Protein AF-A0AAV2Z075-F1 (afdb_monomer_lite)

Organism: NCBI:txid4803

Foldseek 3Di:
DPDPPPDDDPPPDDDDDDDDDDDDDDDDDDDDPPPVVVVVVVVVVVVVVVVVVVVVVVVVVQVVPADPQEALVVVVVCVVVVNDDPDPDPVVSVVSHDDPVRVVVVVVVVVVVVVVVVVVVVVVLLVVLVVLQVVLVVLCVVLQVVLLLVLLVLLLVLLLVLVVCLVQFLQLDPDDPPVPDPDCPPPVVVPPVVPPDDDDPDDQPPVNVVSVVVSVVSPVSLVVSLVSSLVSVLVCLVVVVDPPSSVVSLVVQLDWFHAHHPLDDDDPLLVQQFDADPSGTTDQQQDCSDPPAPAGSSNLRSLCSNQVQRCLVSCLQPVVNSPRDDDDPSPSSNVSSLSSSQLSVCLSVCRPDDPPPVPDDDDDDDDDDDDDDDDDDDGRPDSVVSVVSHDPPVSDPCVDVVSVVVSVVSVVSVVVSVVVVVD

Structure (mmCIF, N/CA/C/O backbone):
data_AF-A0AAV2Z075-F1
#
_entry.id   AF-A0AAV2Z075-F1
#
loop_
_atom_site.group_PDB
_atom_site.id
_atom_site.type_symbol
_atom_site.label_atom_id
_atom_site.label_alt_id
_atom_site.label_comp_id
_atom_site.label_asym_id
_atom_site.label_entity_id
_atom_site.label_seq_id
_atom_site.pdbx_PDB_ins_code
_atom_site.Cartn_x
_atom_site.Cartn_y
_atom_site.Cartn_z
_atom_site.occupancy
_atom_site.B_iso_or_equiv
_atom_site.auth_seq_id
_atom_site.auth_comp_id
_atom_site.auth_asym_id
_atom_site.auth_atom_id
_atom_site.pdbx_PDB_model_num
ATOM 1 N N . MET A 1 1 ? 44.073 13.869 -22.199 1.00 42.09 1 MET A N 1
ATOM 2 C CA . MET A 1 1 ? 43.512 14.644 -21.063 1.00 42.09 1 MET A CA 1
ATOM 3 C C . MET A 1 1 ? 42.057 14.242 -20.774 1.00 42.09 1 MET A C 1
ATOM 5 O O . MET A 1 1 ? 41.202 15.094 -20.586 1.00 42.09 1 MET A O 1
ATOM 9 N N . LEU A 1 2 ? 41.764 12.934 -20.743 1.00 33.56 2 LEU A N 1
ATOM 10 C CA . LEU A 1 2 ? 40.456 12.385 -20.349 1.00 33.56 2 LEU A CA 1
ATOM 11 C C . LEU A 1 2 ? 40.572 10.865 -20.088 1.00 33.56 2 LEU A C 1
ATOM 13 O O . LEU A 1 2 ? 39.763 10.085 -20.571 1.00 33.56 2 LEU A O 1
ATOM 17 N N . GLU A 1 3 ? 41.612 10.440 -19.355 1.00 36.38 3 GLU A N 1
ATOM 18 C CA . GLU A 1 3 ? 41.816 9.023 -18.974 1.00 36.38 3 GLU A CA 1
ATOM 19 C C . GLU A 1 3 ? 42.188 8.782 -17.492 1.00 36.38 3 GLU A C 1
ATOM 21 O O . GLU A 1 3 ? 42.358 7.635 -17.098 1.00 36.38 3 GLU A O 1
ATOM 26 N N . ASP A 1 4 ? 42.201 9.796 -16.616 1.00 35.81 4 ASP A N 1
ATOM 27 C CA . ASP A 1 4 ? 42.756 9.648 -15.249 1.00 35.81 4 ASP A CA 1
ATOM 28 C C . ASP A 1 4 ? 41.748 9.669 -14.080 1.00 35.81 4 ASP A C 1
ATOM 30 O O . ASP A 1 4 ? 42.109 10.000 -12.954 1.00 35.81 4 ASP A O 1
ATOM 34 N N . LEU A 1 5 ? 40.483 9.276 -14.272 1.00 36.19 5 LEU A N 1
ATOM 35 C CA . LEU A 1 5 ? 39.475 9.341 -13.189 1.00 36.19 5 LEU A CA 1
ATOM 36 C C . LEU A 1 5 ? 38.813 8.016 -12.788 1.00 36.19 5 LEU A C 1
ATOM 38 O O . LEU A 1 5 ? 37.715 8.028 -12.244 1.00 36.19 5 LEU A O 1
ATOM 42 N N . ASN A 1 6 ? 39.468 6.864 -12.982 1.00 38.75 6 ASN A N 1
ATOM 43 C CA . ASN A 1 6 ? 38.872 5.584 -12.565 1.00 38.75 6 ASN A CA 1
ATOM 44 C C . ASN A 1 6 ? 39.781 4.649 -11.752 1.00 38.75 6 ASN A C 1
ATOM 46 O O . ASN A 1 6 ? 39.819 3.440 -11.982 1.00 38.75 6 ASN A O 1
ATOM 50 N N . LYS A 1 7 ? 40.492 5.204 -10.765 1.00 38.91 7 LYS A N 1
ATOM 51 C CA . LYS A 1 7 ? 41.140 4.431 -9.690 1.00 38.91 7 LYS A CA 1
ATOM 52 C C . LYS A 1 7 ? 40.844 5.054 -8.326 1.00 38.91 7 LYS A C 1
ATOM 54 O O . LYS A 1 7 ? 41.701 5.671 -7.710 1.00 38.91 7 LYS A O 1
ATOM 59 N N . GLY A 1 8 ? 39.606 4.891 -7.869 1.00 32.19 8 GLY A N 1
ATOM 60 C CA . GLY A 1 8 ? 39.217 5.115 -6.479 1.00 32.19 8 GLY A CA 1
ATOM 61 C C . GLY A 1 8 ? 38.928 3.779 -5.804 1.00 32.19 8 GLY A C 1
ATOM 62 O O . GLY A 1 8 ? 37.778 3.352 -5.761 1.00 32.19 8 GLY A O 1
ATOM 63 N N . GLU A 1 9 ? 39.971 3.103 -5.316 1.00 33.94 9 GLU A N 1
ATOM 64 C CA . GLU A 1 9 ? 39.835 1.974 -4.391 1.00 33.94 9 GLU A CA 1
ATOM 65 C C . GLU A 1 9 ? 39.134 2.449 -3.108 1.00 33.94 9 GLU A C 1
ATOM 67 O O . GLU A 1 9 ? 39.698 3.199 -2.312 1.00 33.94 9 GLU A O 1
ATOM 72 N N . TRP A 1 10 ? 37.913 1.974 -2.871 1.00 34.22 10 TRP A N 1
ATOM 73 C CA . TRP A 1 10 ? 37.280 2.050 -1.558 1.00 34.22 10 TRP A CA 1
ATOM 74 C C . TRP A 1 10 ? 37.890 0.978 -0.641 1.00 34.22 10 TRP A C 1
ATOM 76 O O . TRP A 1 10 ? 37.430 -0.160 -0.590 1.00 34.22 10 TRP A O 1
ATOM 86 N N . LYS A 1 11 ? 38.940 1.342 0.105 1.00 40.03 11 LYS A N 1
ATOM 87 C CA . LYS A 1 11 ? 39.398 0.591 1.286 1.00 40.03 11 LYS A CA 1
ATOM 88 C C . LYS A 1 11 ? 38.632 1.070 2.519 1.00 40.03 11 LYS A C 1
ATOM 90 O O . LYS A 1 11 ? 39.107 1.910 3.275 1.00 40.03 11 LYS A O 1
ATOM 95 N N . GLY A 1 12 ? 37.436 0.522 2.719 1.00 35.50 12 GLY A N 1
ATOM 96 C CA . GLY A 1 12 ? 36.684 0.651 3.967 1.00 35.50 12 GLY A CA 1
ATOM 97 C C . GLY A 1 12 ? 37.090 -0.445 4.948 1.00 35.50 12 GLY A C 1
ATOM 98 O O . GLY A 1 12 ? 36.511 -1.526 4.947 1.00 35.50 12 GLY A O 1
ATOM 99 N N . GLY A 1 13 ? 38.111 -0.183 5.766 1.00 36.09 13 GLY A N 1
ATOM 100 C CA . GLY A 1 13 ? 38.489 -1.054 6.875 1.00 36.09 13 GLY A CA 1
ATOM 101 C C . GLY A 1 13 ? 37.516 -0.902 8.044 1.00 36.09 13 GLY A C 1
ATOM 102 O O . GLY A 1 13 ? 37.536 0.120 8.723 1.00 36.09 13 GLY A O 1
ATOM 103 N N . SER A 1 14 ? 36.708 -1.929 8.310 1.00 32.84 14 SER A N 1
ATOM 104 C CA . SER A 1 14 ? 35.944 -2.044 9.555 1.00 32.84 14 SER A CA 1
ATOM 105 C C . SER A 1 14 ? 36.685 -2.978 10.510 1.00 32.84 14 SER A C 1
ATOM 107 O O . SER A 1 14 ? 36.690 -4.197 10.345 1.00 32.84 14 SER A O 1
ATOM 109 N N . LYS A 1 15 ? 37.373 -2.384 11.489 1.00 38.31 15 LYS A N 1
ATOM 110 C CA . LYS A 1 15 ? 37.919 -3.081 12.655 1.00 38.31 15 LYS A CA 1
ATOM 111 C C . LYS A 1 15 ? 36.840 -3.094 13.737 1.00 38.31 15 LYS A C 1
ATOM 113 O O . LYS A 1 15 ? 36.700 -2.111 14.455 1.00 38.31 15 LYS A O 1
ATOM 118 N N . TYR A 1 16 ? 36.142 -4.215 13.897 1.00 34.94 16 TYR A N 1
ATOM 119 C CA . TYR A 1 16 ? 35.488 -4.540 15.163 1.00 34.94 16 TYR A CA 1
ATOM 120 C C . TYR A 1 16 ? 36.226 -5.699 15.820 1.00 34.94 16 TYR A C 1
ATOM 122 O O . TYR A 1 16 ? 36.159 -6.851 15.402 1.00 34.94 16 TYR A O 1
ATOM 130 N N . SER A 1 17 ? 36.971 -5.327 16.856 1.00 35.25 17 SER A N 1
ATOM 131 C CA . SER A 1 17 ? 37.527 -6.204 17.875 1.00 35.25 17 SER A CA 1
ATOM 132 C C . SER A 1 17 ? 36.378 -6.822 18.671 1.00 35.25 17 SER A C 1
ATOM 134 O O . SER A 1 17 ? 35.696 -6.117 19.410 1.00 35.25 17 SER A O 1
ATOM 136 N N . THR A 1 18 ? 36.187 -8.132 18.552 1.00 36.81 18 THR A N 1
ATOM 137 C CA . THR A 1 18 ? 35.404 -8.933 19.499 1.00 36.81 18 THR A CA 1
ATOM 138 C C . THR A 1 18 ? 36.377 -9.832 20.255 1.00 36.81 18 THR A C 1
ATOM 140 O O . THR A 1 18 ? 36.952 -10.759 19.690 1.00 36.81 18 THR A O 1
ATOM 143 N N . GLN A 1 19 ? 36.606 -9.514 21.531 1.00 38.75 19 GLN A N 1
ATOM 144 C CA . GLN A 1 19 ? 37.273 -10.412 22.469 1.00 38.75 19 GLN A CA 1
ATOM 145 C C . GLN A 1 19 ? 36.294 -11.506 22.901 1.00 38.75 19 GLN A C 1
ATOM 147 O O . GLN A 1 19 ? 35.161 -11.236 23.295 1.00 38.75 19 GLN A O 1
ATOM 152 N N . SER A 1 20 ? 36.773 -12.742 22.800 1.00 36.78 20 SER A N 1
ATOM 153 C CA . SER A 1 20 ? 36.124 -13.979 23.216 1.00 36.78 20 SER A CA 1
ATOM 154 C C . SER A 1 20 ? 36.232 -14.218 24.723 1.00 36.78 20 SER A C 1
ATOM 156 O O . SER A 1 20 ? 37.297 -13.971 25.287 1.00 36.78 20 SER A O 1
ATOM 158 N N . ALA A 1 21 ? 35.233 -14.880 25.313 1.00 42.38 21 ALA A N 1
ATOM 159 C CA . ALA A 1 21 ? 35.456 -15.875 26.367 1.00 42.38 21 ALA A CA 1
ATOM 160 C C . ALA A 1 21 ? 34.285 -16.881 26.467 1.00 42.38 21 ALA A C 1
ATOM 162 O O . ALA A 1 21 ? 33.152 -16.472 26.693 1.00 42.38 21 ALA A O 1
ATOM 163 N N . GLY A 1 22 ? 34.610 -18.181 26.347 1.00 34.16 22 GLY A N 1
ATOM 164 C CA . GLY A 1 22 ? 33.813 -19.360 26.752 1.00 34.16 22 GLY A CA 1
ATOM 165 C C . GLY A 1 22 ? 32.648 -19.726 25.820 1.00 34.16 22 GLY A C 1
ATOM 166 O O . GLY A 1 22 ? 31.759 -18.924 25.603 1.00 34.16 22 GLY A O 1
ATOM 167 N N . GLY A 1 23 ? 32.541 -20.904 25.206 1.00 41.59 23 GLY A N 1
ATOM 168 C CA . GLY A 1 23 ? 33.012 -22.233 25.591 1.00 41.59 23 GLY A CA 1
ATOM 169 C C . GLY A 1 23 ? 31.788 -23.157 25.642 1.00 41.59 23 GLY A C 1
ATOM 170 O O . GLY A 1 23 ? 31.098 -23.200 26.651 1.00 41.59 23 GLY A O 1
ATOM 171 N N . GLY A 1 24 ? 31.490 -23.859 24.545 1.00 34.25 24 GLY A N 1
ATOM 172 C CA . GLY A 1 24 ? 30.355 -24.782 24.463 1.00 34.25 24 GLY A CA 1
ATOM 173 C C . GLY A 1 24 ? 30.301 -25.476 23.106 1.00 34.25 24 GLY A C 1
ATOM 174 O O . GLY A 1 24 ? 30.138 -24.829 22.078 1.00 34.25 24 GLY A O 1
ATOM 175 N N . ALA A 1 25 ? 30.524 -26.785 23.110 1.00 46.59 25 ALA A N 1
ATOM 176 C CA . ALA A 1 25 ? 30.727 -27.619 21.938 1.00 46.59 25 ALA A CA 1
ATOM 177 C C . ALA A 1 25 ? 29.419 -28.057 21.244 1.00 46.59 25 ALA A C 1
ATOM 179 O O . ALA A 1 25 ? 28.370 -28.142 21.874 1.00 46.59 25 ALA A O 1
ATOM 180 N N . THR A 1 26 ? 29.590 -28.493 19.987 1.00 44.22 26 THR A N 1
ATOM 181 C CA . THR A 1 26 ? 28.792 -29.458 19.189 1.00 44.22 26 THR A CA 1
ATOM 182 C C . THR A 1 26 ? 27.760 -28.943 18.165 1.00 44.22 26 THR A C 1
ATOM 184 O O . THR A 1 26 ? 26.816 -28.240 18.493 1.00 44.22 26 THR A O 1
ATOM 187 N N . GLY A 1 27 ? 27.949 -29.406 16.912 1.00 38.53 27 GLY A N 1
ATOM 188 C CA . GLY A 1 27 ? 26.967 -29.498 15.813 1.00 38.53 27 GLY A CA 1
ATOM 189 C C . GLY A 1 27 ? 26.812 -28.230 14.956 1.00 38.53 27 GLY A C 1
ATOM 190 O O . GLY A 1 27 ? 26.191 -27.279 15.387 1.00 38.53 27 GLY A O 1
ATOM 191 N N . GLY A 1 28 ? 27.310 -28.086 13.724 1.00 51.03 28 GLY A N 1
ATOM 192 C CA . GLY A 1 28 ? 27.652 -29.081 12.712 1.00 51.03 28 GLY A CA 1
ATOM 193 C C . GLY A 1 28 ? 26.623 -29.166 11.574 1.00 51.03 28 GLY A C 1
ATOM 194 O O . GLY A 1 28 ? 26.263 -30.283 11.244 1.00 51.03 28 GLY A O 1
ATOM 195 N N . HIS A 1 29 ? 26.139 -28.048 10.999 1.00 51.03 29 HIS A N 1
ATOM 196 C CA . HIS A 1 29 ? 25.559 -27.960 9.633 1.00 51.03 29 HIS A CA 1
ATOM 197 C C . HIS A 1 29 ? 25.107 -26.519 9.293 1.00 51.03 29 HIS A C 1
ATOM 199 O O . HIS A 1 29 ? 23.927 -26.200 9.367 1.00 51.03 29 HIS A O 1
ATOM 205 N N . GLN A 1 30 ? 26.024 -25.623 8.911 1.00 47.88 30 GLN A N 1
ATOM 206 C CA . GLN A 1 30 ? 25.671 -24.363 8.234 1.00 47.88 30 GLN A CA 1
ATOM 207 C C . GLN A 1 30 ? 26.800 -23.973 7.280 1.00 47.88 30 GLN A C 1
ATOM 209 O O . GLN A 1 30 ? 27.904 -23.666 7.720 1.00 47.88 30 GLN A O 1
ATOM 214 N N . GLY A 1 31 ? 26.544 -24.015 5.971 1.00 53.72 31 GLY A N 1
ATOM 215 C CA . GLY A 1 31 ? 27.556 -23.632 4.987 1.00 53.72 31 GLY A CA 1
ATOM 216 C C . GLY A 1 31 ? 27.214 -23.943 3.534 1.00 53.72 31 GLY A C 1
ATOM 217 O O . GLY A 1 31 ? 28.060 -24.480 2.833 1.00 53.72 31 GLY A O 1
ATOM 218 N N . THR A 1 32 ? 25.998 -23.650 3.063 1.00 55.50 32 THR A N 1
ATOM 219 C CA . THR A 1 32 ? 25.653 -23.828 1.632 1.00 55.50 32 THR A CA 1
ATOM 220 C C . THR A 1 32 ? 24.925 -22.643 0.989 1.00 55.50 32 THR A C 1
ATOM 222 O O . THR A 1 32 ? 24.788 -22.617 -0.227 1.00 55.50 32 THR A O 1
ATOM 225 N N . SER A 1 33 ? 24.525 -21.617 1.750 1.00 55.06 33 SER A N 1
ATOM 226 C CA . SER A 1 33 ? 23.710 -20.508 1.219 1.00 55.06 33 SER A CA 1
ATOM 227 C C . SER A 1 33 ? 24.490 -19.451 0.420 1.00 55.06 33 SER A C 1
ATOM 229 O O . SER A 1 33 ? 23.905 -18.806 -0.441 1.00 55.06 33 SER A O 1
ATOM 231 N N . ASN A 1 34 ? 25.791 -19.260 0.668 1.00 55.06 34 ASN A N 1
ATOM 232 C CA . ASN A 1 34 ? 26.552 -18.179 0.014 1.00 55.06 34 ASN A CA 1
ATOM 233 C C . ASN A 1 34 ? 27.193 -18.581 -1.324 1.00 55.06 34 ASN A C 1
ATOM 235 O O . ASN A 1 34 ? 27.616 -17.712 -2.076 1.00 55.06 34 ASN A O 1
ATOM 239 N N . GLN A 1 35 ? 27.261 -19.874 -1.663 1.00 59.66 35 GLN A N 1
ATOM 240 C CA . GLN A 1 35 ? 27.921 -20.303 -2.906 1.00 59.66 35 GLN A CA 1
ATOM 241 C C . GLN A 1 35 ? 27.071 -20.056 -4.162 1.00 59.66 35 GLN A C 1
ATOM 243 O O . GLN A 1 35 ? 27.616 -19.922 -5.257 1.00 59.66 35 GLN A O 1
ATOM 248 N N . THR A 1 36 ? 25.745 -19.970 -4.033 1.00 66.38 36 THR A N 1
ATOM 249 C CA . THR A 1 36 ? 24.847 -19.806 -5.184 1.00 66.38 36 THR A CA 1
ATOM 250 C C . THR A 1 36 ? 24.839 -18.383 -5.739 1.00 66.38 36 THR A C 1
ATOM 252 O O . THR A 1 36 ? 24.885 -18.220 -6.959 1.00 66.38 36 THR A O 1
ATOM 255 N N . GLU A 1 37 ? 24.861 -17.356 -4.884 1.00 70.81 37 GLU A N 1
ATOM 256 C CA . GLU A 1 37 ? 24.816 -15.954 -5.332 1.00 70.81 37 GLU A CA 1
ATOM 257 C C . GLU A 1 37 ? 26.110 -15.517 -6.036 1.00 70.81 37 GLU A C 1
ATOM 259 O O . GLU A 1 37 ? 26.053 -14.881 -7.095 1.00 70.81 37 GLU A O 1
ATOM 264 N N . ASP A 1 38 ? 27.270 -15.945 -5.527 1.00 75.81 38 ASP A N 1
ATOM 265 C CA . ASP A 1 38 ? 28.564 -15.679 -6.167 1.00 75.81 38 ASP A CA 1
ATOM 266 C C . ASP A 1 38 ? 28.673 -16.361 -7.541 1.00 75.81 38 ASP A C 1
ATOM 268 O O . ASP A 1 38 ? 29.226 -15.789 -8.488 1.00 75.81 38 ASP A O 1
ATOM 272 N N . SER A 1 39 ? 28.082 -17.553 -7.697 1.00 83.44 39 SER A N 1
ATOM 273 C CA . SER A 1 39 ? 28.083 -18.273 -8.977 1.00 83.44 39 SER A CA 1
ATOM 274 C C . SER A 1 39 ? 27.248 -17.563 -10.054 1.00 83.44 39 SER A C 1
ATOM 276 O O . SER A 1 39 ? 27.678 -17.452 -11.208 1.00 83.44 39 SER A O 1
ATOM 278 N N . ASP A 1 40 ? 26.098 -16.995 -9.679 1.00 81.31 40 ASP A N 1
ATOM 279 C CA . ASP A 1 40 ? 25.217 -16.269 -10.596 1.00 81.31 40 ASP A CA 1
ATOM 280 C C . ASP A 1 40 ? 25.818 -14.922 -11.015 1.00 81.31 40 ASP A C 1
ATOM 282 O O . ASP A 1 40 ? 25.714 -14.516 -12.181 1.00 81.31 40 ASP A O 1
ATOM 286 N N . ALA A 1 41 ? 26.487 -14.229 -10.090 1.00 83.56 41 ALA A N 1
ATOM 287 C CA . ALA A 1 41 ? 27.208 -12.996 -10.387 1.00 83.56 41 ALA A CA 1
ATOM 288 C C . ALA A 1 41 ? 28.383 -13.246 -11.349 1.00 83.56 41 ALA A C 1
ATOM 290 O O . ALA A 1 41 ? 28.538 -12.523 -12.343 1.00 83.56 41 ALA A O 1
ATOM 291 N N . ALA A 1 42 ? 29.168 -14.303 -11.110 1.00 90.62 42 ALA A N 1
ATOM 292 C CA . ALA A 1 42 ? 30.264 -14.708 -11.986 1.00 90.62 42 ALA A CA 1
ATOM 293 C C . ALA A 1 42 ? 29.765 -15.065 -13.396 1.00 90.62 42 ALA A C 1
ATOM 295 O O . ALA A 1 42 ? 30.337 -14.602 -14.389 1.00 90.62 42 ALA A O 1
ATOM 296 N N . ARG A 1 43 ? 28.649 -15.800 -13.502 1.00 90.81 43 ARG A N 1
ATOM 297 C CA . ARG A 1 43 ? 28.047 -16.166 -14.793 1.00 90.81 43 ARG A CA 1
ATOM 298 C C . ARG A 1 43 ? 27.583 -14.945 -15.586 1.00 90.81 43 ARG A C 1
ATOM 300 O O . ARG A 1 43 ? 27.919 -14.811 -16.761 1.00 90.81 43 ARG A O 1
ATOM 307 N N . ARG A 1 44 ? 26.890 -13.998 -14.943 1.00 88.00 44 ARG A N 1
ATOM 308 C CA . ARG A 1 44 ? 26.456 -12.743 -15.591 1.00 88.00 44 ARG A CA 1
ATOM 309 C C . ARG A 1 44 ? 27.640 -11.898 -16.063 1.00 88.00 44 ARG A C 1
ATOM 311 O O . ARG A 1 44 ? 27.565 -11.273 -17.122 1.00 88.00 44 ARG A O 1
ATOM 318 N N . ASN A 1 45 ? 28.736 -11.871 -15.305 1.00 89.38 45 ASN A N 1
ATOM 319 C CA . ASN A 1 45 ? 29.956 -11.171 -15.709 1.00 89.38 45 ASN A CA 1
ATOM 320 C C . ASN A 1 45 ? 30.652 -11.853 -16.895 1.00 89.38 45 ASN A C 1
ATOM 322 O O . ASN A 1 45 ? 31.118 -11.158 -17.801 1.00 89.38 45 ASN A O 1
ATOM 326 N N . ALA A 1 46 ? 30.672 -13.188 -16.941 1.00 92.69 46 ALA A N 1
ATOM 327 C CA . ALA A 1 46 ? 31.177 -13.937 -18.089 1.00 92.69 46 ALA A CA 1
ATOM 328 C C . ALA A 1 46 ? 30.354 -13.652 -19.362 1.00 92.69 46 ALA A C 1
ATOM 330 O O . ALA A 1 46 ? 30.931 -13.276 -20.383 1.00 92.69 46 ALA A O 1
ATOM 331 N N . GLU A 1 47 ? 29.018 -13.700 -19.280 1.00 90.69 47 GLU A N 1
ATOM 332 C CA . GLU A 1 47 ? 28.106 -13.366 -20.390 1.00 90.69 47 GLU A CA 1
ATOM 333 C C . GLU A 1 47 ? 28.284 -11.905 -20.869 1.00 90.69 47 GLU A C 1
ATOM 335 O O . GLU A 1 47 ? 28.324 -11.614 -22.072 1.00 90.69 47 GLU A O 1
ATOM 340 N N . ARG A 1 48 ? 28.475 -10.955 -19.941 1.00 86.06 48 ARG A N 1
ATOM 341 C CA . ARG A 1 48 ? 28.791 -9.552 -20.275 1.00 86.06 48 ARG A CA 1
ATOM 342 C C . ARG A 1 48 ? 30.137 -9.413 -20.984 1.00 86.06 48 ARG A C 1
ATOM 344 O O . ARG A 1 48 ? 30.237 -8.673 -21.961 1.00 86.06 48 ARG A O 1
ATOM 351 N N . ASN A 1 49 ? 31.167 -10.118 -20.532 1.00 92.50 49 ASN A N 1
ATOM 352 C CA . ASN A 1 49 ? 32.478 -10.078 -21.176 1.00 92.50 49 ASN A CA 1
ATOM 353 C C . ASN A 1 49 ? 32.448 -10.708 -22.570 1.00 92.50 49 ASN A C 1
ATOM 355 O O . ASN A 1 49 ? 33.072 -10.184 -23.494 1.00 92.50 49 ASN A O 1
ATOM 359 N N . GLU A 1 50 ? 31.694 -11.788 -22.752 1.00 91.69 50 GLU A N 1
ATOM 360 C CA . GLU A 1 50 ? 31.527 -12.416 -24.058 1.00 91.69 50 GLU A CA 1
ATOM 361 C C . GLU A 1 50 ? 30.761 -11.512 -25.034 1.00 91.69 50 GLU A C 1
ATOM 363 O O . GLU A 1 50 ? 31.202 -11.318 -26.168 1.00 91.69 50 GLU A O 1
ATOM 368 N N . SER A 1 51 ? 29.676 -10.868 -24.590 1.00 87.75 51 SER A N 1
ATOM 369 C CA . SER A 1 51 ? 28.947 -9.903 -25.429 1.00 87.75 51 SER A CA 1
ATOM 370 C C . SER A 1 51 ? 29.814 -8.699 -25.822 1.00 87.75 51 SER A C 1
ATOM 372 O O . SER A 1 51 ? 29.804 -8.301 -26.987 1.00 87.75 51 SER A O 1
ATOM 374 N N . ARG A 1 52 ? 30.654 -8.178 -24.914 1.00 83.88 52 ARG A N 1
ATOM 375 C CA . ARG A 1 52 ? 31.650 -7.134 -25.230 1.00 83.88 52 ARG A CA 1
ATOM 376 C C . ARG A 1 52 ? 32.666 -7.590 -26.274 1.00 83.88 52 ARG A C 1
ATOM 378 O O . ARG A 1 52 ? 32.946 -6.843 -27.209 1.00 83.88 52 ARG A O 1
ATOM 385 N N . LYS A 1 53 ? 33.194 -8.813 -26.152 1.00 91.56 53 LYS A N 1
ATOM 386 C CA . LYS A 1 53 ? 34.114 -9.390 -27.147 1.00 91.56 53 LYS A CA 1
ATOM 387 C C . LYS A 1 53 ? 33.445 -9.523 -28.515 1.00 91.56 53 LYS A C 1
ATOM 389 O O . LYS A 1 53 ? 34.061 -9.162 -29.513 1.00 91.56 53 LYS A O 1
ATOM 394 N N . ARG A 1 54 ? 32.183 -9.967 -28.567 1.00 88.62 54 ARG A N 1
ATOM 395 C CA . ARG A 1 54 ? 31.409 -10.050 -29.818 1.00 88.62 54 ARG A CA 1
ATOM 396 C C . ARG A 1 54 ? 31.201 -8.675 -30.451 1.00 88.62 54 ARG A C 1
ATOM 398 O O . ARG A 1 54 ? 31.454 -8.526 -31.638 1.00 88.62 54 ARG A O 1
ATOM 405 N N . ILE A 1 55 ? 30.821 -7.660 -29.671 1.00 81.88 55 ILE A N 1
ATOM 406 C CA . ILE A 1 55 ? 30.662 -6.283 -30.172 1.00 81.88 55 ILE A CA 1
ATOM 407 C C . ILE A 1 55 ? 31.995 -5.734 -30.694 1.00 81.88 55 ILE A C 1
ATOM 409 O O . ILE A 1 55 ? 32.040 -5.183 -31.788 1.00 81.88 55 ILE A O 1
ATOM 413 N N . SER A 1 56 ? 33.093 -5.932 -29.957 1.00 84.50 56 SER A N 1
ATOM 414 C CA . SER A 1 56 ? 34.427 -5.511 -30.400 1.00 84.50 56 SER A CA 1
ATOM 415 C C . SER A 1 56 ? 34.855 -6.216 -31.689 1.00 84.50 56 SER A C 1
ATOM 417 O O . SER A 1 56 ? 35.419 -5.582 -32.575 1.00 84.50 56 SER A O 1
ATOM 419 N N . MET A 1 57 ? 34.552 -7.508 -31.831 1.00 83.38 57 MET A N 1
ATOM 420 C CA . MET A 1 57 ? 34.832 -8.255 -33.056 1.00 83.38 57 MET A CA 1
ATOM 421 C C . MET A 1 57 ? 33.990 -7.752 -34.234 1.00 83.38 57 MET A C 1
ATOM 423 O O . MET A 1 57 ? 34.533 -7.595 -35.321 1.00 83.38 57 MET A O 1
ATOM 427 N N . LEU A 1 58 ? 32.704 -7.451 -34.023 1.00 77.94 58 LEU A N 1
ATOM 428 C CA . LEU A 1 58 ? 31.834 -6.869 -35.051 1.00 77.94 58 LEU A CA 1
ATOM 429 C C . LEU A 1 58 ? 32.311 -5.475 -35.479 1.00 77.94 58 LEU A C 1
ATOM 431 O O . LEU A 1 58 ? 32.321 -5.183 -36.671 1.00 77.94 58 LEU A O 1
ATOM 435 N N . LEU A 1 59 ? 32.775 -4.651 -34.534 1.00 76.00 59 LEU A N 1
ATOM 436 C CA . LEU A 1 59 ? 33.380 -3.347 -34.824 1.00 76.00 59 LEU A CA 1
ATOM 437 C C . LEU A 1 59 ? 34.664 -3.501 -35.652 1.00 76.00 59 LEU A C 1
ATOM 439 O O . LEU A 1 59 ? 34.773 -2.901 -36.716 1.00 76.00 59 LEU A O 1
ATOM 443 N N . LYS A 1 60 ? 35.580 -4.394 -35.261 1.00 79.81 60 LYS A N 1
ATOM 444 C CA . LYS A 1 60 ? 36.810 -4.677 -36.029 1.00 79.81 60 LYS A CA 1
ATOM 445 C C . LYS A 1 60 ? 36.533 -5.285 -37.410 1.00 79.81 60 LYS A C 1
ATOM 447 O O . LYS A 1 60 ? 37.229 -5.008 -38.385 1.00 79.81 60 LYS A O 1
ATOM 452 N N . GLN A 1 61 ? 35.500 -6.119 -37.525 1.00 76.88 61 GLN A N 1
ATOM 453 C CA . GLN A 1 61 ? 35.048 -6.632 -38.820 1.00 76.88 61 GLN A CA 1
ATOM 454 C C . GLN A 1 61 ? 34.433 -5.527 -39.686 1.00 76.88 61 GLN A C 1
ATOM 456 O O . GLN A 1 61 ? 34.606 -5.558 -40.901 1.00 76.88 61 GLN A O 1
ATOM 461 N N . SER A 1 62 ? 33.768 -4.537 -39.082 1.00 66.94 62 SER A N 1
ATOM 462 C CA . SER A 1 62 ? 33.269 -3.363 -39.805 1.00 66.94 62 SER A CA 1
ATOM 463 C C . SER A 1 62 ? 34.387 -2.408 -40.237 1.00 66.94 62 SER A C 1
ATOM 465 O O . SER A 1 62 ? 34.294 -1.829 -41.310 1.00 66.94 62 SER A O 1
ATOM 467 N N . GLU A 1 63 ? 35.484 -2.316 -39.480 1.00 64.50 63 GLU A N 1
ATOM 468 C CA . GLU A 1 63 ? 36.668 -1.524 -39.852 1.00 64.50 63 GLU A CA 1
ATOM 469 C C . GLU A 1 63 ? 37.423 -2.111 -41.058 1.00 64.50 63 GLU A C 1
ATOM 471 O O . GLU A 1 63 ? 38.038 -1.374 -41.823 1.00 64.50 63 GLU A O 1
ATOM 476 N N . SER A 1 64 ? 37.364 -3.432 -41.260 1.00 61.69 64 SER A N 1
ATOM 477 C CA . SER A 1 64 ? 38.093 -4.127 -42.338 1.00 61.69 64 SER A CA 1
ATOM 478 C C . SER A 1 64 ? 37.297 -4.305 -43.635 1.00 61.69 64 SER A C 1
ATOM 480 O O . SER A 1 64 ? 37.877 -4.640 -44.669 1.00 61.69 64 SER A O 1
ATOM 482 N N . ARG A 1 65 ? 35.977 -4.078 -43.625 1.00 53.56 65 ARG A N 1
ATOM 483 C CA . ARG A 1 65 ? 35.103 -4.265 -44.793 1.00 53.56 65 ARG A CA 1
ATOM 484 C C . ARG A 1 65 ? 34.448 -2.949 -45.197 1.00 53.56 65 ARG A C 1
ATOM 486 O O . ARG A 1 65 ? 33.289 -2.720 -44.889 1.00 53.56 65 ARG A O 1
ATOM 493 N N . HIS A 1 66 ? 35.209 -2.155 -45.952 1.00 56.44 66 HIS A N 1
ATOM 494 C CA . HIS A 1 66 ? 34.830 -0.862 -46.534 1.00 56.44 66 HIS A CA 1
ATOM 495 C C . HIS A 1 66 ? 34.581 0.220 -45.476 1.00 56.44 66 HIS A C 1
ATOM 497 O O . HIS A 1 66 ? 33.726 0.073 -44.609 1.00 56.44 66 HIS A O 1
ATOM 503 N N . GLY A 1 67 ? 35.332 1.326 -45.559 1.00 66.19 67 GLY A N 1
ATOM 504 C CA . GLY A 1 67 ? 35.126 2.485 -44.692 1.00 66.19 67 GLY A CA 1
ATOM 505 C C . GLY A 1 67 ? 33.644 2.851 -44.634 1.00 66.19 67 GLY A C 1
ATOM 506 O O . GLY A 1 67 ? 32.938 2.744 -45.640 1.00 66.19 67 GLY A O 1
ATOM 507 N N . LEU A 1 68 ? 33.157 3.208 -43.442 1.00 71.81 68 LEU A N 1
ATOM 508 C CA . LEU A 1 68 ? 31.783 3.656 -43.225 1.00 71.81 68 LEU A CA 1
ATOM 509 C C . LEU A 1 68 ? 31.496 4.829 -44.170 1.00 71.81 68 LEU A C 1
ATOM 511 O O . LEU A 1 68 ? 31.802 5.976 -43.841 1.00 71.81 68 LEU A O 1
ATOM 515 N N . ARG A 1 69 ? 30.928 4.530 -45.346 1.00 82.69 69 ARG A N 1
ATOM 516 C CA . ARG A 1 69 ? 30.539 5.540 -46.332 1.00 82.69 69 ARG A CA 1
ATOM 517 C C . ARG A 1 69 ? 29.649 6.553 -45.642 1.00 82.69 69 ARG A C 1
ATOM 519 O O . ARG A 1 69 ? 28.827 6.180 -44.807 1.00 82.69 69 ARG A O 1
ATOM 526 N N . ARG A 1 70 ? 29.804 7.830 -45.966 1.00 86.19 70 ARG A N 1
ATOM 527 C CA . ARG A 1 70 ? 29.012 8.903 -45.355 1.00 86.19 70 ARG A CA 1
ATOM 528 C C . ARG A 1 70 ? 28.093 9.519 -46.406 1.00 86.19 70 ARG A C 1
ATOM 530 O O . ARG A 1 70 ? 28.437 9.540 -47.589 1.00 86.19 70 ARG A O 1
ATOM 537 N N . PRO A 1 71 ? 26.906 10.016 -46.022 1.00 90.81 71 PRO A N 1
ATOM 538 C CA . PRO A 1 71 ? 26.103 10.827 -46.924 1.00 90.81 71 PRO A CA 1
ATOM 539 C C . PRO A 1 71 ? 26.911 12.030 -47.421 1.00 90.81 71 PRO A C 1
ATOM 541 O O . PRO A 1 71 ? 27.619 12.659 -46.635 1.00 90.81 71 PRO A O 1
ATOM 544 N N . ARG A 1 72 ? 26.771 12.376 -48.705 1.00 90.56 72 ARG A N 1
ATOM 545 C CA . ARG A 1 72 ? 27.531 13.460 -49.350 1.00 90.56 72 ARG A CA 1
ATOM 546 C C . ARG A 1 72 ? 27.476 14.786 -48.577 1.00 90.56 72 ARG A C 1
ATOM 548 O O . ARG A 1 72 ? 28.513 15.380 -48.318 1.00 90.56 72 ARG A O 1
ATOM 555 N N . TRP A 1 73 ? 26.295 15.182 -48.101 1.00 90.38 73 TRP A N 1
ATOM 556 C CA . TRP A 1 73 ? 26.117 16.407 -47.308 1.00 90.38 73 TRP A CA 1
ATOM 557 C C . TRP A 1 73 ? 26.939 16.421 -46.009 1.00 90.38 73 TRP A C 1
ATOM 559 O O . TRP A 1 73 ? 27.349 17.479 -45.544 1.00 90.38 73 TRP A O 1
ATOM 569 N N . ARG A 1 74 ? 27.199 15.252 -45.404 1.00 88.94 74 ARG A N 1
ATOM 570 C CA . ARG A 1 74 ? 28.001 15.155 -44.177 1.00 88.94 74 ARG A CA 1
ATOM 571 C C . ARG A 1 74 ? 29.482 15.371 -44.472 1.00 88.94 74 ARG A C 1
ATOM 573 O O . ARG A 1 74 ? 30.153 16.034 -43.692 1.00 88.94 74 ARG A O 1
ATOM 580 N N . ILE A 1 75 ? 29.955 14.829 -45.592 1.00 89.06 75 ILE A N 1
ATOM 581 C CA . ILE A 1 75 ? 31.320 15.012 -46.096 1.00 89.06 75 ILE A CA 1
ATOM 582 C C . ILE A 1 75 ? 31.559 16.495 -46.415 1.00 89.06 75 ILE A C 1
ATOM 584 O O . ILE A 1 75 ? 32.539 17.072 -45.953 1.00 89.06 75 ILE A O 1
ATOM 588 N N . GLU A 1 76 ? 30.624 17.128 -47.128 1.00 89.75 76 GLU A N 1
ATOM 589 C CA . GLU A 1 76 ? 30.671 18.559 -47.461 1.00 89.75 76 GLU A CA 1
ATOM 590 C C . GLU A 1 76 ? 30.678 19.440 -46.201 1.00 89.75 76 GLU A C 1
ATOM 592 O O . GLU A 1 76 ? 31.454 20.389 -46.115 1.00 89.75 76 GLU A O 1
ATOM 597 N N . MET A 1 77 ? 29.872 19.101 -45.190 1.00 90.25 77 MET A N 1
ATOM 598 C CA . MET A 1 77 ? 29.840 19.823 -43.915 1.00 90.25 77 MET A CA 1
ATOM 599 C C . MET A 1 77 ? 31.133 19.652 -43.102 1.00 90.25 77 MET A C 1
ATOM 601 O O . MET A 1 77 ? 31.622 20.615 -42.517 1.00 90.25 77 MET A O 1
ATOM 605 N N . ASP A 1 78 ? 31.701 18.442 -43.046 1.00 89.38 78 ASP A N 1
ATOM 606 C CA . ASP A 1 78 ? 32.982 18.202 -42.370 1.00 89.38 78 ASP A CA 1
ATOM 607 C C . ASP A 1 78 ? 34.106 19.020 -43.058 1.00 89.38 78 ASP A C 1
ATOM 609 O O . ASP A 1 78 ? 34.905 19.661 -42.373 1.00 89.38 78 ASP A O 1
ATOM 613 N N . LEU A 1 79 ? 34.095 19.100 -44.396 1.00 88.94 79 LEU A N 1
ATOM 614 C CA . LEU A 1 79 ? 35.027 19.916 -45.185 1.00 88.94 79 LEU A CA 1
ATOM 615 C C . LEU A 1 79 ? 34.861 21.425 -44.919 1.00 88.94 79 LEU A C 1
ATOM 617 O O . LEU A 1 79 ? 35.851 22.130 -44.731 1.00 88.94 79 LEU A O 1
ATOM 621 N N . GLN A 1 80 ? 33.619 21.920 -44.831 1.00 92.00 80 GLN A N 1
ATOM 622 C CA . GLN A 1 80 ? 33.320 23.313 -44.457 1.00 92.00 80 GLN A CA 1
ATOM 623 C C . GLN A 1 80 ? 33.799 23.663 -43.042 1.00 92.00 80 GLN A C 1
ATOM 625 O O . GLN A 1 80 ? 34.235 24.785 -42.798 1.00 92.00 80 GLN A O 1
ATOM 630 N N . ASN A 1 81 ? 33.763 22.700 -42.120 1.00 93.88 81 ASN A N 1
ATOM 631 C CA . ASN A 1 81 ? 34.251 22.864 -40.751 1.00 93.88 81 ASN A CA 1
ATOM 632 C C . ASN A 1 81 ? 35.784 22.747 -40.630 1.00 93.88 81 ASN A C 1
ATOM 634 O O . ASN A 1 81 ? 36.308 22.750 -39.516 1.00 93.88 81 ASN A O 1
ATOM 638 N N . GLY A 1 82 ? 36.510 22.623 -41.746 1.00 90.38 82 GLY A N 1
ATOM 639 C CA . GLY A 1 82 ? 37.970 22.522 -41.761 1.00 90.38 82 GLY A CA 1
ATOM 640 C C . GLY A 1 82 ? 38.514 21.170 -41.290 1.00 90.38 82 GLY A C 1
ATOM 641 O O . GLY A 1 82 ? 39.699 21.074 -40.968 1.00 90.38 82 GLY A O 1
ATOM 642 N N . LEU A 1 83 ? 37.686 20.119 -41.234 1.00 86.19 83 LEU A N 1
ATOM 643 C CA . LEU A 1 83 ? 38.172 18.769 -40.949 1.00 86.19 83 LEU A CA 1
ATOM 644 C C . LEU A 1 83 ? 38.881 18.219 -42.188 1.00 86.19 83 LEU A C 1
ATOM 646 O O . LEU A 1 83 ? 38.276 18.042 -43.245 1.00 86.19 83 LEU A O 1
ATOM 650 N N . VAL A 1 84 ? 40.174 17.927 -42.045 1.00 80.12 84 VAL A N 1
ATOM 651 C CA . VAL A 1 84 ? 40.970 17.312 -43.110 1.00 80.12 84 VAL A CA 1
ATOM 652 C C . VAL A 1 84 ? 40.541 15.856 -43.255 1.00 80.12 84 VAL A C 1
ATOM 654 O O . VAL A 1 84 ? 40.802 15.027 -42.381 1.00 80.12 84 VAL A O 1
ATOM 657 N N . LEU A 1 85 ? 39.860 15.548 -44.357 1.00 78.12 85 LEU A N 1
ATOM 658 C CA . LEU A 1 85 ? 39.549 14.174 -44.725 1.00 78.12 85 LEU A CA 1
ATOM 659 C C . LEU A 1 85 ? 40.826 13.480 -45.231 1.00 78.12 85 LEU A C 1
ATOM 661 O O . LEU A 1 85 ? 41.632 14.110 -45.919 1.00 78.12 85 LEU A O 1
ATOM 665 N N . PRO A 1 86 ? 41.028 12.192 -44.905 1.00 72.81 86 PRO A N 1
ATOM 666 C CA . PRO A 1 86 ? 42.229 11.451 -45.294 1.00 72.81 86 PRO A CA 1
ATOM 667 C C . PRO A 1 86 ? 42.358 11.229 -46.810 1.00 72.81 86 PRO A C 1
ATOM 669 O O . PRO A 1 86 ? 43.442 10.885 -47.274 1.00 72.81 86 PRO A O 1
ATOM 672 N N . PHE A 1 87 ? 41.291 11.455 -47.582 1.00 70.25 87 PHE A N 1
ATOM 673 C CA . PHE A 1 87 ? 41.268 11.329 -49.037 1.00 70.25 87 PHE A CA 1
ATOM 674 C C . PHE A 1 87 ? 40.862 12.679 -49.648 1.00 70.25 87 PHE A C 1
ATOM 676 O O . PHE A 1 87 ? 39.754 13.157 -49.409 1.00 70.25 87 PHE A O 1
ATOM 683 N N . GLN A 1 88 ? 41.777 13.320 -50.383 1.00 67.94 88 GLN A N 1
ATOM 684 C CA . GLN A 1 88 ? 41.551 14.633 -51.016 1.00 67.94 88 GLN A CA 1
ATOM 685 C C . GLN A 1 88 ? 41.166 14.529 -52.499 1.00 67.94 88 GLN A C 1
ATOM 687 O O . GLN A 1 88 ? 40.714 15.512 -53.085 1.00 67.94 88 GLN A O 1
ATOM 692 N N . ASP A 1 89 ? 41.307 13.348 -53.102 1.00 82.25 89 ASP A N 1
ATOM 693 C CA . ASP A 1 89 ? 41.000 13.143 -54.513 1.00 82.25 89 ASP A CA 1
ATOM 694 C C . ASP A 1 89 ? 39.481 13.154 -54.737 1.00 82.25 89 ASP A C 1
ATOM 696 O O . ASP A 1 89 ? 38.735 12.425 -54.079 1.00 82.25 89 ASP A O 1
ATOM 700 N N . ALA A 1 90 ? 39.007 13.961 -55.690 1.00 77.56 90 ALA A N 1
ATOM 701 C CA . ALA A 1 90 ? 37.578 14.092 -55.994 1.00 77.56 90 ALA A CA 1
ATOM 702 C C . ALA A 1 90 ? 36.927 12.747 -56.378 1.00 77.56 90 ALA A C 1
ATOM 704 O O . ALA A 1 90 ? 35.792 12.475 -55.989 1.00 77.56 90 ALA A O 1
ATOM 705 N N . GLU A 1 91 ? 37.664 11.874 -57.072 1.00 80.81 91 GLU A N 1
ATOM 706 C CA . GLU A 1 91 ? 37.211 10.521 -57.419 1.00 80.81 91 GLU A CA 1
ATOM 707 C C . GLU A 1 91 ? 37.076 9.618 -56.183 1.00 80.81 91 GLU A C 1
ATOM 709 O O . GLU A 1 91 ? 36.121 8.845 -56.074 1.00 80.81 91 GLU A O 1
ATOM 714 N N . ALA A 1 92 ? 37.989 9.749 -55.214 1.00 78.12 92 ALA A N 1
ATOM 715 C CA . ALA A 1 92 ? 37.896 9.036 -53.944 1.00 78.12 92 ALA A CA 1
ATOM 716 C C . ALA A 1 92 ? 36.703 9.541 -53.117 1.00 78.12 92 ALA A C 1
ATOM 718 O O . ALA A 1 92 ? 35.987 8.737 -52.521 1.00 78.12 92 ALA A O 1
ATOM 719 N N . LEU A 1 93 ? 36.430 10.850 -53.158 1.00 78.00 93 LEU A N 1
ATOM 720 C CA . LEU A 1 93 ? 35.291 11.469 -52.482 1.00 78.00 93 LEU A CA 1
ATOM 721 C C . LEU A 1 93 ? 33.948 10.961 -53.032 1.00 78.00 93 LEU A C 1
ATOM 723 O O . LEU A 1 93 ? 33.037 10.645 -52.263 1.00 78.00 93 LEU A O 1
ATOM 727 N N . GLU A 1 94 ? 33.817 10.842 -54.358 1.00 79.31 94 GLU A N 1
ATOM 728 C CA . GLU A 1 94 ? 32.614 10.274 -54.976 1.00 79.31 94 GLU A CA 1
ATOM 729 C C . GLU A 1 94 ? 32.461 8.782 -54.656 1.00 79.31 94 GLU A C 1
ATOM 731 O O . GLU A 1 94 ? 31.357 8.344 -54.316 1.00 79.31 94 GLU A O 1
ATOM 736 N N . ALA A 1 95 ? 33.559 8.017 -54.677 1.00 80.62 95 ALA A N 1
ATOM 737 C CA . ALA A 1 95 ? 33.571 6.596 -54.325 1.00 80.62 95 ALA A CA 1
ATOM 738 C C . ALA A 1 95 ? 33.241 6.324 -52.840 1.00 80.62 95 ALA A C 1
ATOM 740 O O . ALA A 1 95 ? 32.723 5.249 -52.504 1.00 80.62 95 ALA A O 1
ATOM 741 N N . GLU A 1 96 ? 33.528 7.284 -51.957 1.00 80.00 96 GLU A N 1
ATOM 742 C CA . GLU A 1 96 ? 33.263 7.219 -50.515 1.00 80.00 96 GLU A CA 1
ATOM 743 C C . GLU A 1 96 ? 31.871 7.762 -50.133 1.00 80.00 96 GLU A C 1
ATOM 745 O O . GLU A 1 96 ? 31.327 7.425 -49.073 1.00 80.00 96 GLU A O 1
ATOM 750 N N . SER A 1 97 ? 31.243 8.544 -51.016 1.00 87.06 97 SER A N 1
ATOM 751 C CA . SER A 1 97 ? 29.887 9.054 -50.816 1.00 87.06 97 SER A CA 1
ATOM 752 C C . SER A 1 97 ? 28.825 7.945 -50.921 1.00 87.06 97 SER A C 1
ATOM 754 O O . SER A 1 97 ? 28.860 7.079 -51.798 1.00 87.06 97 SER A O 1
ATOM 756 N N . MET A 1 98 ? 27.845 7.946 -50.009 1.00 90.94 98 MET A N 1
ATOM 757 C CA . MET A 1 98 ? 26.699 7.032 -50.110 1.00 90.94 98 MET A CA 1
ATOM 758 C C . MET A 1 98 ? 25.804 7.398 -51.301 1.00 90.94 98 MET A C 1
ATOM 760 O O . MET A 1 98 ? 25.364 8.544 -51.429 1.00 90.94 98 MET A O 1
ATOM 764 N N . ARG A 1 99 ? 25.414 6.401 -52.103 1.00 91.19 99 ARG A N 1
ATOM 765 C CA . ARG A 1 99 ? 24.399 6.581 -53.156 1.00 91.19 99 ARG A CA 1
ATOM 766 C C . ARG A 1 99 ? 23.009 6.827 -52.544 1.00 91.19 99 ARG A C 1
ATOM 768 O O . ARG A 1 99 ? 22.726 6.303 -51.465 1.00 91.19 99 ARG A O 1
ATOM 775 N N . PRO A 1 100 ? 22.071 7.501 -53.239 1.00 91.81 100 PRO A N 1
ATOM 776 C CA . PRO A 1 100 ? 20.726 7.763 -52.705 1.00 91.81 100 PRO A CA 1
ATOM 777 C C . PRO A 1 100 ? 19.979 6.512 -52.203 1.00 91.81 100 PRO A C 1
ATOM 779 O O . PRO A 1 100 ? 19.338 6.545 -51.154 1.00 91.81 100 PRO A O 1
ATOM 782 N N . ILE A 1 101 ? 20.116 5.375 -52.896 1.00 92.44 101 ILE A N 1
ATOM 783 C CA . ILE A 1 101 ? 19.511 4.100 -52.473 1.00 92.44 101 ILE A CA 1
ATOM 784 C C . ILE A 1 101 ? 20.135 3.536 -51.186 1.00 92.44 101 ILE A C 1
ATOM 786 O O . ILE A 1 101 ? 19.453 2.876 -50.404 1.00 92.44 101 ILE A O 1
ATOM 790 N N . GLU A 1 102 ? 21.421 3.796 -50.944 1.00 90.12 102 GLU A N 1
ATOM 791 C CA . GLU A 1 102 ? 22.129 3.385 -49.727 1.00 90.12 102 GLU A CA 1
ATOM 792 C C . GLU A 1 102 ? 21.678 4.240 -48.541 1.00 90.12 102 GLU A C 1
ATOM 794 O O . GLU A 1 102 ? 21.410 3.691 -47.476 1.00 90.12 102 GLU A O 1
ATOM 799 N N . ILE A 1 103 ? 21.474 5.547 -48.756 1.00 91.44 103 ILE A N 1
ATOM 800 C CA . ILE A 1 103 ? 20.891 6.456 -47.757 1.00 91.44 103 ILE A CA 1
ATOM 801 C C . ILE A 1 103 ? 19.477 5.997 -47.378 1.00 91.44 103 ILE A C 1
ATOM 803 O O . ILE A 1 103 ? 19.170 5.868 -46.193 1.00 91.44 103 ILE A O 1
ATOM 807 N N . PHE A 1 104 ? 18.628 5.683 -48.365 1.00 93.88 104 PHE A N 1
ATOM 808 C CA . PHE A 1 104 ? 17.279 5.168 -48.109 1.00 93.88 104 PHE A CA 1
ATOM 809 C C . PHE A 1 104 ? 17.304 3.854 -47.315 1.00 93.88 104 PHE A C 1
ATOM 811 O O . PHE A 1 104 ? 16.585 3.715 -46.326 1.00 93.88 104 PHE A O 1
ATOM 818 N N . ARG A 1 105 ? 18.163 2.900 -47.699 1.00 91.31 105 ARG A N 1
ATOM 819 C CA . ARG A 1 105 ? 18.329 1.632 -46.969 1.00 91.31 105 ARG A CA 1
ATOM 820 C C . ARG A 1 105 ? 18.826 1.855 -45.547 1.00 91.31 105 ARG A C 1
ATOM 822 O O . ARG A 1 105 ? 18.298 1.230 -44.637 1.00 91.31 105 ARG A O 1
ATOM 829 N N . ALA A 1 106 ? 19.797 2.743 -45.341 1.00 88.50 106 ALA A N 1
ATOM 830 C CA . ALA A 1 106 ? 20.297 3.077 -44.013 1.00 88.50 106 ALA A CA 1
ATOM 831 C C . ALA A 1 106 ? 19.187 3.676 -43.134 1.00 88.50 106 ALA A C 1
ATOM 833 O O . ALA A 1 106 ? 19.006 3.237 -41.998 1.00 88.50 106 ALA A O 1
ATOM 834 N N . ALA A 1 107 ? 18.390 4.602 -43.676 1.00 91.50 107 ALA A N 1
ATOM 835 C CA . ALA A 1 107 ? 17.238 5.173 -42.983 1.00 91.50 107 ALA A CA 1
ATOM 836 C C . ALA A 1 107 ? 16.180 4.106 -42.644 1.00 91.50 107 ALA A C 1
ATOM 838 O O . ALA A 1 107 ? 15.731 4.021 -41.501 1.00 91.50 107 ALA A O 1
ATOM 839 N N . ALA A 1 108 ? 15.831 3.237 -43.598 1.00 95.12 108 ALA A N 1
ATOM 840 C CA . ALA A 1 108 ? 14.899 2.133 -43.374 1.00 95.12 108 ALA A CA 1
ATOM 841 C C . ALA A 1 108 ? 15.420 1.150 -42.309 1.00 95.12 108 ALA A C 1
ATOM 843 O O . ALA A 1 108 ? 14.687 0.790 -41.389 1.00 95.12 108 ALA A O 1
ATOM 844 N N . CYS A 1 109 ? 16.699 0.767 -42.375 1.00 91.94 109 CYS A N 1
ATOM 845 C CA . CYS A 1 109 ? 17.353 -0.073 -41.372 1.00 91.94 109 CYS A CA 1
ATOM 846 C C . CYS A 1 109 ? 17.343 0.577 -39.985 1.00 91.94 109 CYS A C 1
ATOM 848 O O . CYS A 1 109 ? 17.085 -0.119 -39.008 1.00 91.94 109 CYS A O 1
ATOM 850 N N . ALA A 1 110 ? 17.566 1.891 -39.880 1.00 90.25 110 ALA A N 1
ATOM 851 C CA . ALA A 1 110 ? 17.492 2.607 -38.607 1.00 90.25 110 ALA A CA 1
ATOM 852 C C . ALA A 1 110 ? 16.078 2.543 -38.002 1.00 90.25 110 ALA A C 1
ATOM 854 O O . ALA A 1 110 ? 15.923 2.225 -36.822 1.00 90.25 110 ALA A O 1
ATOM 855 N N . VAL A 1 111 ? 15.033 2.754 -38.811 1.00 95.06 111 VAL A N 1
ATOM 856 C CA . VAL A 1 111 ? 13.633 2.626 -38.367 1.00 95.06 111 VAL A CA 1
ATOM 857 C C . VAL A 1 111 ? 13.309 1.185 -37.940 1.00 95.06 111 VAL A C 1
ATOM 859 O O . VAL A 1 111 ? 12.715 0.965 -36.879 1.00 95.06 111 VAL A O 1
ATOM 862 N N . LEU A 1 112 ? 13.741 0.181 -38.712 1.00 94.31 112 LEU A N 1
ATOM 863 C CA . LEU A 1 112 ? 13.583 -1.238 -38.362 1.00 94.31 112 LEU A CA 1
ATOM 864 C C . LEU A 1 112 ? 14.345 -1.606 -37.077 1.00 94.31 112 LEU A C 1
ATOM 866 O O . LEU A 1 112 ? 13.848 -2.356 -36.236 1.00 94.31 112 LEU A O 1
ATOM 870 N N . MET A 1 113 ? 15.533 -1.040 -36.870 1.00 91.38 113 MET A N 1
ATOM 871 C CA . MET A 1 113 ? 16.312 -1.243 -35.652 1.00 91.38 113 MET A CA 1
ATOM 872 C C . MET A 1 113 ? 15.594 -0.651 -34.434 1.00 91.38 113 MET A C 1
ATOM 874 O O . MET A 1 113 ? 15.424 -1.343 -33.434 1.00 91.38 113 MET A O 1
ATOM 878 N N . ILE A 1 114 ? 15.081 0.579 -34.524 1.00 92.38 114 ILE A N 1
ATOM 879 C CA . ILE A 1 114 ? 14.322 1.209 -33.432 1.00 92.38 114 ILE A CA 1
ATOM 880 C C . ILE A 1 114 ? 13.076 0.383 -33.078 1.00 92.38 114 ILE A C 1
ATOM 882 O O . ILE A 1 114 ? 12.811 0.130 -31.901 1.00 92.38 114 ILE A O 1
ATOM 886 N N . THR A 1 115 ? 12.319 -0.076 -34.077 1.00 92.94 115 THR A N 1
ATOM 887 C CA . THR A 1 115 ? 11.111 -0.890 -33.852 1.00 92.94 115 THR A CA 1
ATOM 888 C C . THR A 1 115 ? 11.435 -2.269 -33.271 1.00 92.94 115 THR A C 1
ATOM 890 O O . THR A 1 115 ? 10.759 -2.712 -32.341 1.00 92.94 115 THR A O 1
ATOM 893 N N . SER A 1 116 ? 12.500 -2.928 -33.739 1.00 91.12 116 SER A N 1
ATOM 894 C CA . SER A 1 116 ? 12.958 -4.207 -33.178 1.00 91.12 116 SER A CA 1
ATOM 895 C C . SER A 1 116 ? 13.450 -4.080 -31.734 1.00 91.12 116 SER A C 1
ATOM 897 O O . SER A 1 116 ? 13.078 -4.910 -30.907 1.00 91.12 116 SER A O 1
ATOM 899 N N . ILE A 1 117 ? 14.193 -3.019 -31.391 1.00 91.06 117 ILE A N 1
ATOM 900 C CA . ILE A 1 117 ? 14.610 -2.737 -30.009 1.00 91.06 117 ILE A CA 1
ATOM 901 C C . ILE A 1 117 ? 13.379 -2.527 -29.126 1.00 91.06 117 ILE A C 1
ATOM 903 O O . ILE A 1 117 ? 13.275 -3.151 -28.071 1.00 91.06 117 ILE A O 1
ATOM 907 N N . ARG A 1 118 ? 12.410 -1.710 -29.564 1.00 90.12 118 ARG A N 1
ATOM 908 C CA . ARG A 1 118 ? 11.149 -1.507 -28.828 1.00 90.12 118 ARG A CA 1
ATOM 909 C C . ARG A 1 118 ? 10.420 -2.829 -28.589 1.00 90.12 118 ARG A C 1
ATOM 911 O O . ARG A 1 118 ? 10.026 -3.105 -27.459 1.00 90.12 118 ARG A O 1
ATOM 918 N N . ARG A 1 119 ? 10.310 -3.678 -29.616 1.00 92.44 119 ARG A N 1
ATOM 919 C CA . ARG A 1 119 ? 9.697 -5.010 -29.507 1.00 92.44 119 ARG A CA 1
ATOM 920 C C . ARG A 1 119 ? 10.446 -5.913 -28.526 1.00 92.44 119 ARG A C 1
ATOM 922 O O . ARG A 1 119 ? 9.801 -6.556 -27.705 1.00 92.44 119 ARG A O 1
ATOM 929 N N . GLN A 1 120 ? 11.777 -5.958 -28.578 1.00 90.75 120 GLN A N 1
ATOM 930 C CA . GLN A 1 120 ? 12.582 -6.775 -27.661 1.00 90.75 120 GLN A CA 1
ATOM 931 C C . GLN A 1 120 ? 12.466 -6.290 -26.212 1.00 90.75 120 GLN A C 1
ATOM 933 O O . GLN A 1 120 ? 12.319 -7.104 -25.303 1.00 90.75 120 GLN A O 1
ATOM 938 N N . VAL A 1 121 ? 12.476 -4.972 -25.985 1.00 86.75 121 VAL A N 1
ATOM 939 C CA . VAL A 1 121 ? 12.264 -4.387 -24.653 1.00 86.75 121 VAL A CA 1
ATOM 940 C C . VAL A 1 121 ? 10.869 -4.727 -24.135 1.00 86.75 121 VAL A C 1
ATOM 942 O O . VAL A 1 121 ? 10.740 -5.158 -22.991 1.00 86.75 121 VAL A O 1
ATOM 945 N N . PHE A 1 122 ? 9.837 -4.595 -24.970 1.00 90.56 122 PHE A N 1
ATOM 946 C CA . PHE A 1 122 ? 8.468 -4.959 -24.611 1.00 90.56 122 PHE A CA 1
ATOM 947 C C . PHE A 1 122 ? 8.345 -6.449 -24.259 1.00 90.56 122 PHE A C 1
ATOM 949 O O . PHE A 1 122 ? 7.833 -6.786 -23.194 1.00 90.56 122 PHE A O 1
ATOM 956 N N . GLN A 1 123 ? 8.894 -7.344 -25.089 1.00 92.00 123 GLN A N 1
ATOM 957 C CA . GLN A 1 123 ? 8.906 -8.790 -24.832 1.00 92.00 123 GLN A CA 1
ATOM 958 C C . GLN A 1 123 ? 9.649 -9.146 -23.540 1.00 92.00 123 GLN A C 1
ATOM 960 O O . GLN A 1 123 ? 9.172 -9.973 -22.764 1.00 92.00 123 GLN A O 1
ATOM 965 N N . LYS A 1 124 ? 10.789 -8.497 -23.274 1.00 91.56 124 LYS A N 1
ATOM 966 C CA . LYS A 1 124 ? 11.539 -8.685 -22.027 1.00 91.56 124 LYS A CA 1
ATOM 967 C C . LYS A 1 124 ? 10.733 -8.231 -20.808 1.00 91.56 124 LYS A C 1
ATOM 969 O O . LYS A 1 124 ? 10.676 -8.940 -19.812 1.00 91.56 124 LYS A O 1
ATOM 974 N N . ARG A 1 125 ? 10.074 -7.072 -20.875 1.00 91.75 125 ARG A N 1
ATOM 975 C CA . ARG A 1 125 ? 9.207 -6.605 -19.781 1.00 91.75 125 ARG A CA 1
ATOM 976 C C . ARG A 1 125 ? 8.020 -7.546 -19.562 1.00 91.75 125 ARG A C 1
ATOM 978 O O . ARG A 1 125 ? 7.665 -7.829 -18.421 1.00 91.75 125 ARG A O 1
ATOM 985 N N . GLN A 1 126 ? 7.446 -8.074 -20.642 1.00 93.12 126 GLN A N 1
ATOM 986 C CA . GLN A 1 126 ? 6.348 -9.035 -20.578 1.00 93.12 126 GLN A CA 1
ATOM 987 C C . GLN A 1 126 ? 6.772 -10.362 -19.931 1.00 93.12 126 GLN A C 1
ATOM 989 O O . GLN A 1 126 ? 6.004 -10.917 -19.148 1.00 93.12 126 GLN A O 1
ATOM 994 N N . SER A 1 127 ? 7.987 -10.859 -20.193 1.00 92.81 127 SER A N 1
ATOM 995 C CA . SER A 1 127 ? 8.491 -12.069 -19.527 1.00 92.81 127 SER A CA 1
ATOM 996 C C . SER A 1 127 ? 8.833 -11.828 -18.052 1.00 92.81 127 SER A C 1
ATOM 998 O O . SER A 1 127 ? 8.590 -12.694 -17.212 1.00 92.81 127 SER A O 1
ATOM 1000 N N . GLU A 1 128 ? 9.313 -10.633 -17.699 1.00 93.94 128 GLU A N 1
ATOM 1001 C CA . GLU A 1 128 ? 9.560 -10.242 -16.306 1.00 93.94 128 GLU A CA 1
ATOM 1002 C C . GLU A 1 128 ? 8.267 -10.059 -15.492 1.00 93.94 128 GLU A C 1
ATOM 1004 O O . GLU A 1 128 ? 8.283 -10.259 -14.276 1.00 93.94 128 GLU A O 1
ATOM 1009 N N . LYS A 1 129 ? 7.143 -9.716 -16.138 1.00 95.81 129 LYS A N 1
ATOM 1010 C CA . LYS A 1 129 ? 5.844 -9.493 -15.478 1.00 95.81 129 LYS A CA 1
ATOM 1011 C C . LYS A 1 129 ? 5.401 -10.688 -14.634 1.00 95.81 129 LYS A C 1
ATOM 1013 O O . LYS A 1 129 ? 5.038 -10.505 -13.476 1.00 95.81 129 LYS A O 1
ATOM 1018 N N . ALA A 1 130 ? 5.449 -11.901 -15.189 1.00 94.75 130 ALA A N 1
ATOM 1019 C CA . ALA A 1 130 ? 5.015 -13.109 -14.480 1.00 94.75 130 ALA A CA 1
ATOM 1020 C C . ALA A 1 130 ? 5.851 -13.357 -13.215 1.00 94.75 130 ALA A C 1
ATOM 1022 O O . ALA A 1 130 ? 5.300 -13.637 -12.152 1.00 94.75 130 ALA A O 1
ATOM 1023 N N . LYS A 1 131 ? 7.173 -13.159 -13.311 1.00 96.25 131 LYS A N 1
ATOM 1024 C CA . LYS A 1 131 ? 8.081 -13.270 -12.167 1.00 96.25 131 LYS A CA 1
ATOM 1025 C C . LYS A 1 131 ? 7.779 -12.211 -11.105 1.00 96.25 131 LYS A C 1
ATOM 1027 O O . LYS A 1 131 ? 7.638 -12.548 -9.939 1.00 96.25 131 LYS A O 1
ATOM 1032 N N . LYS A 1 132 ? 7.613 -10.943 -11.496 1.00 96.62 132 LYS A N 1
ATOM 1033 C CA . LYS A 1 132 ? 7.296 -9.855 -10.552 1.00 96.62 132 LYS A CA 1
ATOM 1034 C C . LYS A 1 132 ? 5.951 -10.054 -9.847 1.00 96.62 132 LYS A C 1
ATOM 1036 O O . LYS A 1 132 ? 5.851 -9.752 -8.663 1.00 96.62 132 LYS A O 1
ATOM 1041 N N . LEU A 1 133 ? 4.946 -10.575 -10.555 1.00 96.75 133 LEU A N 1
ATOM 1042 C CA . LEU A 1 133 ? 3.653 -10.953 -9.974 1.00 96.75 133 LEU A CA 1
ATOM 1043 C C . LEU A 1 133 ? 3.812 -12.045 -8.913 1.00 96.75 133 LEU A C 1
ATOM 1045 O O . LEU A 1 133 ? 3.262 -11.918 -7.822 1.00 96.75 133 LEU A O 1
ATOM 1049 N N . GLN A 1 134 ? 4.575 -13.096 -9.225 1.00 97.38 134 GLN A N 1
ATOM 1050 C CA . GLN A 1 134 ? 4.849 -14.188 -8.292 1.00 97.38 134 GLN A CA 1
ATOM 1051 C C . GLN A 1 134 ? 5.640 -13.704 -7.070 1.00 97.38 134 GLN A C 1
ATOM 1053 O O . GLN A 1 134 ? 5.288 -14.047 -5.943 1.00 97.38 134 GLN A O 1
ATOM 1058 N N . ASP A 1 135 ? 6.665 -12.875 -7.283 1.00 97.06 135 ASP A N 1
ATOM 1059 C CA . ASP A 1 135 ? 7.462 -12.282 -6.209 1.00 97.06 135 ASP A CA 1
ATOM 1060 C C . ASP A 1 135 ? 6.575 -11.448 -5.271 1.00 97.06 135 ASP A C 1
ATOM 1062 O O . ASP A 1 135 ? 6.687 -11.563 -4.050 1.00 97.06 135 ASP A O 1
ATOM 1066 N N . LEU A 1 136 ? 5.675 -10.620 -5.820 1.00 97.56 136 LEU A N 1
ATOM 1067 C CA . LEU A 1 136 ? 4.768 -9.810 -5.006 1.00 97.56 136 LEU A CA 1
ATOM 1068 C C . LEU A 1 136 ? 3.746 -10.660 -4.250 1.00 97.56 136 LEU A C 1
ATOM 1070 O O . LEU A 1 136 ? 3.514 -10.399 -3.074 1.00 97.56 136 LEU A O 1
ATOM 1074 N N . ASP A 1 137 ? 3.171 -11.684 -4.882 1.00 97.25 137 ASP A N 1
ATOM 1075 C CA . ASP A 1 137 ? 2.249 -12.611 -4.214 1.00 97.25 137 ASP A CA 1
ATOM 1076 C C . ASP A 1 137 ? 2.920 -13.336 -3.036 1.00 97.25 137 ASP A C 1
ATOM 1078 O O . ASP A 1 137 ? 2.340 -13.452 -1.955 1.00 97.25 137 ASP A O 1
ATOM 1082 N N . ALA A 1 138 ? 4.169 -13.776 -3.210 1.00 97.06 138 ALA A N 1
ATOM 1083 C CA . ALA A 1 138 ? 4.946 -14.395 -2.141 1.00 97.06 138 ALA A CA 1
ATOM 1084 C C . ALA A 1 138 ? 5.231 -13.407 -0.997 1.00 97.06 138 ALA A C 1
ATOM 1086 O O . ALA A 1 138 ? 5.005 -13.735 0.169 1.00 97.06 138 ALA A O 1
ATOM 1087 N N . MET A 1 139 ? 5.666 -12.184 -1.321 1.00 96.81 139 MET A N 1
ATOM 1088 C CA . MET A 1 139 ? 5.905 -11.141 -0.319 1.00 96.81 139 MET A CA 1
ATOM 1089 C C . MET A 1 139 ? 4.631 -10.785 0.450 1.00 96.81 139 MET A C 1
ATOM 1091 O O . MET A 1 139 ? 4.676 -10.678 1.672 1.00 96.81 139 MET A O 1
ATOM 1095 N N . LEU A 1 140 ? 3.491 -10.653 -0.235 1.00 96.62 140 LEU A N 1
ATOM 1096 C CA . LEU A 1 140 ? 2.211 -10.355 0.405 1.00 96.62 140 LEU A CA 1
ATOM 1097 C C . LEU A 1 140 ? 1.860 -11.401 1.464 1.00 96.62 140 LEU A C 1
ATOM 1099 O O . LEU A 1 140 ? 1.478 -11.022 2.563 1.00 96.62 140 LEU A O 1
ATOM 1103 N N . LYS A 1 141 ? 2.040 -12.696 1.184 1.00 94.94 141 LYS A N 1
ATOM 1104 C CA . LYS A 1 141 ? 1.755 -13.766 2.159 1.00 94.94 141 LYS A CA 1
ATOM 1105 C C . LYS A 1 141 ? 2.624 -13.653 3.413 1.00 94.94 141 LYS A C 1
ATOM 1107 O O . LYS A 1 141 ? 2.105 -13.721 4.519 1.00 94.94 141 LYS A O 1
ATOM 1112 N N . VAL A 1 142 ? 3.928 -13.429 3.247 1.00 95.81 142 VAL A N 1
ATOM 1113 C CA . VAL A 1 142 ? 4.876 -13.342 4.373 1.00 95.81 142 VAL A CA 1
ATOM 1114 C C . VAL A 1 142 ? 4.655 -12.072 5.201 1.00 95.81 142 VAL A C 1
ATOM 1116 O O . VAL A 1 142 ? 4.603 -12.105 6.436 1.00 95.81 142 VAL A O 1
ATOM 1119 N N . TYR A 1 143 ? 4.517 -10.930 4.530 1.00 97.06 143 TYR A N 1
ATOM 1120 C CA . TYR A 1 143 ? 4.465 -9.639 5.207 1.00 97.06 143 TYR A CA 1
ATOM 1121 C C . TYR A 1 143 ? 3.087 -9.289 5.746 1.00 97.06 143 TYR A C 1
ATOM 1123 O O . TYR A 1 143 ? 3.009 -8.490 6.678 1.00 97.06 143 TYR A O 1
ATOM 1131 N N . PHE A 1 144 ? 2.012 -9.903 5.253 1.00 96.38 144 PHE A N 1
ATOM 1132 C CA . PHE A 1 144 ? 0.684 -9.707 5.827 1.00 96.38 144 PHE A CA 1
ATOM 1133 C C . PHE A 1 144 ? 0.627 -10.164 7.286 1.00 96.38 144 PHE A C 1
ATOM 1135 O O . PHE A 1 144 ? 0.283 -9.372 8.163 1.00 96.38 144 PHE A O 1
ATOM 1142 N N . ASP A 1 145 ? 1.055 -11.394 7.572 1.00 95.81 145 ASP A N 1
ATOM 1143 C CA . ASP A 1 145 ? 1.049 -11.934 8.935 1.00 95.81 145 ASP A CA 1
ATOM 1144 C C . ASP A 1 145 ? 2.023 -11.198 9.854 1.00 95.81 145 ASP A C 1
ATOM 1146 O O . ASP A 1 145 ? 1.686 -10.874 10.997 1.00 95.81 145 ASP A O 1
ATOM 1150 N N . THR A 1 146 ? 3.206 -10.870 9.333 1.00 97.38 146 THR A N 1
ATOM 1151 C CA . THR A 1 146 ? 4.232 -10.134 10.079 1.00 97.38 146 THR A CA 1
ATOM 1152 C C . THR A 1 146 ? 3.742 -8.732 10.454 1.00 97.38 146 THR A C 1
ATOM 1154 O O . THR A 1 146 ? 3.858 -8.318 11.611 1.00 97.38 146 THR A O 1
ATOM 1157 N N . THR A 1 147 ? 3.124 -8.018 9.507 1.00 97.88 147 THR A N 1
ATOM 1158 C CA . THR A 1 147 ? 2.570 -6.675 9.738 1.00 97.88 147 THR A CA 1
ATOM 1159 C C . THR A 1 147 ? 1.369 -6.729 10.672 1.00 97.88 147 THR A C 1
ATOM 1161 O O . THR A 1 147 ? 1.283 -5.927 11.599 1.00 97.88 147 THR A O 1
ATOM 1164 N N . ARG A 1 148 ? 0.478 -7.714 10.504 1.00 97.25 148 ARG A N 1
ATOM 1165 C CA . ARG A 1 148 ? -0.654 -7.953 11.408 1.00 97.25 148 ARG A CA 1
ATOM 1166 C C . ARG A 1 148 ? -0.191 -8.144 12.856 1.00 97.25 148 ARG A C 1
ATOM 1168 O O . ARG A 1 148 ? -0.731 -7.509 13.759 1.00 97.25 148 ARG A O 1
ATOM 1175 N N . ALA A 1 149 ? 0.810 -8.995 13.085 1.00 97.75 149 ALA A N 1
ATOM 1176 C CA . ALA A 1 149 ? 1.336 -9.265 14.422 1.00 97.75 149 ALA A CA 1
ATOM 1177 C C . ALA A 1 149 ? 1.999 -8.027 15.048 1.00 97.75 149 ALA A C 1
ATOM 1179 O O . ALA A 1 149 ? 1.819 -7.763 16.239 1.00 97.75 149 ALA A O 1
ATOM 1180 N N . TRP A 1 150 ? 2.746 -7.253 14.255 1.00 98.06 150 TRP A N 1
ATOM 1181 C CA . TRP A 1 150 ? 3.334 -5.988 14.697 1.00 98.06 150 TRP A CA 1
ATOM 1182 C C . TRP A 1 150 ? 2.258 -4.961 15.083 1.00 98.06 150 TRP A C 1
ATOM 1184 O O . TRP A 1 150 ? 2.293 -4.438 16.198 1.00 98.06 150 TRP A O 1
ATOM 1194 N N . LEU A 1 151 ? 1.248 -4.756 14.231 1.00 98.31 151 LEU A N 1
ATOM 1195 C CA . LEU A 1 151 ? 0.114 -3.871 14.519 1.00 98.31 151 LEU A CA 1
ATOM 1196 C C . LEU A 1 151 ? -0.618 -4.295 15.796 1.00 98.31 151 LEU A C 1
ATOM 1198 O O . LEU A 1 151 ? -0.918 -3.449 16.635 1.00 98.31 151 LEU A O 1
ATOM 1202 N N . GLY A 1 152 ? -0.850 -5.597 15.985 1.00 97.94 152 GLY A N 1
ATOM 1203 C CA . GLY A 1 152 ? -1.489 -6.131 17.189 1.00 97.94 152 GLY A CA 1
ATOM 1204 C C . GLY A 1 152 ? -0.734 -5.786 18.475 1.00 97.94 152 GLY A C 1
ATOM 1205 O O . GLY A 1 152 ? -1.345 -5.379 19.462 1.00 97.94 152 GLY A O 1
ATOM 1206 N N . LYS A 1 153 ? 0.603 -5.871 18.467 1.00 98.19 153 LYS A N 1
ATOM 1207 C CA . LYS A 1 153 ? 1.428 -5.444 19.611 1.00 98.19 153 LYS A CA 1
ATOM 1208 C C . LYS A 1 153 ? 1.287 -3.948 19.875 1.00 98.19 153 LYS A C 1
ATOM 1210 O O . LYS A 1 153 ? 1.158 -3.550 21.031 1.00 98.19 153 LYS A O 1
ATOM 1215 N N . LEU A 1 154 ? 1.280 -3.148 18.812 1.00 97.94 154 LEU A N 1
ATOM 1216 C CA . LEU A 1 154 ? 1.252 -1.695 18.894 1.00 97.94 154 LEU A CA 1
ATOM 1217 C C . LEU A 1 154 ? -0.068 -1.164 19.467 1.00 97.94 154 LEU A C 1
ATOM 1219 O O . LEU A 1 154 ? -0.062 -0.366 20.400 1.00 97.94 154 LEU A O 1
ATOM 1223 N N . VAL A 1 155 ? -1.209 -1.640 18.963 1.00 97.88 155 VAL A N 1
ATOM 1224 C CA . VAL A 1 155 ? -2.536 -1.136 19.371 1.00 97.88 155 VAL A CA 1
ATOM 1225 C C . VAL A 1 155 ? -3.173 -1.948 20.502 1.00 97.88 155 VAL A C 1
ATOM 1227 O O . VAL A 1 155 ? -4.349 -1.768 20.819 1.00 97.88 155 VAL A O 1
ATOM 1230 N N . LYS A 1 156 ? -2.408 -2.831 21.156 1.00 97.69 156 LYS A N 1
ATOM 1231 C CA . LYS A 1 156 ? -2.907 -3.717 22.217 1.00 97.69 156 LYS A CA 1
ATOM 1232 C C . LYS A 1 156 ? -3.633 -2.956 23.325 1.00 97.69 156 LYS A C 1
ATOM 1234 O O . LYS A 1 156 ? -4.733 -3.343 23.704 1.00 97.69 156 LYS A O 1
ATOM 1239 N N . ALA A 1 157 ? -3.036 -1.881 23.837 1.00 96.81 157 ALA A N 1
ATOM 1240 C CA . ALA A 1 157 ? -3.578 -1.123 24.964 1.00 96.81 157 ALA A CA 1
ATOM 1241 C C . ALA A 1 157 ? -4.955 -0.479 24.680 1.00 96.81 157 ALA A C 1
ATOM 1243 O O . ALA A 1 157 ? -5.894 -0.762 25.432 1.00 96.81 157 ALA A O 1
ATOM 1244 N N . PRO A 1 158 ? -5.143 0.332 23.615 1.00 96.56 158 PRO A N 1
ATOM 1245 C CA . PRO A 1 158 ? -6.447 0.935 23.336 1.00 96.56 158 PRO A CA 1
ATOM 1246 C C . PRO A 1 158 ? -7.523 -0.108 23.027 1.00 96.56 158 PRO A C 1
ATOM 1248 O O . PRO A 1 158 ? -8.663 0.061 23.457 1.00 96.56 158 PRO A O 1
ATOM 1251 N N . ILE A 1 159 ? -7.179 -1.213 22.362 1.00 97.56 159 ILE A N 1
ATOM 1252 C CA . ILE A 1 159 ? -8.141 -2.284 22.081 1.00 97.56 159 ILE A CA 1
ATOM 1253 C C . ILE A 1 159 ? -8.536 -3.032 23.357 1.00 97.56 159 ILE A C 1
ATOM 1255 O O . ILE A 1 159 ? -9.723 -3.249 23.597 1.00 97.56 159 ILE A O 1
ATOM 1259 N N . LEU A 1 160 ? -7.577 -3.351 24.228 1.00 96.88 160 LEU A N 1
ATOM 1260 C CA . LEU A 1 160 ? -7.854 -4.017 25.500 1.00 96.88 160 LEU A CA 1
ATOM 1261 C C . LEU A 1 160 ? -8.763 -3.167 26.406 1.00 96.88 160 LEU A C 1
ATOM 1263 O O . LEU A 1 160 ? -9.620 -3.719 27.091 1.00 96.88 160 LEU A O 1
ATOM 1267 N N . SER A 1 161 ? -8.658 -1.833 26.339 1.00 96.06 161 SER A N 1
ATOM 1268 C CA . SER A 1 161 ? -9.578 -0.925 27.045 1.00 96.06 161 SER A CA 1
ATOM 1269 C C . SER A 1 161 ? -11.041 -1.095 26.616 1.00 96.06 161 SER A C 1
ATOM 1271 O O . SER A 1 161 ? -11.943 -0.980 27.437 1.00 96.06 161 SER A O 1
ATOM 1273 N N . VAL A 1 162 ? -11.293 -1.398 25.336 1.00 95.38 162 VAL A N 1
ATOM 1274 C CA . VAL A 1 162 ? -12.649 -1.646 24.818 1.00 95.38 162 VAL A CA 1
ATOM 1275 C C . VAL A 1 162 ? -13.146 -3.024 25.246 1.00 95.38 162 VAL A C 1
ATOM 1277 O O . VAL A 1 162 ? -14.330 -3.192 25.524 1.00 95.38 162 VAL A O 1
ATOM 1280 N N . LEU A 1 163 ? -12.245 -4.007 25.315 1.00 95.69 163 LEU A N 1
ATOM 1281 C CA . LEU A 1 163 ? -12.578 -5.369 25.730 1.00 95.69 163 LEU A CA 1
ATOM 1282 C C . LEU A 1 163 ? -12.897 -5.466 27.231 1.00 95.69 163 LEU A C 1
ATOM 1284 O O . LEU A 1 163 ? -13.774 -6.238 27.612 1.00 95.69 163 LEU A O 1
ATOM 1288 N N . HIS A 1 164 ? -12.207 -4.693 28.074 1.00 94.94 164 HIS A N 1
ATOM 1289 C CA . HIS A 1 164 ? -12.387 -4.710 29.530 1.00 94.94 164 HIS A CA 1
ATOM 1290 C C . HIS A 1 164 ? -13.543 -3.840 30.039 1.00 94.94 164 HIS A C 1
ATOM 1292 O O . HIS A 1 164 ? -13.943 -3.999 31.190 1.00 94.94 164 HIS A O 1
ATOM 1298 N N . GLU A 1 165 ? -14.107 -2.959 29.210 1.00 92.00 165 GLU A N 1
ATOM 1299 C CA . GLU A 1 165 ? -15.256 -2.120 29.567 1.00 92.00 165 GLU A CA 1
ATOM 1300 C C . GLU A 1 165 ? -16.543 -2.628 28.883 1.00 92.00 165 GLU A C 1
ATOM 1302 O O . GLU A 1 165 ? -17.007 -2.038 27.906 1.00 92.00 165 GLU A O 1
ATOM 1307 N N . PRO A 1 166 ? -17.175 -3.717 29.364 1.00 81.12 166 PRO A N 1
ATOM 1308 C CA . PRO A 1 166 ? -18.383 -4.263 28.742 1.00 81.12 166 PRO A CA 1
ATOM 1309 C C . PRO A 1 166 ? -19.605 -3.343 28.878 1.00 81.12 166 PRO A C 1
ATOM 1311 O O . PRO A 1 166 ? -20.545 -3.471 28.097 1.00 81.12 166 PRO A O 1
ATOM 1314 N N . SER A 1 167 ? -19.599 -2.424 29.851 1.00 85.00 167 SER A N 1
ATOM 1315 C CA . SER A 1 167 ? -20.628 -1.390 30.029 1.00 85.00 167 SER A CA 1
ATOM 1316 C C . SER A 1 167 ? -20.455 -0.198 29.086 1.00 85.00 167 SER A C 1
ATOM 1318 O O . SER A 1 167 ? -21.309 0.686 29.047 1.00 85.00 167 SER A O 1
ATOM 1320 N N . LEU A 1 168 ? -19.356 -0.148 28.330 1.00 84.88 168 LEU A N 1
ATOM 1321 C CA . LEU A 1 168 ? -19.111 0.911 27.370 1.00 84.88 168 LEU A CA 1
ATOM 1322 C C . LEU A 1 168 ? -20.148 0.819 26.249 1.00 84.88 168 LEU A C 1
ATOM 1324 O O . LEU A 1 168 ? -20.303 -0.220 25.609 1.00 84.88 168 LEU A O 1
ATOM 1328 N N . VAL A 1 169 ? -20.832 1.923 25.972 1.00 86.69 169 VAL A N 1
ATOM 1329 C CA . VAL A 1 169 ? -21.716 2.043 24.813 1.00 86.69 169 VAL A CA 1
ATOM 1330 C C . VAL A 1 169 ? -21.113 3.088 23.892 1.00 86.69 169 VAL A C 1
ATOM 1332 O O . VAL A 1 169 ? -21.171 4.277 24.174 1.00 86.69 169 VAL A O 1
ATOM 1335 N N . LEU A 1 170 ? -20.478 2.650 22.805 1.00 83.06 170 LEU A N 1
ATOM 1336 C CA . LEU A 1 170 ? -19.907 3.562 21.805 1.00 83.06 170 LEU A CA 1
ATOM 1337 C C . LEU A 1 170 ? -20.900 3.925 20.698 1.00 83.06 170 LEU A C 1
ATOM 1339 O O . LEU A 1 170 ? -20.618 4.800 19.882 1.00 83.06 170 LEU A O 1
ATOM 1343 N N . ASN A 1 171 ? -22.056 3.262 20.648 1.00 79.31 171 ASN A N 1
ATOM 1344 C CA . ASN A 1 171 ? -23.059 3.554 19.638 1.00 79.31 171 ASN A CA 1
ATOM 1345 C C . ASN A 1 171 ? -23.675 4.941 19.893 1.00 79.31 171 ASN A C 1
ATOM 1347 O O . ASN A 1 171 ? -24.165 5.229 20.987 1.00 79.31 171 ASN A O 1
ATOM 1351 N N . VAL A 1 172 ? -23.606 5.804 18.880 1.00 67.06 172 VAL A N 1
ATOM 1352 C CA . VAL A 1 172 ? -24.095 7.192 18.931 1.00 67.06 172 VAL A CA 1
ATOM 1353 C C . VAL A 1 172 ? -25.581 7.260 18.548 1.00 67.06 172 VAL A C 1
ATOM 1355 O O . VAL A 1 172 ? -26.256 8.238 18.857 1.00 67.06 172 VAL A O 1
ATOM 1358 N N . HIS A 1 173 ? -26.120 6.215 17.912 1.00 64.81 173 HIS A N 1
ATOM 1359 C CA . HIS A 1 173 ? -27.529 6.130 17.537 1.00 64.81 173 HIS A CA 1
ATOM 1360 C C . HIS A 1 173 ? -28.337 5.307 18.548 1.00 64.81 173 HIS A C 1
ATOM 1362 O O . HIS A 1 173 ? -28.521 4.104 18.382 1.00 64.81 173 HIS A O 1
ATOM 1368 N N . ASP A 1 174 ? -28.880 5.991 19.556 1.00 51.34 174 ASP A N 1
ATOM 1369 C CA . ASP A 1 174 ? -29.905 5.439 20.461 1.00 51.34 174 ASP A CA 1
ATOM 1370 C C . ASP A 1 174 ? -31.343 5.747 19.995 1.00 51.34 174 ASP A C 1
ATOM 1372 O O . ASP A 1 174 ? -32.326 5.342 20.613 1.00 51.34 174 ASP A O 1
ATOM 1376 N N . GLY A 1 175 ? -31.508 6.441 18.870 1.00 47.97 175 GLY A N 1
ATOM 1377 C CA . GLY A 1 175 ? -32.815 6.873 18.387 1.00 47.97 175 GLY A CA 1
ATOM 1378 C C . GLY A 1 175 ? -33.503 5.852 17.486 1.00 47.97 175 GLY A C 1
ATOM 1379 O O . GLY A 1 175 ? -33.518 6.031 16.275 1.00 47.97 175 GLY A O 1
ATOM 1380 N N . ASN A 1 176 ? -34.122 4.817 18.057 1.00 42.31 176 ASN A N 1
ATOM 1381 C CA . ASN A 1 176 ? -35.271 4.110 17.463 1.00 42.31 176 ASN A CA 1
ATOM 1382 C C . ASN A 1 176 ? -35.087 3.433 16.078 1.00 42.31 176 ASN A C 1
ATOM 1384 O O . ASN A 1 176 ? -36.056 2.917 15.515 1.00 42.31 176 ASN A O 1
ATOM 1388 N N . SER A 1 177 ? -33.877 3.380 15.507 1.00 43.47 177 SER A N 1
ATOM 1389 C CA . SER A 1 177 ? -33.623 2.584 14.305 1.00 43.47 177 SER A CA 1
ATOM 1390 C C . SER A 1 177 ? -33.427 1.132 14.720 1.00 43.47 177 SER A C 1
ATOM 1392 O O . SER A 1 177 ? -32.314 0.654 14.938 1.00 43.47 177 SER A O 1
ATOM 1394 N N . GLN A 1 178 ? -34.551 0.441 14.844 1.00 41.97 178 GLN A N 1
ATOM 1395 C CA . GLN A 1 178 ? -34.681 -1.005 14.907 1.00 41.97 178 GLN A CA 1
ATOM 1396 C C . GLN A 1 178 ? -34.099 -1.626 13.618 1.00 41.97 178 GLN A C 1
ATOM 1398 O O . GLN A 1 178 ? -34.817 -2.127 12.754 1.00 41.97 178 GLN A O 1
ATOM 1403 N N . LEU A 1 179 ? -32.774 -1.566 13.454 1.00 43.88 179 LEU A N 1
ATOM 1404 C CA . LEU A 1 179 ? -32.014 -2.109 12.325 1.00 43.88 179 LEU A CA 1
ATOM 1405 C C . LEU A 1 179 ? -31.814 -3.623 12.521 1.00 43.88 179 LEU A C 1
ATOM 1407 O O . LEU A 1 179 ? -30.704 -4.145 12.550 1.00 43.88 179 LEU A O 1
ATOM 1411 N N . GLY A 1 180 ? -32.941 -4.303 12.732 1.00 38.03 180 GLY A N 1
ATOM 1412 C CA . GLY A 1 180 ? -33.051 -5.735 12.995 1.00 38.03 180 GLY A CA 1
ATOM 1413 C C . GLY A 1 180 ? -34.465 -6.302 12.800 1.00 38.03 180 GLY A C 1
ATOM 1414 O O . GLY A 1 180 ? -34.640 -7.507 12.925 1.00 38.03 180 GLY A O 1
ATOM 1415 N N . SER A 1 181 ? -35.475 -5.487 12.455 1.00 37.31 181 SER A N 1
ATOM 1416 C CA . SER A 1 181 ? -36.807 -5.978 12.066 1.00 37.31 181 SER A CA 1
ATOM 1417 C C . SER A 1 181 ? -37.174 -5.504 10.656 1.00 37.31 181 SER A C 1
ATOM 1419 O O . SER A 1 181 ? -37.912 -4.536 10.466 1.00 37.31 181 SER A O 1
ATOM 1421 N N . SER A 1 182 ? -36.683 -6.211 9.644 1.00 40.25 182 SER A N 1
ATOM 1422 C CA . SER A 1 182 ? -37.023 -6.006 8.230 1.00 40.25 182 SER A CA 1
ATOM 1423 C C . SER A 1 182 ? -38.459 -6.426 7.846 1.00 40.25 182 SER A C 1
ATOM 1425 O O . SER A 1 182 ? -38.727 -6.641 6.669 1.00 40.25 182 SER A O 1
ATOM 1427 N N . LEU A 1 183 ? -39.407 -6.535 8.791 1.00 41.84 183 LEU A N 1
ATOM 1428 C CA . LEU A 1 183 ? -40.746 -7.102 8.535 1.00 41.84 183 LEU A CA 1
ATOM 1429 C C . LEU A 1 183 ? -41.947 -6.320 9.103 1.00 41.84 183 LEU A C 1
ATOM 1431 O O . LEU A 1 183 ? -43.059 -6.835 9.083 1.00 41.84 183 LEU A O 1
ATOM 1435 N N . SER A 1 184 ? -41.802 -5.072 9.566 1.00 40.91 184 SER A N 1
ATOM 1436 C CA . SER A 1 184 ? -42.963 -4.306 10.071 1.00 40.91 184 SER A CA 1
ATOM 1437 C C . SER A 1 184 ? -43.187 -2.985 9.330 1.00 40.91 184 SER A C 1
ATOM 1439 O O . SER A 1 184 ? -43.002 -1.891 9.855 1.00 40.91 184 SER A O 1
ATOM 1441 N N . ILE A 1 185 ? -43.616 -3.102 8.070 1.00 55.50 185 ILE A N 1
ATOM 1442 C CA . ILE A 1 185 ? -44.095 -1.988 7.231 1.00 55.50 185 ILE A CA 1
ATOM 1443 C C . ILE A 1 185 ? -45.434 -1.418 7.759 1.00 55.50 185 ILE A C 1
ATOM 1445 O O . ILE A 1 185 ? -45.781 -0.274 7.472 1.00 55.50 185 ILE A O 1
ATOM 1449 N N . SER A 1 186 ? -46.162 -2.152 8.608 1.00 54.31 186 SER A N 1
ATOM 1450 C CA . SER A 1 186 ? -47.520 -1.800 9.050 1.00 54.31 186 SER A CA 1
ATOM 1451 C C . SER A 1 186 ? -47.619 -0.699 10.116 1.00 54.31 186 SER A C 1
ATOM 1453 O O . SER A 1 186 ? -48.697 -0.140 10.293 1.00 54.31 186 SER A O 1
ATOM 1455 N N . LYS A 1 187 ? -46.532 -0.308 10.800 1.00 51.53 187 LYS A N 1
ATOM 1456 C CA . LYS A 1 187 ? -46.586 0.762 11.827 1.00 51.53 187 LYS A CA 1
ATOM 1457 C C . LYS A 1 187 ? -46.280 2.173 11.310 1.00 51.53 187 LYS A C 1
ATOM 1459 O O . LYS A 1 187 ? -46.487 3.142 12.036 1.00 51.53 187 LYS A O 1
ATOM 1464 N N . LYS A 1 188 ? -45.843 2.325 10.054 1.00 51.06 188 LYS A N 1
ATOM 1465 C CA . LYS A 1 188 ? -45.472 3.634 9.481 1.00 51.06 188 LYS A CA 1
ATOM 1466 C C . LYS A 1 188 ? -46.647 4.490 8.986 1.00 51.06 188 LYS A C 1
ATOM 1468 O O . LYS A 1 188 ? -46.439 5.679 8.767 1.00 51.06 188 LYS A O 1
ATOM 1473 N N . MET A 1 189 ? -47.868 3.958 8.873 1.00 54.88 189 MET A N 1
ATOM 1474 C CA . MET A 1 189 ? -49.038 4.772 8.490 1.00 54.88 189 MET A CA 1
ATOM 1475 C C . MET A 1 189 ? -49.689 5.538 9.655 1.00 54.88 189 MET A C 1
ATOM 1477 O O . MET A 1 189 ? -50.360 6.534 9.411 1.00 54.88 189 MET A O 1
ATOM 1481 N N . GLY A 1 190 ? -49.458 5.154 10.916 1.00 51.47 190 GLY A N 1
ATOM 1482 C CA . GLY A 1 190 ? -50.072 5.836 12.068 1.00 51.47 190 GLY A CA 1
ATOM 1483 C C . GLY A 1 190 ? -49.423 7.175 12.446 1.00 51.47 190 GLY A C 1
ATOM 1484 O O . GLY A 1 190 ? -50.037 7.992 13.120 1.00 51.47 190 GLY A O 1
ATOM 1485 N N . SER A 1 191 ? -48.188 7.430 12.003 1.00 52.75 191 SER A N 1
ATOM 1486 C CA . SER A 1 191 ? -47.417 8.617 12.406 1.00 52.75 191 SER A CA 1
ATOM 1487 C C . SER A 1 191 ? -47.600 9.828 11.481 1.00 52.75 191 SER A C 1
ATOM 1489 O O . SER A 1 191 ? -47.069 10.898 11.779 1.00 52.75 191 SER A O 1
ATOM 1491 N N . LEU A 1 192 ? -48.314 9.685 10.359 1.00 54.44 192 LEU A N 1
ATOM 1492 C CA . LEU A 1 192 ? -48.478 10.762 9.374 1.00 54.44 192 LEU A CA 1
ATOM 1493 C C . LEU A 1 192 ? -49.710 11.647 9.614 1.00 54.44 192 LEU A C 1
ATOM 1495 O O . LEU A 1 192 ? -49.787 12.719 9.025 1.00 54.44 192 LEU A O 1
ATOM 1499 N N . PHE A 1 193 ? -50.614 11.270 10.523 1.00 55.78 193 PHE A N 1
ATOM 1500 C CA . PHE A 1 193 ? -51.815 12.062 10.823 1.00 55.78 193 PHE A CA 1
ATOM 1501 C C . PHE A 1 193 ? -51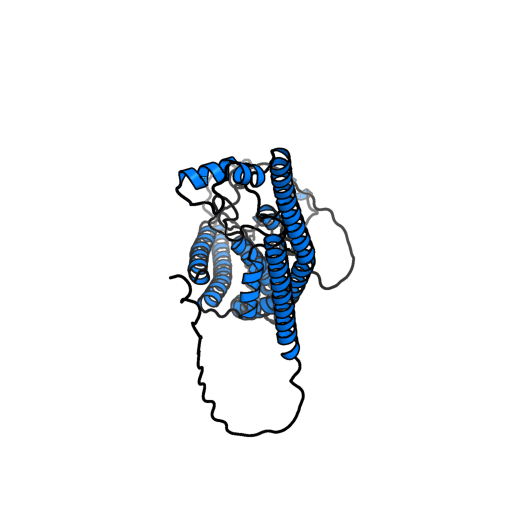.681 13.024 12.018 1.00 55.78 193 PHE A C 1
ATOM 1503 O O . PHE A 1 193 ? -52.580 13.821 12.244 1.00 55.78 193 PHE A O 1
ATOM 1510 N N . ASN A 1 194 ? -50.541 13.048 12.723 1.00 50.91 194 ASN A N 1
ATOM 1511 C CA . ASN A 1 194 ? -50.295 13.988 13.834 1.00 50.91 194 ASN A CA 1
ATOM 1512 C C . ASN A 1 194 ? -49.434 15.208 13.444 1.00 50.91 194 ASN A C 1
ATOM 1514 O O . ASN A 1 194 ? -48.826 15.849 14.297 1.00 50.91 194 ASN A O 1
ATOM 1518 N N . LYS A 1 195 ? -49.352 15.546 12.149 1.00 48.66 195 LYS A N 1
ATOM 1519 C CA . LYS A 1 195 ? -48.431 16.571 11.621 1.00 48.66 195 LYS A CA 1
ATOM 1520 C C . LYS A 1 195 ? -49.069 17.953 11.396 1.00 48.66 195 LYS A C 1
ATOM 1522 O O . LYS A 1 195 ? -48.681 18.658 10.469 1.00 48.66 195 LYS A O 1
ATOM 1527 N N . HIS A 1 196 ? -50.005 18.362 12.255 1.00 43.06 196 HIS A N 1
ATOM 1528 C CA . HIS A 1 196 ? -50.592 19.712 12.244 1.00 43.06 196 HIS A CA 1
ATOM 1529 C C . HIS A 1 196 ? -50.696 20.344 13.644 1.00 43.06 196 HIS A C 1
ATOM 1531 O O . HIS A 1 196 ? -51.723 20.894 14.019 1.00 43.06 196 HIS A O 1
ATOM 1537 N N . SER A 1 197 ? -49.602 20.337 14.410 1.00 43.44 197 SER A N 1
ATOM 1538 C CA . SER A 1 197 ? -49.389 21.352 15.452 1.00 43.44 197 SER A CA 1
ATOM 1539 C C . SER A 1 197 ? -48.057 22.051 15.199 1.00 43.44 197 SER A C 1
ATOM 1541 O O . SER A 1 197 ? -46.979 21.561 15.536 1.00 43.44 197 SER A O 1
ATOM 1543 N N . SER A 1 198 ? -48.156 23.174 14.505 1.00 45.47 198 SER A N 1
ATOM 1544 C CA . SER A 1 198 ? -47.094 24.121 14.219 1.00 45.47 198 SER A CA 1
ATOM 1545 C C . SER A 1 198 ? -46.537 24.761 15.497 1.00 45.47 198 SER A C 1
ATOM 1547 O O . SER A 1 198 ? -47.286 25.207 16.360 1.00 45.47 198 SER A O 1
ATOM 1549 N N . THR A 1 199 ? -45.206 24.858 15.547 1.00 45.94 199 THR A N 1
ATOM 1550 C CA . THR A 1 199 ? -44.466 26.050 15.999 1.00 45.94 199 THR A CA 1
ATOM 1551 C C . THR A 1 199 ? -44.793 26.611 17.385 1.00 45.94 199 THR A C 1
ATOM 1553 O O . THR A 1 199 ? -45.329 27.706 17.514 1.00 45.94 199 THR A O 1
ATOM 1556 N N . VAL A 1 200 ? -44.309 25.936 18.423 1.00 45.97 200 VAL A N 1
ATOM 1557 C CA . VAL A 1 200 ? -43.670 26.625 19.551 1.00 45.97 200 VAL A CA 1
ATOM 1558 C C . VAL A 1 200 ? -42.379 25.865 19.812 1.00 45.97 200 VAL A C 1
ATOM 1560 O O . VAL A 1 200 ? -42.411 24.643 19.951 1.00 45.97 200 VAL A O 1
ATOM 1563 N N . ALA A 1 201 ? -41.242 26.563 19.801 1.00 54.16 201 ALA A N 1
ATOM 1564 C CA . ALA A 1 201 ? -39.952 26.029 20.219 1.00 54.16 201 ALA A CA 1
ATOM 1565 C C . ALA A 1 201 ? -40.051 25.659 21.705 1.00 54.16 201 ALA A C 1
ATOM 1567 O O . ALA A 1 201 ? -39.733 26.455 22.585 1.00 54.16 201 ALA A O 1
ATOM 1568 N N . ALA A 1 202 ? -40.606 24.480 21.987 1.00 61.78 202 ALA A N 1
ATOM 1569 C CA . ALA A 1 202 ? -40.656 23.936 23.325 1.00 61.78 202 ALA A CA 1
ATOM 1570 C C . ALA A 1 202 ? -39.208 23.790 23.792 1.00 61.78 202 ALA A C 1
ATOM 1572 O O . ALA A 1 202 ? -38.399 23.156 23.111 1.00 61.78 202 ALA A O 1
ATOM 1573 N N . ALA A 1 203 ? -38.887 24.434 24.917 1.00 66.25 203 ALA A N 1
ATOM 1574 C CA . ALA A 1 203 ? -37.582 24.324 25.545 1.00 66.25 203 ALA A CA 1
ATOM 1575 C C . ALA A 1 203 ? -37.188 22.839 25.633 1.00 66.25 203 ALA A C 1
ATOM 1577 O O . ALA A 1 203 ? -38.054 22.010 25.950 1.00 66.25 203 ALA A O 1
ATOM 1578 N N . PRO A 1 204 ? -35.924 22.490 25.327 1.00 73.94 204 PRO A N 1
ATOM 1579 C CA . PRO A 1 204 ? -35.486 21.106 25.347 1.00 73.94 204 PRO A CA 1
ATOM 1580 C C . PRO A 1 204 ? -35.819 20.514 26.713 1.00 73.94 204 PRO A C 1
ATOM 1582 O O . PRO A 1 204 ? -35.465 21.063 27.759 1.00 73.94 204 PRO A O 1
ATOM 1585 N N . THR A 1 205 ? -36.577 19.420 26.709 1.00 83.88 205 THR A N 1
ATOM 1586 C CA . THR A 1 205 ? -36.986 18.766 27.955 1.00 83.88 205 THR A CA 1
ATOM 1587 C C . THR A 1 205 ? -35.733 18.272 28.679 1.00 83.88 205 THR A C 1
ATOM 1589 O O . THR A 1 205 ? -34.764 17.871 28.035 1.00 83.88 205 THR A O 1
ATOM 1592 N N . ALA A 1 206 ? -35.733 18.250 30.016 1.00 84.81 206 ALA A N 1
ATOM 1593 C CA . ALA A 1 206 ? -34.574 17.801 30.803 1.00 84.81 206 ALA A CA 1
ATOM 1594 C C . ALA A 1 206 ? -34.040 16.414 30.367 1.00 84.81 206 ALA A C 1
ATOM 1596 O O . ALA A 1 206 ? -32.837 16.165 30.416 1.00 84.81 206 ALA A O 1
ATOM 1597 N N . ALA A 1 207 ? -34.920 15.542 29.860 1.00 84.25 207 ALA A N 1
ATOM 1598 C CA . ALA A 1 207 ? -34.562 14.250 29.276 1.00 84.25 207 ALA A CA 1
ATOM 1599 C C . ALA A 1 207 ? -33.762 14.359 27.959 1.00 84.25 207 ALA A C 1
ATOM 1601 O O . ALA A 1 207 ? -32.838 13.579 27.743 1.00 84.25 207 ALA A O 1
ATOM 1602 N N . GLN A 1 208 ? -34.078 15.329 27.093 1.00 84.44 208 GLN A N 1
ATOM 1603 C CA . GLN A 1 208 ? -33.345 15.572 25.844 1.00 84.44 208 GLN A CA 1
ATOM 1604 C C . GLN A 1 208 ? -31.931 16.088 26.129 1.00 84.44 208 GLN A C 1
ATOM 1606 O O . GLN A 1 208 ? -30.973 15.589 25.544 1.00 84.44 208 GLN A O 1
ATOM 1611 N N . LEU A 1 209 ? -31.790 17.007 27.091 1.00 85.56 209 LEU A N 1
ATOM 1612 C CA . LEU A 1 209 ? -30.486 17.522 27.526 1.00 85.56 209 LEU A CA 1
ATOM 1613 C C . LEU A 1 209 ? -29.605 16.422 28.142 1.00 85.56 209 LEU A C 1
ATOM 1615 O O . LEU A 1 209 ? -28.401 16.373 27.888 1.00 85.56 209 LEU A O 1
ATOM 1619 N N . ALA A 1 210 ? -30.193 15.514 28.931 1.00 87.81 210 ALA A N 1
ATOM 1620 C CA . ALA A 1 210 ? -29.472 14.373 29.494 1.00 87.81 210 ALA A CA 1
ATOM 1621 C C . ALA A 1 210 ? -28.985 13.401 28.402 1.00 87.81 210 ALA A C 1
ATOM 1623 O O . ALA A 1 210 ? -27.820 13.000 28.422 1.00 87.81 210 ALA A O 1
ATOM 1624 N N . ALA A 1 211 ? -29.838 13.083 27.421 1.00 85.69 211 ALA A N 1
ATOM 1625 C CA . ALA A 1 211 ? -29.487 12.211 26.300 1.00 85.69 211 ALA A CA 1
ATOM 1626 C C . ALA A 1 211 ? -28.397 12.819 25.401 1.00 85.69 211 ALA A C 1
ATOM 1628 O O . ALA A 1 211 ? -27.478 12.119 24.977 1.00 85.69 211 ALA A O 1
ATOM 1629 N N . GLU A 1 212 ? -28.454 14.126 25.137 1.00 85.94 212 GLU A N 1
ATOM 1630 C CA . GLU A 1 212 ? -27.427 14.828 24.364 1.00 85.94 212 GLU A CA 1
ATOM 1631 C C . GLU A 1 212 ? -26.073 14.819 25.086 1.00 85.94 212 GLU A C 1
ATOM 1633 O O . GLU A 1 212 ? -25.038 14.522 24.480 1.00 85.94 212 GLU A O 1
ATOM 1638 N N . LYS A 1 213 ? -26.071 15.067 26.403 1.00 89.06 213 LYS A N 1
ATOM 1639 C CA . LYS A 1 213 ? -24.860 14.990 27.228 1.00 89.06 213 LYS A CA 1
ATOM 1640 C C . LYS A 1 213 ? -24.246 13.589 27.197 1.00 89.06 213 LYS A C 1
ATOM 1642 O O . LYS A 1 213 ? -23.032 13.465 27.033 1.00 89.06 213 LYS A O 1
ATOM 1647 N N . GLU A 1 214 ? -25.066 12.546 27.308 1.00 88.31 214 GLU A N 1
ATOM 1648 C CA . GLU A 1 214 ? -24.609 11.158 27.224 1.00 88.31 214 GLU A CA 1
ATOM 1649 C C . GLU A 1 214 ? -24.031 10.835 25.839 1.00 88.31 214 GLU A C 1
ATOM 1651 O O . GLU A 1 214 ? -22.928 10.299 25.734 1.00 88.31 214 GLU A O 1
ATOM 1656 N N . GLN A 1 215 ? -24.713 11.223 24.757 1.00 84.38 215 GLN A N 1
ATOM 1657 C CA . GLN A 1 215 ? -24.203 11.044 23.395 1.00 84.38 215 GLN A CA 1
ATOM 1658 C C . GLN A 1 215 ? -22.864 11.755 23.185 1.00 84.38 215 GLN A C 1
ATOM 1660 O O . GLN A 1 215 ? -21.955 11.185 22.575 1.00 84.38 215 GLN A O 1
ATOM 1665 N N . LYS A 1 216 ? -22.717 12.976 23.708 1.00 87.00 216 LYS A N 1
ATOM 1666 C CA . LYS A 1 216 ? -21.459 13.725 23.657 1.00 87.00 216 LYS A CA 1
ATOM 1667 C C . LYS A 1 216 ? -20.343 12.984 24.392 1.00 87.00 216 LYS A C 1
ATOM 1669 O O . LYS A 1 216 ? -19.248 12.845 23.852 1.00 87.00 216 LYS A O 1
ATOM 1674 N N . GLU A 1 217 ? -20.620 12.442 25.575 1.00 89.56 217 GLU A N 1
ATOM 1675 C CA . GLU A 1 217 ? -19.653 11.639 26.329 1.00 89.56 217 GLU A CA 1
ATOM 1676 C C . GLU A 1 217 ? -19.225 10.381 25.555 1.00 89.56 217 GLU A C 1
ATOM 1678 O O . GLU A 1 217 ? -18.033 10.074 25.466 1.00 89.56 217 GLU A O 1
ATOM 1683 N N . ARG A 1 218 ? -20.175 9.680 24.924 1.00 88.00 218 ARG A N 1
ATOM 1684 C CA . ARG A 1 218 ? -19.883 8.509 24.083 1.00 88.00 218 ARG A CA 1
ATOM 1685 C C . ARG A 1 218 ? -19.013 8.873 22.880 1.00 88.00 218 ARG A C 1
ATOM 1687 O O . ARG A 1 218 ? -18.027 8.185 22.619 1.00 88.00 218 ARG A O 1
ATOM 1694 N N . ARG A 1 219 ? -19.310 9.979 22.186 1.00 83.94 219 ARG A N 1
ATOM 1695 C CA . ARG A 1 219 ? -18.482 10.480 21.071 1.00 83.94 219 ARG A CA 1
ATOM 1696 C C . ARG A 1 219 ? -17.060 10.791 21.521 1.00 83.94 219 ARG A C 1
ATOM 1698 O O . ARG A 1 219 ? -16.116 10.360 20.864 1.00 83.94 219 ARG A O 1
ATOM 1705 N N . ILE A 1 220 ? -16.901 11.469 22.659 1.00 88.62 220 ILE A N 1
ATOM 1706 C CA . ILE A 1 220 ? -15.582 11.761 23.235 1.00 88.62 220 ILE A CA 1
ATOM 1707 C C . ILE A 1 220 ? -14.826 10.454 23.508 1.00 88.62 220 ILE A C 1
ATOM 1709 O O . ILE A 1 220 ? -13.661 10.329 23.134 1.00 88.62 220 ILE A O 1
ATOM 1713 N N . LYS A 1 221 ? -15.488 9.438 24.073 1.00 90.88 221 LYS A N 1
ATOM 1714 C CA . LYS A 1 221 ? -14.883 8.120 24.330 1.00 90.88 221 LYS A CA 1
ATOM 1715 C C . LYS A 1 221 ? -14.444 7.390 23.057 1.00 90.88 221 LYS A C 1
ATOM 1717 O O . LYS A 1 221 ? -13.400 6.735 23.089 1.00 90.88 221 LYS A O 1
ATOM 1722 N N . VAL A 1 222 ? -15.200 7.490 21.958 1.00 89.56 222 VAL A N 1
ATOM 1723 C CA . VAL A 1 222 ? -14.782 6.964 20.642 1.00 89.56 222 VAL A CA 1
ATOM 1724 C C . VAL A 1 222 ? -13.575 7.745 20.128 1.00 89.56 222 VAL A C 1
ATOM 1726 O O . VAL A 1 222 ? -12.559 7.142 19.787 1.00 89.56 222 VAL A O 1
ATOM 1729 N N . LYS A 1 223 ? -13.661 9.080 20.134 1.00 88.19 223 LYS A N 1
ATOM 1730 C CA . LYS A 1 223 ? -12.620 9.993 19.647 1.00 88.19 223 LYS A CA 1
ATOM 1731 C C . LYS A 1 223 ? -11.280 9.736 20.331 1.00 88.19 223 LYS A C 1
ATOM 1733 O O . LYS A 1 223 ? -10.283 9.541 19.648 1.00 88.19 223 LYS A O 1
ATOM 1738 N N . VAL A 1 224 ? -11.271 9.644 21.661 1.00 91.38 224 VAL A N 1
ATOM 1739 C CA . VAL A 1 224 ? -10.061 9.369 22.454 1.00 91.38 224 VAL A CA 1
ATOM 1740 C C . VAL A 1 224 ? -9.417 8.037 22.062 1.00 91.38 224 VAL A C 1
ATOM 1742 O O . VAL A 1 224 ? -8.197 7.955 21.963 1.00 91.38 224 VAL A O 1
ATOM 1745 N N . ARG A 1 225 ? -10.211 6.995 21.794 1.00 93.25 225 ARG A N 1
ATOM 1746 C CA . ARG A 1 225 ? -9.687 5.669 21.428 1.00 93.25 225 ARG A CA 1
ATOM 1747 C C . ARG A 1 225 ? -9.164 5.612 19.999 1.00 93.25 225 ARG A C 1
ATOM 1749 O O . ARG A 1 225 ? -8.093 5.057 19.779 1.00 93.25 225 ARG A O 1
ATOM 1756 N N . VAL A 1 226 ? -9.886 6.211 19.050 1.00 92.75 226 VAL A N 1
ATOM 1757 C CA . VAL A 1 226 ? -9.426 6.358 17.659 1.00 92.75 226 VAL A CA 1
ATOM 1758 C C . VAL A 1 226 ? -8.123 7.149 17.631 1.00 92.75 226 VAL A C 1
ATOM 1760 O O . VAL A 1 226 ? -7.138 6.672 17.076 1.00 92.75 226 VAL A O 1
ATOM 1763 N N . LYS A 1 227 ? -8.094 8.307 18.302 1.00 90.81 227 LYS A N 1
ATOM 1764 C CA . LYS A 1 227 ? -6.897 9.140 18.418 1.00 90.81 227 LYS A CA 1
ATOM 1765 C C . LYS A 1 227 ? -5.751 8.371 19.066 1.00 90.81 227 LYS A C 1
ATOM 1767 O O . LYS A 1 227 ? -4.660 8.369 18.526 1.00 90.81 227 LYS A O 1
ATOM 1772 N N . GLY A 1 228 ? -6.002 7.635 20.149 1.00 94.44 228 GLY A N 1
ATOM 1773 C CA . GLY A 1 228 ? -4.981 6.806 20.792 1.00 94.44 228 GLY A CA 1
ATOM 1774 C C . GLY A 1 228 ? -4.376 5.745 19.865 1.00 94.44 228 GLY A C 1
ATOM 1775 O O . GLY A 1 228 ? -3.176 5.500 19.927 1.00 94.44 228 GLY A O 1
ATOM 1776 N N . ILE A 1 229 ? -5.173 5.136 18.980 1.00 95.81 229 ILE A N 1
ATOM 1777 C CA . ILE A 1 229 ? -4.672 4.194 17.966 1.00 95.81 229 ILE A CA 1
ATOM 1778 C C . ILE A 1 229 ? -3.800 4.916 16.930 1.00 95.81 229 ILE A C 1
ATOM 1780 O O . ILE A 1 229 ? -2.705 4.445 16.625 1.00 95.81 229 ILE A O 1
ATOM 1784 N N . LEU A 1 230 ? -4.266 6.053 16.410 1.00 94.06 230 LEU A N 1
ATOM 1785 C CA . LEU A 1 230 ? -3.539 6.833 15.404 1.00 94.06 230 LEU A CA 1
ATOM 1786 C C . LEU A 1 230 ? -2.243 7.435 15.967 1.00 94.06 230 LEU A C 1
ATOM 1788 O O . LEU A 1 230 ? -1.197 7.302 15.341 1.00 94.06 230 LEU A O 1
ATOM 1792 N N . ASP A 1 231 ? -2.281 8.003 17.172 1.00 93.06 231 ASP A N 1
ATOM 1793 C CA . ASP A 1 231 ? -1.117 8.560 17.870 1.00 93.06 231 ASP A CA 1
ATOM 1794 C C . ASP A 1 231 ? -0.043 7.483 18.104 1.00 93.06 231 ASP A C 1
ATOM 1796 O O . ASP A 1 231 ? 1.149 7.759 17.983 1.00 93.06 231 ASP A O 1
ATOM 1800 N N . LEU A 1 232 ? -0.442 6.244 18.429 1.00 96.31 232 LEU A N 1
ATOM 1801 C CA . LEU A 1 232 ? 0.496 5.126 18.581 1.00 96.31 232 LEU A CA 1
ATOM 1802 C C . LEU A 1 232 ? 1.129 4.722 17.248 1.00 96.31 232 LEU A C 1
ATOM 1804 O O . LEU A 1 232 ? 2.327 4.448 17.219 1.00 96.31 232 LEU A O 1
ATOM 1808 N N . LEU A 1 233 ? 0.358 4.712 16.158 1.00 93.88 233 LEU A N 1
ATOM 1809 C CA . LEU A 1 233 ? 0.892 4.470 14.816 1.00 93.88 233 LEU A CA 1
ATOM 1810 C C . LEU A 1 233 ? 1.907 5.543 14.432 1.00 93.88 233 LEU A C 1
ATOM 1812 O O . LEU A 1 233 ? 3.041 5.202 14.104 1.00 93.88 233 LEU A O 1
ATOM 1816 N N . ILE A 1 234 ? 1.528 6.817 14.549 1.00 91.50 234 ILE A N 1
ATOM 1817 C CA . ILE A 1 234 ? 2.391 7.969 14.255 1.00 91.50 234 ILE A CA 1
ATOM 1818 C C . ILE A 1 234 ? 3.680 7.882 15.073 1.00 91.50 234 ILE A C 1
ATOM 1820 O O . ILE A 1 234 ? 4.771 7.917 14.513 1.00 91.50 234 ILE A O 1
ATOM 1824 N N . ARG A 1 235 ? 3.568 7.648 16.384 1.00 94.88 235 ARG A N 1
ATOM 1825 C CA . ARG A 1 235 ? 4.727 7.514 17.270 1.00 94.88 235 ARG A CA 1
ATOM 1826 C C . ARG A 1 235 ? 5.637 6.349 16.881 1.00 94.88 235 ARG A C 1
ATOM 1828 O O . ARG A 1 235 ? 6.855 6.500 16.937 1.00 94.88 235 ARG A O 1
ATOM 1835 N N . ALA A 1 236 ? 5.076 5.196 16.518 1.00 94.12 236 ALA A N 1
ATOM 1836 C CA . ALA A 1 236 ? 5.869 4.044 16.094 1.00 94.12 236 ALA A CA 1
ATOM 1837 C C . ALA A 1 236 ? 6.656 4.343 14.813 1.00 94.12 236 ALA A C 1
ATOM 1839 O O . ALA A 1 236 ? 7.792 3.896 14.667 1.00 94.12 236 ALA A O 1
ATOM 1840 N N . ILE A 1 237 ? 6.078 5.130 13.906 1.00 89.94 237 ILE A N 1
ATOM 1841 C CA . ILE A 1 237 ? 6.774 5.589 12.708 1.00 89.94 237 ILE A CA 1
ATOM 1842 C C . ILE A 1 237 ? 7.889 6.568 13.093 1.00 89.94 237 ILE A C 1
ATOM 1844 O O . ILE A 1 237 ? 9.036 6.354 12.710 1.00 89.94 237 ILE A O 1
ATOM 1848 N N . GLU A 1 238 ? 7.574 7.624 13.845 1.00 90.19 238 GLU A N 1
ATOM 1849 C CA . GLU A 1 238 ? 8.539 8.667 14.227 1.00 90.19 238 GLU A CA 1
ATOM 1850 C C . GLU A 1 238 ? 9.757 8.088 14.955 1.00 90.19 238 GLU A C 1
ATOM 1852 O O . GLU A 1 238 ? 10.883 8.543 14.766 1.00 90.19 238 GLU A O 1
ATOM 1857 N N . ARG A 1 239 ? 9.535 7.050 15.766 1.00 94.38 239 ARG A N 1
ATOM 1858 C CA . ARG A 1 239 ? 10.582 6.339 16.508 1.00 94.38 239 ARG A CA 1
ATOM 1859 C C . ARG A 1 239 ? 11.259 5.222 15.720 1.00 94.38 239 ARG A C 1
ATOM 1861 O O . ARG A 1 239 ? 12.122 4.549 16.274 1.00 94.38 239 ARG A O 1
ATOM 1868 N N . GLN A 1 240 ? 10.874 5.011 14.462 1.00 91.19 240 GLN A N 1
ATOM 1869 C CA . GLN A 1 240 ? 11.377 3.933 13.608 1.00 91.19 240 GLN A CA 1
ATOM 1870 C C . GLN A 1 240 ? 11.236 2.543 14.261 1.00 91.19 240 GLN A C 1
ATOM 1872 O O . GLN A 1 240 ? 12.069 1.661 14.081 1.00 91.19 240 GLN A O 1
ATOM 1877 N N . GLU A 1 241 ? 10.147 2.323 15.003 1.00 94.50 241 GLU A N 1
ATOM 1878 C CA . GLU A 1 241 ? 9.826 1.044 15.657 1.00 94.50 241 GLU A CA 1
ATOM 1879 C C . GLU A 1 241 ? 9.245 0.010 14.669 1.00 94.50 241 GLU A C 1
ATOM 1881 O O . GLU A 1 241 ? 8.842 -1.091 15.060 1.00 94.50 241 GLU A O 1
ATOM 1886 N N . ILE A 1 242 ? 9.170 0.354 13.378 1.00 94.38 242 ILE A N 1
ATOM 1887 C CA . ILE A 1 242 ? 8.693 -0.540 12.324 1.00 94.38 242 ILE A CA 1
ATOM 1888 C C . ILE A 1 242 ? 9.811 -1.525 11.961 1.00 94.38 242 ILE A C 1
ATOM 1890 O O . ILE A 1 242 ? 10.899 -1.094 11.576 1.00 94.38 242 ILE A O 1
ATOM 1894 N N . PRO A 1 243 ? 9.559 -2.846 12.017 1.00 97.19 243 PRO A N 1
ATOM 1895 C CA . PRO A 1 243 ? 10.518 -3.842 11.559 1.00 97.19 243 PRO A CA 1
ATOM 1896 C C . PRO A 1 243 ? 11.025 -3.550 10.140 1.00 97.19 243 PRO A C 1
ATOM 1898 O O . PRO A 1 243 ? 10.231 -3.329 9.224 1.00 97.19 243 PRO A O 1
ATOM 1901 N N . SER A 1 244 ? 12.344 -3.609 9.945 1.00 95.81 244 SER A N 1
ATOM 1902 C CA . SER A 1 244 ? 13.003 -3.261 8.676 1.00 95.81 244 SER A CA 1
ATOM 1903 C C . SER A 1 244 ? 12.464 -4.045 7.477 1.00 95.81 244 SER A C 1
ATOM 1905 O O . SER A 1 244 ? 12.253 -3.463 6.419 1.00 95.81 244 SER A O 1
ATOM 1907 N N . GLY A 1 245 ? 12.155 -5.334 7.651 1.00 96.44 245 GLY A N 1
ATOM 1908 C CA . GLY A 1 245 ? 11.546 -6.144 6.592 1.00 96.44 245 GLY A CA 1
ATOM 1909 C C . GLY A 1 245 ? 10.167 -5.628 6.161 1.00 96.44 245 GLY A C 1
ATOM 1910 O O . GLY A 1 245 ? 9.870 -5.597 4.970 1.00 96.44 245 GLY A O 1
ATOM 1911 N N . ILE A 1 246 ? 9.339 -5.161 7.108 1.00 96.62 246 ILE A N 1
ATOM 1912 C CA . ILE A 1 246 ? 8.045 -4.539 6.781 1.00 96.62 246 ILE A CA 1
ATOM 1913 C C . ILE A 1 246 ? 8.288 -3.246 5.999 1.00 96.62 246 ILE A C 1
ATOM 1915 O O . ILE A 1 246 ? 7.638 -3.030 4.983 1.00 96.62 246 ILE A O 1
ATOM 1919 N N . LEU A 1 247 ? 9.237 -2.406 6.427 1.00 95.38 247 LEU A N 1
ATOM 1920 C CA . LEU A 1 247 ? 9.572 -1.165 5.720 1.00 95.38 247 LEU A CA 1
ATOM 1921 C C . LEU A 1 247 ? 10.059 -1.415 4.289 1.00 95.38 247 LEU A C 1
ATOM 1923 O O . LEU A 1 247 ? 9.604 -0.744 3.365 1.00 95.38 247 LEU A O 1
ATOM 1927 N N . GLU A 1 248 ? 10.949 -2.385 4.087 1.00 95.38 248 GLU A N 1
ATOM 1928 C CA . GLU A 1 248 ? 11.452 -2.743 2.759 1.00 95.38 248 GLU A CA 1
ATOM 1929 C C . GLU A 1 248 ? 10.325 -3.250 1.853 1.00 95.38 248 GLU A C 1
ATOM 1931 O O . GLU A 1 248 ? 10.209 -2.832 0.696 1.00 95.38 248 GLU A O 1
ATOM 1936 N N . PHE A 1 249 ? 9.446 -4.094 2.398 1.00 97.44 249 PHE A N 1
ATOM 1937 C CA . PHE A 1 249 ? 8.254 -4.546 1.697 1.00 97.44 249 PHE A CA 1
ATOM 1938 C C . PHE A 1 249 ? 7.333 -3.382 1.320 1.00 97.44 249 PHE A C 1
ATOM 1940 O O . PHE A 1 249 ? 6.964 -3.267 0.153 1.00 97.44 249 PHE A O 1
ATOM 1947 N N . LEU A 1 250 ? 6.987 -2.507 2.269 1.00 96.25 250 LEU A N 1
ATOM 1948 C CA . LEU A 1 250 ? 6.105 -1.364 2.027 1.00 96.25 250 LEU A CA 1
ATOM 1949 C C . LEU A 1 250 ? 6.701 -0.415 0.983 1.00 96.25 250 LEU A C 1
ATOM 1951 O O . LEU A 1 250 ? 5.989 0.002 0.074 1.00 96.25 250 LEU A O 1
ATOM 1955 N N . LYS A 1 251 ? 8.015 -0.163 1.038 1.00 95.81 251 LYS A N 1
ATOM 1956 C CA . LYS A 1 251 ? 8.733 0.621 0.027 1.00 95.81 251 LYS A CA 1
ATOM 1957 C C . LYS A 1 251 ? 8.594 -0.003 -1.359 1.00 95.81 251 LYS A C 1
ATOM 1959 O O . LYS A 1 251 ? 8.250 0.691 -2.306 1.00 95.81 251 LYS A O 1
ATOM 1964 N N . ARG A 1 252 ? 8.820 -1.314 -1.492 1.00 96.12 252 ARG A N 1
ATOM 1965 C CA . ARG A 1 252 ? 8.656 -2.020 -2.774 1.00 96.12 252 ARG A CA 1
ATOM 1966 C C . ARG A 1 252 ? 7.196 -2.056 -3.234 1.00 96.12 252 ARG A C 1
ATOM 1968 O O . ARG A 1 252 ? 6.935 -1.986 -4.429 1.00 96.12 252 ARG A O 1
ATOM 1975 N N . PHE A 1 253 ? 6.250 -2.163 -2.306 1.00 96.81 253 PHE A N 1
ATOM 1976 C CA . PHE A 1 253 ? 4.814 -2.169 -2.583 1.00 96.81 253 PHE A CA 1
ATOM 1977 C C . PHE A 1 253 ? 4.318 -0.817 -3.115 1.00 96.81 253 PHE A C 1
ATOM 1979 O O . PHE A 1 253 ? 3.408 -0.782 -3.940 1.00 96.81 253 PHE A O 1
ATOM 1986 N N . SER A 1 254 ? 4.933 0.286 -2.681 1.00 95.88 254 SER A N 1
ATOM 1987 C CA . SER A 1 254 ? 4.545 1.649 -3.050 1.00 95.88 254 SER A CA 1
ATOM 1988 C C . SER A 1 254 ? 5.382 2.271 -4.176 1.00 95.88 254 SER A C 1
ATOM 1990 O O . SER A 1 254 ? 5.225 3.456 -4.456 1.00 95.88 254 SER A O 1
ATOM 1992 N N . THR A 1 255 ? 6.281 1.516 -4.815 1.00 96.69 255 THR A N 1
ATOM 1993 C CA . THR A 1 255 ? 7.085 1.998 -5.956 1.00 96.69 255 THR A CA 1
ATOM 1994 C C . THR A 1 255 ? 6.391 1.811 -7.306 1.00 96.69 255 THR A C 1
ATOM 1996 O O . THR A 1 255 ? 5.466 1.013 -7.451 1.00 96.69 255 THR A O 1
ATOM 1999 N N . ASP A 1 256 ? 6.869 2.532 -8.319 1.00 97.19 256 ASP A N 1
ATOM 2000 C CA . ASP A 1 256 ? 6.485 2.324 -9.718 1.00 97.19 256 ASP A CA 1
ATOM 2001 C C . ASP A 1 256 ? 6.913 0.942 -10.240 1.00 97.19 256 ASP A C 1
ATOM 2003 O O . ASP A 1 256 ? 7.911 0.355 -9.812 1.00 97.19 256 ASP A O 1
ATOM 2007 N N . GLY A 1 257 ? 6.182 0.438 -11.234 1.00 96.12 257 GLY A N 1
ATOM 2008 C CA . GLY A 1 257 ? 6.481 -0.819 -11.915 1.00 96.12 257 GLY A CA 1
ATOM 2009 C C . GLY A 1 257 ? 6.047 -2.067 -11.143 1.00 96.12 257 GLY A C 1
ATOM 2010 O O . GLY A 1 257 ? 6.568 -3.159 -11.409 1.00 96.12 257 GLY A O 1
ATOM 2011 N N . VAL A 1 258 ? 5.122 -1.917 -10.191 1.00 97.44 258 VAL A N 1
ATOM 2012 C CA . VAL A 1 258 ? 4.559 -3.010 -9.391 1.00 97.44 258 VAL A CA 1
ATOM 2013 C C . VAL A 1 258 ? 3.364 -3.612 -10.123 1.00 97.44 258 VAL A C 1
ATOM 2015 O O . VAL A 1 258 ? 2.476 -2.907 -10.589 1.00 97.44 258 VAL A O 1
ATOM 2018 N N . TYR A 1 259 ? 3.330 -4.939 -10.216 1.00 97.69 259 TYR A N 1
ATOM 2019 C CA . TYR A 1 259 ? 2.211 -5.676 -10.797 1.00 97.69 259 TYR A CA 1
ATOM 2020 C C . TYR A 1 259 ? 1.419 -6.340 -9.675 1.00 97.69 259 TYR A C 1
ATOM 2022 O O . TYR A 1 259 ? 1.966 -7.188 -8.971 1.00 97.69 259 TYR A O 1
ATOM 2030 N N . PHE A 1 260 ? 0.144 -5.985 -9.515 1.00 97.44 260 PHE A N 1
ATOM 2031 C CA . PHE A 1 260 ? -0.691 -6.545 -8.451 1.00 97.44 260 PHE A CA 1
ATOM 2032 C C . PHE A 1 260 ? -1.265 -7.914 -8.851 1.00 97.44 260 PHE A C 1
ATOM 2034 O O . PHE A 1 260 ? -1.905 -8.022 -9.902 1.00 97.44 260 PHE A O 1
ATOM 2041 N N . PRO A 1 261 ? -1.045 -8.974 -8.050 1.00 97.25 261 PRO A N 1
ATOM 2042 C CA . PRO A 1 261 ? -1.588 -10.294 -8.334 1.00 97.25 261 PRO A CA 1
ATOM 2043 C C . PRO A 1 261 ? -3.094 -10.342 -8.083 1.00 97.25 261 PRO A C 1
ATOM 2045 O O . PRO A 1 261 ? -3.630 -9.617 -7.251 1.00 97.25 261 PRO A O 1
ATOM 2048 N N . ALA A 1 262 ? -3.783 -11.272 -8.747 1.00 95.25 262 ALA A N 1
ATOM 2049 C CA . ALA A 1 262 ? -5.222 -11.476 -8.561 1.00 95.25 262 ALA A CA 1
ATOM 2050 C C . ALA A 1 262 ? -5.602 -11.917 -7.129 1.00 95.25 262 ALA A C 1
ATOM 2052 O O . ALA A 1 262 ? -6.753 -11.772 -6.722 1.00 95.25 262 ALA A O 1
ATOM 2053 N N . SER A 1 263 ? -4.643 -12.448 -6.363 1.00 93.62 263 SER A N 1
ATOM 2054 C CA . SER A 1 263 ? -4.781 -12.746 -4.931 1.00 93.62 263 SER A CA 1
ATOM 2055 C C . SER A 1 263 ? -4.915 -11.490 -4.066 1.00 93.62 263 SER A C 1
ATOM 2057 O O . SER A 1 263 ? -5.454 -11.575 -2.964 1.00 93.62 263 SER A O 1
ATOM 2059 N N . TYR A 1 264 ? -4.469 -10.335 -4.571 1.00 95.06 264 TYR A N 1
ATOM 2060 C CA . TYR A 1 264 ? -4.603 -9.027 -3.947 1.00 95.06 264 TYR A CA 1
ATOM 2061 C C . TYR A 1 264 ? -5.654 -8.201 -4.699 1.00 95.06 264 TYR A C 1
ATOM 2063 O O . TYR A 1 264 ? -5.317 -7.411 -5.585 1.00 95.06 264 TYR A O 1
ATOM 2071 N N . PRO A 1 265 ? -6.951 -8.376 -4.390 1.00 92.81 265 PRO A N 1
ATOM 2072 C CA . PRO A 1 265 ? -7.990 -7.601 -5.041 1.00 92.81 265 PRO A CA 1
ATOM 2073 C C . PRO A 1 265 ? -7.853 -6.127 -4.649 1.00 92.81 265 PRO A C 1
ATOM 2075 O O . PRO A 1 265 ? -8.000 -5.747 -3.479 1.00 92.81 265 PRO A O 1
ATOM 2078 N N . LEU A 1 266 ? -7.577 -5.295 -5.648 1.00 93.81 266 LEU A N 1
ATOM 2079 C CA . LEU A 1 266 ? -7.590 -3.847 -5.502 1.00 93.81 266 LEU A CA 1
ATOM 2080 C C . LEU A 1 266 ? -9.019 -3.369 -5.241 1.00 93.81 266 LEU A C 1
ATOM 2082 O O . LEU A 1 266 ? -9.983 -3.876 -5.824 1.00 93.81 266 LEU A O 1
ATOM 2086 N N . PHE A 1 267 ? -9.161 -2.388 -4.354 1.00 89.81 267 PHE A N 1
ATOM 2087 C CA . PHE A 1 267 ? -10.434 -1.711 -4.163 1.00 89.81 267 PHE A CA 1
ATOM 2088 C C . PHE A 1 267 ? -10.802 -0.969 -5.456 1.00 89.81 267 PHE A C 1
ATOM 2090 O O . PHE A 1 267 ? -9.916 -0.448 -6.133 1.00 89.81 267 PHE A O 1
ATOM 2097 N N . PRO A 1 268 ? -12.096 -0.829 -5.794 1.00 88.88 268 PRO A N 1
ATOM 2098 C CA . PRO A 1 268 ? -12.505 -0.059 -6.969 1.00 88.88 268 PRO A CA 1
ATOM 2099 C C . PRO A 1 268 ? -11.956 1.374 -6.980 1.00 88.88 268 PRO A C 1
ATOM 2101 O O . PRO A 1 268 ? -11.674 1.912 -8.044 1.00 88.88 268 PRO A O 1
ATOM 2104 N N . GLN A 1 269 ? -11.782 1.981 -5.804 1.00 87.06 269 GLN A N 1
ATOM 2105 C CA . GLN A 1 269 ? -11.158 3.297 -5.656 1.00 87.06 269 GLN A CA 1
ATOM 2106 C C . GLN A 1 269 ? -9.670 3.265 -6.019 1.00 87.06 269 GLN A C 1
ATOM 2108 O O . GLN A 1 269 ? -9.221 4.108 -6.784 1.00 87.06 269 GLN A O 1
ATOM 2113 N N . GLU A 1 270 ? -8.923 2.257 -5.566 1.00 92.06 270 GLU A N 1
ATOM 2114 C CA . GLU A 1 270 ? -7.509 2.106 -5.931 1.00 92.06 270 GLU A CA 1
ATOM 2115 C C . GLU A 1 270 ? -7.347 1.922 -7.436 1.00 92.06 270 GLU A C 1
ATOM 2117 O O . GLU A 1 270 ? -6.525 2.592 -8.042 1.00 92.06 270 GLU A O 1
ATOM 2122 N N . VAL A 1 271 ? -8.172 1.078 -8.062 1.00 94.38 271 VAL A N 1
ATOM 2123 C CA . VAL A 1 271 ? -8.115 0.858 -9.516 1.00 94.38 271 VAL A CA 1
ATOM 2124 C C . VAL A 1 271 ? -8.363 2.151 -10.297 1.00 94.38 271 VAL A C 1
ATOM 2126 O O . VAL A 1 271 ? -7.727 2.357 -11.326 1.00 94.38 271 VAL A O 1
ATOM 2129 N N . ARG A 1 272 ? -9.275 3.009 -9.819 1.00 93.06 272 ARG A N 1
ATOM 2130 C CA . ARG A 1 272 ? -9.602 4.298 -10.454 1.00 93.06 272 ARG A CA 1
ATOM 2131 C C . ARG A 1 272 ? -8.501 5.342 -10.300 1.00 93.06 272 ARG A C 1
ATOM 2133 O O . ARG A 1 272 ? -8.372 6.190 -11.172 1.00 93.06 272 ARG A O 1
ATOM 2140 N N . HIS A 1 273 ? -7.781 5.312 -9.184 1.00 91.50 273 HIS A N 1
ATOM 2141 C CA . HIS A 1 273 ? -6.788 6.326 -8.838 1.00 91.50 273 HIS A CA 1
ATOM 2142 C C . HIS A 1 273 ? -5.355 5.924 -9.188 1.00 91.50 273 HIS A C 1
ATOM 2144 O O . HIS A 1 273 ? -4.482 6.785 -9.262 1.00 91.50 273 HIS A O 1
ATOM 2150 N N . LEU A 1 274 ? -5.092 4.635 -9.395 1.00 95.19 274 LEU A N 1
ATOM 2151 C CA . LEU A 1 274 ? -3.809 4.156 -9.885 1.00 95.19 274 LEU A CA 1
ATOM 2152 C C . LEU A 1 274 ? -3.691 4.379 -11.391 1.00 95.19 274 LEU A C 1
ATOM 2154 O O . LEU A 1 274 ? -4.577 4.002 -12.159 1.00 95.19 274 LEU A O 1
ATOM 2158 N N . ASP A 1 275 ? -2.547 4.921 -11.797 1.00 96.06 275 ASP A N 1
ATOM 2159 C CA . ASP A 1 275 ? -2.161 4.974 -13.198 1.00 96.06 275 ASP A CA 1
ATOM 2160 C C . ASP A 1 275 ? -1.449 3.670 -13.562 1.00 96.06 275 ASP A C 1
ATOM 2162 O O . ASP A 1 275 ? -0.602 3.164 -12.816 1.00 96.06 275 ASP A O 1
ATOM 2166 N N . TRP A 1 276 ? -1.794 3.133 -14.727 1.00 97.06 276 TRP A N 1
ATOM 2167 C CA . TRP A 1 276 ? -1.269 1.868 -15.226 1.00 97.06 276 TRP A CA 1
ATOM 2168 C C . TRP A 1 276 ? -0.412 2.109 -16.464 1.00 97.06 276 TRP A C 1
ATOM 2170 O O . TRP A 1 276 ? -0.798 2.867 -17.355 1.00 97.06 276 TRP A O 1
ATOM 2180 N N . ASP A 1 277 ? 0.742 1.450 -16.538 1.00 95.62 277 ASP A N 1
ATOM 2181 C CA . ASP A 1 277 ? 1.533 1.408 -17.764 1.00 95.62 277 ASP A CA 1
ATOM 2182 C C . ASP A 1 277 ? 0.877 0.504 -18.830 1.00 95.62 277 ASP A C 1
ATOM 2184 O O . ASP A 1 277 ? -0.097 -0.210 -18.574 1.00 95.62 277 ASP A O 1
ATOM 2188 N N . GLU A 1 278 ? 1.438 0.491 -20.043 1.00 94.38 278 GLU A N 1
ATOM 2189 C CA . GLU A 1 278 ? 0.957 -0.341 -21.161 1.00 94.38 278 GLU A CA 1
ATOM 2190 C C . GLU A 1 278 ? 0.915 -1.852 -20.843 1.00 94.38 278 GLU A C 1
ATOM 2192 O O . GLU A 1 278 ? 0.238 -2.622 -21.524 1.00 94.38 278 GLU A O 1
ATOM 2197 N N . LEU A 1 279 ? 1.650 -2.300 -19.821 1.00 94.06 279 LEU A N 1
ATOM 2198 C CA . LEU A 1 279 ? 1.744 -3.692 -19.387 1.00 94.06 279 LEU A CA 1
ATOM 2199 C C . LEU A 1 279 ? 0.905 -3.984 -18.131 1.00 94.06 279 LEU A C 1
ATOM 2201 O O . LEU A 1 279 ? 0.838 -5.147 -17.708 1.00 94.06 279 LEU A O 1
ATOM 2205 N N . GLY A 1 280 ? 0.241 -2.980 -17.557 1.00 95.56 280 GLY A N 1
ATOM 2206 C CA . GLY A 1 280 ? -0.549 -3.070 -16.331 1.00 95.56 280 GLY A CA 1
ATOM 2207 C C . GLY A 1 280 ? 0.272 -3.032 -15.038 1.00 95.56 280 GLY A C 1
ATOM 2208 O O . GLY A 1 280 ? -0.168 -3.585 -14.031 1.00 95.56 280 GLY A O 1
ATOM 2209 N N . ALA A 1 281 ? 1.474 -2.458 -15.058 1.00 96.81 281 ALA A N 1
ATOM 2210 C CA . ALA A 1 281 ? 2.235 -2.109 -13.862 1.00 96.81 281 ALA A CA 1
ATOM 2211 C C . ALA A 1 281 ? 1.782 -0.747 -13.320 1.00 96.81 281 ALA A C 1
ATOM 2213 O O . ALA A 1 281 ? 1.367 0.113 -14.095 1.00 96.81 281 ALA A O 1
ATOM 2214 N N . SER A 1 282 ? 1.896 -0.529 -12.010 1.00 97.44 282 SER A N 1
ATOM 2215 C CA . SER A 1 282 ? 1.677 0.789 -11.410 1.00 97.44 282 SER A CA 1
ATOM 2216 C C . SER A 1 282 ? 2.651 1.823 -11.972 1.00 97.44 282 SER A C 1
ATOM 2218 O O . SER A 1 282 ? 3.820 1.525 -12.237 1.00 97.44 282 SER A O 1
ATOM 2220 N N . HIS A 1 283 ? 2.190 3.056 -12.119 1.00 96.81 283 HIS A N 1
ATOM 2221 C CA . HIS A 1 283 ? 3.008 4.178 -12.550 1.00 96.81 283 HIS A CA 1
ATOM 2222 C C . HIS A 1 283 ? 2.656 5.434 -11.747 1.00 96.81 283 HIS A C 1
ATOM 2224 O O . HIS A 1 283 ? 1.538 5.554 -11.244 1.00 96.81 283 HIS A O 1
ATOM 2230 N N . ARG A 1 284 ? 3.610 6.370 -11.634 1.00 96.25 284 ARG A N 1
ATOM 2231 C CA . ARG A 1 284 ? 3.419 7.683 -10.997 1.00 96.25 284 ARG A CA 1
ATOM 2232 C C . ARG A 1 284 ? 2.922 7.575 -9.558 1.00 96.25 284 ARG A C 1
ATOM 2234 O O . ARG A 1 284 ? 2.086 8.354 -9.104 1.00 96.25 284 ARG A O 1
ATOM 2241 N N . MET A 1 285 ? 3.467 6.620 -8.812 1.00 94.88 285 MET A N 1
ATOM 2242 C CA . MET A 1 285 ? 3.085 6.360 -7.426 1.00 94.88 285 MET A CA 1
ATOM 2243 C C . MET A 1 285 ? 3.349 7.560 -6.508 1.00 94.88 285 MET A C 1
ATOM 2245 O O . MET A 1 285 ? 2.615 7.765 -5.547 1.00 94.88 285 MET A O 1
ATOM 2249 N N . MET A 1 286 ? 4.359 8.374 -6.820 1.00 94.81 286 MET A N 1
ATOM 2250 C CA . MET A 1 286 ? 4.699 9.580 -6.053 1.00 94.81 286 MET A CA 1
ATOM 2251 C C . MET A 1 286 ? 3.853 10.804 -6.422 1.00 94.81 286 MET A C 1
ATOM 2253 O O . MET A 1 286 ? 3.903 11.806 -5.717 1.00 94.81 286 MET A O 1
ATOM 2257 N N . GLU A 1 287 ? 3.099 10.755 -7.521 1.00 93.62 287 GLU A N 1
ATOM 2258 C CA . GLU A 1 287 ? 2.203 11.849 -7.889 1.00 93.62 287 GLU A CA 1
ATOM 2259 C C . GLU A 1 287 ? 0.901 11.778 -7.068 1.00 93.62 287 GLU A C 1
ATOM 2261 O O . GLU A 1 287 ? 0.467 10.678 -6.689 1.00 93.62 287 GLU A O 1
ATOM 2266 N N . PRO A 1 288 ? 0.250 12.929 -6.823 1.00 92.00 288 PRO A N 1
ATOM 2267 C CA . PRO A 1 288 ? -1.072 12.983 -6.219 1.00 92.00 288 PRO A CA 1
ATOM 2268 C C . PRO A 1 288 ? -2.093 12.090 -6.920 1.00 92.00 288 PRO A C 1
ATOM 2270 O O . PRO A 1 288 ? -2.149 12.036 -8.149 1.00 92.00 288 PRO A O 1
ATOM 2273 N N . PHE A 1 289 ? -2.940 11.411 -6.146 1.00 84.94 289 PHE A N 1
ATOM 2274 C CA . PHE A 1 289 ? -3.972 10.535 -6.715 1.00 84.94 289 PHE A CA 1
ATOM 2275 C C . PHE A 1 289 ? -5.172 11.300 -7.314 1.00 84.94 289 PHE A C 1
ATOM 2277 O O . PHE A 1 289 ? -5.988 10.721 -8.037 1.00 84.94 289 PHE A O 1
ATOM 2284 N N . ALA A 1 290 ? -5.298 12.590 -6.991 1.00 86.69 290 ALA A N 1
ATOM 2285 C CA . ALA A 1 290 ? -6.291 13.522 -7.517 1.00 86.69 290 ALA A CA 1
ATOM 2286 C C . ALA A 1 290 ? -5.647 14.914 -7.678 1.00 86.69 290 ALA A C 1
ATOM 2288 O O . ALA A 1 290 ? -4.739 15.231 -6.910 1.00 86.69 290 ALA A O 1
ATOM 2289 N N . PRO A 1 291 ? -6.098 15.745 -8.639 1.00 85.62 291 PRO A N 1
ATOM 2290 C CA . PRO A 1 291 ? -5.470 17.037 -8.942 1.00 85.62 291 PRO A CA 1
ATOM 2291 C C . PRO A 1 291 ? -5.442 18.005 -7.750 1.00 85.62 291 PRO A C 1
ATOM 2293 O O . PRO A 1 291 ? -4.494 18.771 -7.624 1.00 85.62 291 PRO A O 1
ATOM 2296 N N . ASP A 1 292 ? -6.431 17.916 -6.858 1.00 86.31 292 ASP A N 1
ATOM 2297 C CA . ASP A 1 292 ? -6.554 18.771 -5.669 1.00 86.31 292 ASP A CA 1
ATOM 2298 C C . ASP A 1 292 ? -6.104 18.073 -4.372 1.00 86.31 292 ASP A C 1
ATOM 2300 O O . ASP A 1 292 ? -6.319 18.583 -3.273 1.00 86.31 292 ASP A O 1
ATOM 2304 N N . SER A 1 293 ? -5.533 16.869 -4.474 1.00 83.56 293 SER A N 1
ATOM 2305 C CA . SER A 1 293 ? -5.070 16.109 -3.314 1.00 83.56 293 SER A CA 1
ATOM 2306 C C . SER A 1 293 ? -3.584 16.347 -3.080 1.00 83.56 293 SER A C 1
ATOM 2308 O O . SER A 1 293 ? -2.789 16.364 -4.011 1.00 83.56 293 SER A O 1
ATOM 2310 N N . GLU A 1 294 ? -3.189 16.475 -1.819 1.00 87.62 294 GLU A N 1
ATOM 2311 C CA . GLU A 1 294 ? -1.774 16.447 -1.427 1.00 87.62 294 GLU A CA 1
ATOM 2312 C C . GLU A 1 294 ? -1.256 15.011 -1.273 1.00 87.62 294 GLU A C 1
ATOM 2314 O O . GLU A 1 294 ? -0.052 14.791 -1.177 1.00 87.62 294 GLU A O 1
ATOM 2319 N N . ILE A 1 295 ? -2.165 14.034 -1.246 1.00 86.00 295 ILE A N 1
ATOM 2320 C CA . ILE A 1 295 ? -1.849 12.647 -0.929 1.00 86.00 295 ILE A CA 1
ATOM 2321 C C . ILE A 1 295 ? -1.424 11.913 -2.200 1.00 86.00 295 ILE A C 1
ATOM 2323 O O . ILE A 1 295 ? -2.159 11.868 -3.196 1.00 86.00 295 ILE A O 1
ATOM 2327 N N . SER A 1 296 ? -0.251 11.288 -2.153 1.00 92.88 296 SER A N 1
ATOM 2328 C CA . SER A 1 296 ? 0.279 10.503 -3.268 1.00 92.88 296 SER A CA 1
ATOM 2329 C C . SER A 1 296 ? -0.472 9.176 -3.461 1.00 92.88 296 SER A C 1
ATOM 2331 O O . SER A 1 296 ? -1.102 8.627 -2.550 1.00 92.88 296 SER A O 1
ATOM 2333 N N . ARG A 1 297 ? -0.398 8.594 -4.662 1.00 93.69 297 ARG A N 1
ATOM 2334 C CA . ARG A 1 297 ? -0.947 7.245 -4.921 1.00 93.69 297 ARG A CA 1
ATOM 2335 C C . ARG A 1 297 ? -0.286 6.179 -4.036 1.00 93.69 297 ARG A C 1
ATOM 2337 O O . ARG A 1 297 ? -0.956 5.253 -3.578 1.00 93.69 297 ARG A O 1
ATOM 2344 N N . ALA A 1 298 ? 1.010 6.329 -3.762 1.00 94.00 298 ALA A N 1
ATOM 2345 C CA . ALA A 1 298 ? 1.773 5.514 -2.825 1.00 94.00 298 ALA A CA 1
ATOM 2346 C C . ALA A 1 298 ? 1.166 5.554 -1.420 1.00 94.00 298 ALA A C 1
ATOM 2348 O O . ALA A 1 298 ? 0.908 4.503 -0.834 1.00 94.00 298 ALA A O 1
ATOM 2349 N N . GLU A 1 299 ? 0.877 6.745 -0.903 1.00 90.75 299 GLU A N 1
ATOM 2350 C CA . GLU A 1 299 ? 0.252 6.937 0.409 1.00 90.75 299 GLU A CA 1
ATOM 2351 C C . GLU A 1 299 ? -1.128 6.308 0.514 1.00 90.75 299 GLU A C 1
ATOM 2353 O O . GLU A 1 299 ? -1.421 5.629 1.502 1.00 90.75 299 GLU A O 1
ATOM 2358 N N . MET A 1 300 ? -1.964 6.491 -0.510 1.00 92.81 300 MET A N 1
ATOM 2359 C CA . MET A 1 300 ? -3.272 5.845 -0.583 1.00 92.81 300 MET A CA 1
ATOM 2360 C C . MET A 1 300 ? -3.120 4.319 -0.494 1.00 92.81 300 MET A C 1
ATOM 2362 O O . MET A 1 300 ? -3.798 3.667 0.303 1.00 92.81 300 MET A O 1
ATOM 2366 N N . MET A 1 301 ? -2.197 3.743 -1.268 1.00 94.62 301 MET A N 1
ATOM 2367 C CA . MET A 1 301 ? -1.954 2.299 -1.278 1.00 94.62 301 MET A CA 1
ATOM 2368 C C . MET A 1 301 ? -1.425 1.782 0.062 1.00 94.62 301 MET A C 1
ATOM 2370 O O . MET A 1 301 ? -1.895 0.749 0.545 1.00 94.62 301 MET A O 1
ATOM 2374 N N . LEU A 1 302 ? -0.491 2.498 0.691 1.00 94.88 302 LEU A N 1
ATOM 2375 C CA . LEU A 1 302 ? 0.051 2.148 2.006 1.00 94.88 302 LEU A CA 1
ATOM 2376 C C . LEU A 1 302 ? -1.021 2.230 3.095 1.00 94.88 302 LEU A C 1
ATOM 2378 O O . LEU A 1 302 ? -1.168 1.296 3.883 1.00 94.88 302 LEU A O 1
ATOM 2382 N N . THR A 1 303 ? -1.817 3.300 3.101 1.00 93.38 303 THR A N 1
ATOM 2383 C CA . THR A 1 303 ? -2.918 3.495 4.054 1.00 93.38 303 THR A CA 1
ATOM 2384 C C . THR A 1 303 ? -3.961 2.392 3.910 1.00 93.38 303 THR A C 1
ATOM 2386 O O . THR A 1 303 ? -4.368 1.779 4.900 1.00 93.38 303 THR A O 1
ATOM 2389 N N . ASN A 1 304 ? -4.353 2.058 2.680 1.00 93.62 304 ASN A N 1
ATOM 2390 C CA . ASN A 1 304 ? -5.308 0.983 2.441 1.00 93.62 304 ASN A CA 1
ATOM 2391 C C . ASN A 1 304 ? -4.745 -0.395 2.805 1.00 93.62 304 ASN A C 1
ATOM 2393 O O . ASN A 1 304 ? -5.479 -1.250 3.301 1.00 93.62 304 ASN A O 1
ATOM 2397 N N . PHE A 1 305 ? -3.456 -0.641 2.574 1.00 95.81 305 PHE A N 1
ATOM 2398 C CA . PHE A 1 305 ? -2.821 -1.894 2.970 1.00 95.81 305 PHE A CA 1
ATOM 2399 C C . PHE A 1 305 ? -2.745 -2.033 4.500 1.00 95.81 305 PHE A C 1
ATOM 2401 O O . PHE A 1 305 ? -3.256 -3.003 5.060 1.00 95.81 305 PHE A O 1
ATOM 2408 N N . VAL A 1 306 ? -2.161 -1.049 5.188 1.00 95.94 306 VAL A N 1
ATOM 2409 C CA . VAL A 1 306 ? -1.897 -1.106 6.635 1.00 95.94 306 VAL A CA 1
ATOM 2410 C C . VAL A 1 306 ? -3.179 -0.940 7.449 1.00 95.94 306 VAL A C 1
ATOM 2412 O O . VAL A 1 306 ? -3.442 -1.727 8.359 1.00 95.94 306 VAL A O 1
ATOM 2415 N N . CYS A 1 307 ? -4.004 0.057 7.136 1.00 95.31 307 CYS A N 1
ATOM 2416 C CA . CYS A 1 307 ? -5.172 0.372 7.952 1.00 95.31 307 CYS A CA 1
ATOM 2417 C C . CYS A 1 307 ? -6.396 -0.436 7.520 1.00 95.31 307 CYS A C 1
ATOM 2419 O O . CYS A 1 307 ? -6.999 -1.144 8.329 1.00 95.31 307 CYS A O 1
ATOM 2421 N N . VAL A 1 308 ? -6.759 -0.358 6.238 1.00 94.50 308 VAL A N 1
ATOM 2422 C CA . VAL A 1 308 ? -8.033 -0.905 5.745 1.00 94.50 308 VAL A CA 1
ATOM 2423 C C . VAL A 1 308 ? -8.001 -2.425 5.611 1.00 94.50 308 VAL A C 1
ATOM 2425 O O . VAL A 1 308 ? -8.979 -3.085 5.962 1.00 94.50 308 VAL A O 1
ATOM 2428 N N . ARG A 1 309 ? -6.896 -3.000 5.127 1.00 95.12 309 ARG A N 1
ATOM 2429 C CA . ARG A 1 309 ? -6.781 -4.454 4.924 1.00 95.12 309 ARG A CA 1
ATOM 2430 C C . ARG A 1 309 ? -6.229 -5.212 6.119 1.00 95.12 309 ARG A C 1
ATOM 2432 O O . ARG A 1 309 ? -6.518 -6.396 6.231 1.00 95.12 309 ARG A O 1
ATOM 2439 N N . LEU A 1 310 ? -5.449 -4.569 6.984 1.00 96.31 310 LEU A N 1
ATOM 2440 C CA . LEU A 1 310 ? -4.769 -5.235 8.093 1.00 96.31 310 LEU A CA 1
ATOM 2441 C C . LEU A 1 310 ? -5.332 -4.822 9.452 1.00 96.31 310 LEU A C 1
ATOM 2443 O O . LEU A 1 310 ? -5.975 -5.635 10.118 1.00 96.31 310 LEU A O 1
ATOM 2447 N N . LEU A 1 311 ? -5.124 -3.568 9.855 1.00 97.38 311 LEU A N 1
ATOM 2448 C CA . LEU A 1 311 ? -5.493 -3.078 11.182 1.00 97.38 311 LEU A CA 1
ATOM 2449 C C . LEU A 1 311 ? -6.987 -3.273 11.470 1.00 97.38 311 LEU A C 1
ATOM 2451 O O . LEU A 1 311 ? -7.356 -3.880 12.471 1.00 97.38 311 LEU A O 1
ATOM 2455 N N . ILE A 1 312 ? -7.860 -2.783 10.594 1.00 96.94 312 ILE A N 1
ATOM 2456 C CA . ILE A 1 312 ? -9.305 -2.792 10.834 1.00 96.94 312 ILE A CA 1
ATOM 2457 C C . ILE A 1 312 ? -9.866 -4.225 10.920 1.00 96.94 312 ILE A C 1
ATOM 2459 O O . ILE A 1 312 ? -10.402 -4.581 11.973 1.00 96.94 312 ILE A O 1
ATOM 2463 N N . PRO A 1 313 ? -9.748 -5.077 9.885 1.00 97.19 313 PRO A N 1
ATOM 2464 C CA . PRO A 1 313 ? -10.364 -6.401 9.910 1.00 97.19 313 PRO A CA 1
ATOM 2465 C C . PRO A 1 313 ? -9.679 -7.380 10.863 1.00 97.19 313 PRO A C 1
ATOM 2467 O O . PRO A 1 313 ? -10.371 -8.155 11.517 1.00 97.19 313 PRO A O 1
ATOM 2470 N N . HIS A 1 314 ? -8.348 -7.348 10.971 1.00 96.81 314 HIS A N 1
ATOM 2471 C CA . HIS A 1 314 ? -7.604 -8.402 11.667 1.00 96.81 314 HIS A CA 1
ATOM 2472 C C . HIS A 1 314 ? -7.110 -8.022 13.060 1.00 96.81 314 HIS A C 1
ATOM 2474 O O . HIS A 1 314 ? -6.678 -8.900 13.797 1.00 96.81 314 HIS A O 1
ATOM 2480 N N . VAL A 1 315 ? -7.158 -6.741 13.433 1.00 97.75 315 VAL A N 1
ATOM 2481 C CA . VAL A 1 315 ? -6.709 -6.288 14.757 1.00 97.75 315 VAL A CA 1
ATOM 2482 C C . VAL A 1 315 ? -7.848 -5.635 15.533 1.00 97.75 315 VAL A C 1
ATOM 2484 O O . VAL A 1 315 ? -8.051 -5.960 16.697 1.00 97.75 315 VAL A O 1
ATOM 2487 N N . VAL A 1 316 ? -8.624 -4.748 14.905 1.00 97.69 316 VAL A N 1
ATOM 2488 C CA . VAL A 1 316 ? -9.732 -4.048 15.577 1.00 97.69 316 VAL A CA 1
ATOM 2489 C C . VAL A 1 316 ? -10.979 -4.927 15.655 1.00 97.69 316 VAL A C 1
ATOM 2491 O O . VAL A 1 316 ? -11.579 -5.042 16.719 1.00 97.69 316 VAL A O 1
ATOM 2494 N N . LEU A 1 317 ? -11.381 -5.554 14.546 1.00 97.31 317 LEU A N 1
ATOM 2495 C CA . LEU A 1 317 ? -12.589 -6.388 14.497 1.00 97.31 317 LEU A CA 1
ATOM 2496 C C . LEU A 1 317 ? -12.374 -7.805 15.046 1.00 97.31 317 LEU A C 1
ATOM 2498 O O . LEU A 1 317 ? -13.328 -8.402 15.546 1.00 97.31 317 LEU A O 1
ATOM 2502 N N . ALA A 1 318 ? -11.145 -8.322 14.977 1.00 97.31 318 ALA A N 1
ATOM 2503 C CA . ALA A 1 318 ? -10.783 -9.661 15.444 1.00 97.31 318 ALA A CA 1
ATOM 2504 C C . ALA A 1 318 ? -9.524 -9.663 16.342 1.00 97.31 318 ALA A C 1
ATOM 2506 O O . ALA A 1 318 ? -8.539 -10.335 16.043 1.00 97.31 318 ALA A O 1
ATOM 2507 N N . PRO A 1 319 ? -9.527 -8.928 17.469 1.00 97.88 319 PRO A N 1
ATOM 2508 C CA . PRO A 1 319 ? -8.338 -8.749 18.310 1.00 97.88 319 PRO A CA 1
ATOM 2509 C C . PRO A 1 319 ? -7.759 -10.049 18.884 1.00 97.88 319 PRO A C 1
ATOM 2511 O O . PRO A 1 319 ? -6.553 -10.156 19.109 1.00 97.88 319 PRO A O 1
ATOM 2514 N N . TRP A 1 320 ? -8.595 -11.064 19.086 1.00 97.50 320 TRP A N 1
ATOM 2515 C CA . TRP A 1 320 ? -8.170 -12.374 19.580 1.00 97.50 320 TRP A CA 1
ATOM 2516 C C . TRP A 1 320 ? -7.266 -13.122 18.587 1.00 97.50 320 TRP A C 1
ATOM 2518 O O . TRP A 1 320 ? -6.399 -13.870 19.032 1.00 97.50 320 TRP A O 1
ATOM 2528 N N . ASP A 1 321 ? -7.388 -12.880 17.276 1.00 96.50 321 ASP A N 1
ATOM 2529 C CA . ASP A 1 321 ? -6.551 -13.533 16.253 1.00 96.50 321 ASP A CA 1
ATOM 2530 C C . ASP A 1 321 ? -5.084 -13.077 16.331 1.00 96.50 321 ASP A C 1
ATOM 2532 O O . ASP A 1 321 ? -4.179 -13.767 15.865 1.00 96.50 321 ASP A O 1
ATOM 2536 N N . VAL A 1 322 ? -4.836 -11.923 16.957 1.00 97.06 322 VAL A N 1
ATOM 2537 C CA . VAL A 1 322 ? -3.494 -11.384 17.225 1.00 97.06 322 VAL A CA 1
ATOM 2538 C C . VAL A 1 322 ? -3.102 -11.470 18.704 1.00 97.06 322 VAL A C 1
ATOM 2540 O O . VAL A 1 322 ? -2.131 -10.845 19.132 1.00 97.06 322 VAL A O 1
ATOM 2543 N N . GLY A 1 323 ? -3.846 -12.242 19.505 1.00 96.94 323 GLY A N 1
ATOM 2544 C CA . GLY A 1 323 ? -3.559 -12.460 20.925 1.00 96.94 323 GLY A CA 1
ATOM 2545 C C . GLY A 1 323 ? -3.910 -11.280 21.840 1.00 96.94 323 GLY A C 1
ATOM 2546 O O . GLY A 1 323 ? -3.347 -11.157 22.933 1.00 96.94 323 GLY A O 1
ATOM 2547 N N . ILE A 1 324 ? -4.813 -10.388 21.418 1.00 97.56 324 ILE A N 1
ATOM 2548 C CA . ILE A 1 324 ? -5.343 -9.313 22.264 1.00 97.56 324 ILE A CA 1
ATOM 2549 C C . ILE A 1 324 ? -6.654 -9.783 22.906 1.00 97.56 324 ILE A C 1
ATOM 2551 O O . ILE A 1 324 ? -7.704 -9.828 22.267 1.00 97.56 324 ILE A O 1
ATOM 2555 N N . GLY A 1 325 ? -6.590 -10.080 24.204 1.00 95.75 325 GLY A N 1
ATOM 2556 C CA . GLY A 1 325 ? -7.748 -10.513 24.988 1.00 95.75 325 GLY A CA 1
ATOM 2557 C C . GLY A 1 325 ? -8.251 -11.912 24.617 1.00 95.75 325 GLY A C 1
ATOM 2558 O O . GLY A 1 325 ? -7.607 -12.657 23.881 1.00 95.75 325 GLY A O 1
ATOM 2559 N N . THR A 1 326 ? -9.406 -12.284 25.167 1.00 96.06 326 THR A N 1
ATOM 2560 C CA . THR A 1 326 ? -10.086 -13.550 24.872 1.00 96.06 326 THR A CA 1
ATOM 2561 C C . THR A 1 326 ? -11.260 -13.317 23.928 1.00 96.06 326 THR A C 1
ATOM 2563 O O . THR A 1 326 ? -11.899 -12.260 23.945 1.00 96.06 326 THR A O 1
ATOM 2566 N N . LYS A 1 327 ? -11.563 -14.309 23.081 1.00 96.44 327 LYS A N 1
ATOM 2567 C CA . LYS A 1 327 ? -12.727 -14.250 22.191 1.00 96.44 327 LYS A CA 1
ATOM 2568 C C . LYS A 1 327 ? -13.995 -14.096 23.033 1.00 96.44 327 LYS A C 1
ATOM 2570 O O . LYS A 1 327 ? -14.286 -14.935 23.883 1.00 96.44 327 LYS A O 1
ATOM 2575 N N . THR A 1 328 ? -14.739 -13.020 22.794 1.00 94.19 328 THR A N 1
ATOM 2576 C CA . THR A 1 328 ? -15.948 -12.683 23.550 1.00 94.19 328 THR A CA 1
ATOM 2577 C C . THR A 1 328 ? -17.191 -12.802 22.681 1.00 94.19 328 THR A C 1
ATOM 2579 O O . THR A 1 328 ? -17.209 -12.363 21.533 1.00 94.19 328 THR A O 1
ATOM 2582 N N . ASN A 1 329 ? -18.255 -13.362 23.254 1.00 94.62 329 ASN A N 1
ATOM 2583 C CA . ASN A 1 329 ? -19.584 -13.398 22.639 1.00 94.62 329 ASN A CA 1
ATOM 2584 C C . ASN A 1 329 ? -20.464 -12.223 23.106 1.00 94.62 329 ASN A C 1
ATOM 2586 O O . ASN A 1 329 ? -21.661 -12.183 22.817 1.00 94.62 329 ASN A O 1
ATOM 2590 N N . ASN A 1 330 ? -19.895 -11.261 23.845 1.00 95.12 330 ASN A N 1
ATOM 2591 C CA . ASN A 1 330 ? -20.627 -10.088 24.298 1.00 95.12 330 ASN A CA 1
ATOM 2592 C C . ASN A 1 330 ? -20.960 -9.175 23.104 1.00 95.12 330 ASN A C 1
ATOM 2594 O O . ASN A 1 330 ? -20.086 -8.526 22.526 1.00 95.12 330 ASN A O 1
ATOM 2598 N N . LYS A 1 331 ? -22.254 -9.097 22.769 1.00 93.31 331 LYS A N 1
ATOM 2599 C CA . LYS A 1 331 ? -22.779 -8.291 21.657 1.00 93.31 331 LYS A CA 1
ATOM 2600 C C . LYS A 1 331 ? -22.392 -6.814 21.760 1.00 93.31 331 LYS A C 1
ATOM 2602 O O . LYS A 1 331 ? -22.122 -6.201 20.730 1.00 93.31 331 LYS A O 1
ATOM 2607 N N . GLN A 1 332 ? -22.340 -6.257 22.970 1.00 92.25 332 GLN A N 1
ATOM 2608 C CA . GLN A 1 332 ? -22.006 -4.850 23.183 1.00 92.25 332 GLN A CA 1
ATOM 2609 C C . GLN A 1 332 ? -20.540 -4.568 22.849 1.00 92.25 332 GLN A C 1
ATOM 2611 O O . GLN A 1 332 ? -20.243 -3.616 22.132 1.00 92.25 332 GLN A O 1
ATOM 2616 N N . VAL A 1 333 ? -19.627 -5.437 23.292 1.00 94.56 333 VAL A N 1
ATOM 2617 C CA . VAL A 1 333 ? -18.195 -5.316 22.979 1.00 94.56 333 VAL A CA 1
ATOM 2618 C C . VAL A 1 333 ? -17.967 -5.432 21.472 1.00 94.56 333 VAL A C 1
ATOM 2620 O O . VAL A 1 333 ? -17.290 -4.590 20.888 1.00 94.56 333 VAL A O 1
ATOM 2623 N N . LEU A 1 334 ? -18.598 -6.411 20.815 1.00 94.75 334 LEU A N 1
ATOM 2624 C CA . LEU A 1 334 ? -18.522 -6.559 19.357 1.0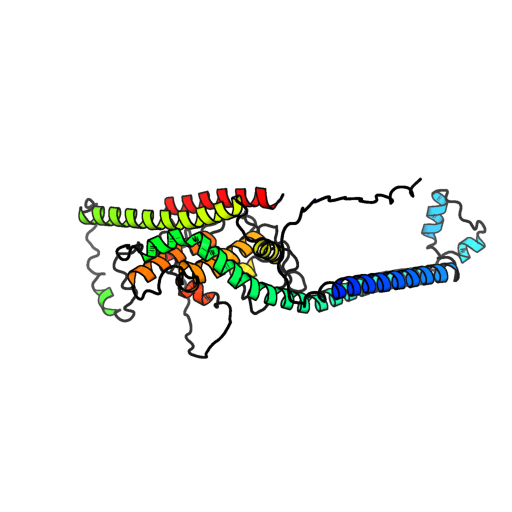0 94.75 334 LEU A CA 1
ATOM 2625 C C . LEU A 1 334 ? -19.073 -5.326 18.622 1.00 94.75 334 LEU A C 1
ATOM 2627 O O . LEU A 1 334 ? -18.496 -4.899 17.623 1.00 94.75 334 LEU A O 1
ATOM 2631 N N . MET A 1 335 ? -20.159 -4.723 19.117 1.00 93.44 335 MET A N 1
ATOM 2632 C CA . MET A 1 335 ? -20.692 -3.475 18.565 1.00 93.44 335 MET A CA 1
ATOM 2633 C C . MET A 1 335 ? -19.710 -2.311 18.745 1.00 93.44 335 MET A C 1
ATOM 2635 O O . MET A 1 335 ? -19.480 -1.561 17.801 1.00 93.44 335 MET A O 1
ATOM 2639 N N . ASN A 1 336 ? -19.081 -2.181 19.914 1.00 94.25 336 ASN A N 1
ATOM 2640 C CA . ASN A 1 336 ? -18.084 -1.141 20.171 1.00 94.25 336 ASN A CA 1
ATOM 2641 C C . ASN A 1 336 ? -16.866 -1.267 19.245 1.00 94.25 336 ASN A C 1
ATOM 2643 O O . ASN A 1 336 ? -16.402 -0.261 18.710 1.00 94.25 336 ASN A O 1
ATOM 2647 N N . LEU A 1 337 ? -16.373 -2.490 19.015 1.00 95.94 337 LEU A N 1
ATOM 2648 C CA . LEU A 1 337 ? -15.282 -2.739 18.069 1.00 95.94 337 LEU A CA 1
ATOM 2649 C C . LEU A 1 337 ? -15.685 -2.374 16.635 1.00 95.94 337 LEU A C 1
ATOM 2651 O O . LEU A 1 337 ? -14.891 -1.769 15.920 1.00 95.94 337 LEU A O 1
ATOM 2655 N N . ARG A 1 338 ? -16.928 -2.663 16.223 1.00 95.12 338 ARG A N 1
ATOM 2656 C CA . ARG A 1 338 ? -17.454 -2.248 14.910 1.00 95.12 338 ARG A CA 1
ATOM 2657 C C . ARG A 1 338 ? -17.571 -0.738 14.770 1.00 95.12 338 ARG A C 1
ATOM 2659 O O . ARG A 1 338 ? -17.195 -0.206 13.735 1.00 95.12 338 ARG A O 1
ATOM 2666 N N . VAL A 1 339 ? -18.048 -0.045 15.804 1.00 92.94 339 VAL A N 1
ATOM 2667 C CA . VAL A 1 339 ?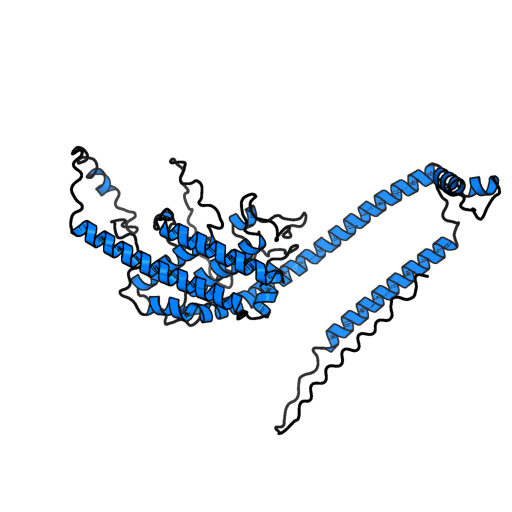 -18.069 1.424 15.847 1.00 92.94 339 VAL A CA 1
ATOM 2668 C C . VAL A 1 339 ? -16.658 1.977 15.658 1.00 92.94 339 VAL A C 1
ATOM 2670 O O . VAL A 1 339 ? -16.439 2.824 14.794 1.00 92.94 339 VAL A O 1
ATOM 2673 N N . LEU A 1 340 ? -15.695 1.463 16.424 1.00 94.69 340 LEU A N 1
ATOM 2674 C CA . LEU A 1 340 ? -14.305 1.896 16.350 1.00 94.69 340 LEU A CA 1
ATOM 2675 C C . LEU A 1 340 ? -13.706 1.653 14.956 1.00 94.69 340 LEU A C 1
ATOM 2677 O O . LEU A 1 340 ? -13.102 2.551 14.375 1.00 94.69 340 LEU A O 1
ATOM 2681 N N . ALA A 1 341 ? -13.933 0.462 14.401 1.00 95.50 341 ALA A N 1
ATOM 2682 C CA . ALA A 1 341 ? -13.526 0.081 13.055 1.00 95.50 341 ALA A CA 1
ATOM 2683 C C . ALA A 1 341 ? -14.144 0.983 11.976 1.00 95.50 341 ALA A C 1
ATOM 2685 O O . ALA A 1 341 ? -13.442 1.399 11.059 1.00 95.50 341 ALA A O 1
ATOM 2686 N N . SER A 1 342 ? -15.431 1.324 12.094 1.00 92.12 342 SER A N 1
ATOM 2687 C CA . SER A 1 342 ? -16.122 2.218 11.158 1.00 92.12 342 SER A CA 1
ATOM 2688 C C . SER A 1 342 ? -15.530 3.616 11.174 1.00 92.12 342 SER A C 1
ATOM 2690 O O . SER A 1 342 ? -15.266 4.169 10.111 1.00 92.12 342 SER A O 1
ATOM 2692 N N . VAL A 1 343 ? -15.285 4.183 12.356 1.00 89.94 343 VAL A N 1
ATOM 2693 C CA . VAL A 1 343 ? -14.696 5.524 12.459 1.00 89.94 343 VAL A CA 1
ATOM 2694 C C . VAL A 1 343 ? -13.265 5.536 11.919 1.00 89.94 343 VAL A C 1
ATOM 2696 O O . VAL A 1 343 ? -12.922 6.436 11.158 1.00 89.94 343 VAL A O 1
ATOM 2699 N N . LEU A 1 344 ? -12.458 4.513 12.224 1.00 92.19 344 LEU A N 1
ATOM 2700 C CA . LEU A 1 344 ? -11.116 4.364 11.647 1.00 92.19 344 LEU A CA 1
ATOM 2701 C C . LEU A 1 344 ? -11.157 4.237 10.120 1.00 92.19 344 LEU A C 1
ATOM 2703 O O . LEU A 1 344 ? -10.396 4.902 9.428 1.00 92.19 344 LEU A O 1
ATOM 2707 N N . PHE A 1 345 ? -12.066 3.424 9.580 1.00 91.81 345 PHE A N 1
ATOM 2708 C CA . PHE A 1 345 ? -12.223 3.260 8.135 1.00 91.81 345 PHE A CA 1
ATOM 2709 C C . PHE A 1 345 ? -12.601 4.572 7.445 1.00 91.81 345 PHE A C 1
ATOM 2711 O O . PHE A 1 345 ? -12.044 4.907 6.401 1.00 91.81 345 PHE A O 1
ATOM 2718 N N . LEU A 1 346 ? -13.529 5.331 8.036 1.00 88.50 346 LEU A N 1
ATOM 2719 C CA . LEU A 1 346 ? -13.910 6.645 7.526 1.00 88.50 346 LEU A CA 1
ATOM 2720 C C . LEU A 1 346 ? -12.713 7.602 7.551 1.00 88.50 346 LEU A C 1
ATOM 2722 O O . LEU A 1 346 ? -12.449 8.236 6.532 1.00 88.50 346 LEU A O 1
ATOM 2726 N N . ALA A 1 347 ? -11.949 7.637 8.646 1.00 85.94 347 ALA A N 1
ATOM 2727 C CA . ALA A 1 347 ? -10.740 8.453 8.751 1.00 85.94 347 ALA A CA 1
ATOM 2728 C C . ALA A 1 347 ? -9.696 8.101 7.672 1.00 85.94 347 ALA A C 1
ATOM 2730 O O . ALA A 1 347 ? -9.095 8.998 7.090 1.00 85.94 347 ALA A O 1
ATOM 2731 N N . CYS A 1 348 ? -9.525 6.815 7.346 1.00 87.12 348 CYS A N 1
ATOM 2732 C CA . CYS A 1 348 ? -8.602 6.374 6.296 1.00 87.12 348 CYS A CA 1
ATOM 2733 C C . CYS A 1 348 ? -9.083 6.695 4.873 1.00 87.12 348 CYS A C 1
ATOM 2735 O O . CYS A 1 348 ? -8.268 7.042 4.025 1.00 87.12 348 CYS A O 1
ATOM 2737 N N . ASN A 1 349 ? -10.386 6.587 4.597 1.00 81.00 349 ASN A N 1
ATOM 2738 C CA . ASN A 1 349 ? -10.920 6.772 3.242 1.00 81.00 349 ASN A CA 1
ATOM 2739 C C . ASN A 1 349 ? -11.181 8.232 2.854 1.00 81.00 349 ASN A C 1
ATOM 2741 O O . ASN A 1 349 ? -11.274 8.529 1.668 1.00 81.00 349 ASN A O 1
ATOM 2745 N N . HIS A 1 350 ? -11.327 9.148 3.813 1.00 67.50 350 HIS A N 1
ATOM 2746 C CA . HIS A 1 350 ? -11.642 10.559 3.539 1.00 67.50 350 HIS A CA 1
ATOM 2747 C C . HIS A 1 350 ? -10.382 11.405 3.292 1.00 67.50 350 HIS A C 1
ATOM 2749 O O . HIS A 1 350 ? -10.300 12.539 3.766 1.00 67.50 350 HIS A O 1
ATOM 2755 N N . GLY A 1 351 ? -9.392 10.851 2.583 1.00 57.06 351 GLY A N 1
ATOM 2756 C CA . GLY A 1 351 ? -8.097 11.463 2.264 1.00 57.06 351 GLY A CA 1
ATOM 2757 C C . GLY A 1 351 ? -8.156 12.813 1.537 1.00 57.06 351 GLY A C 1
ATOM 2758 O O . GLY A 1 351 ? -7.748 12.902 0.391 1.00 57.06 351 GLY A O 1
ATOM 2759 N N . GLY A 1 352 ? -8.639 13.874 2.179 1.00 46.62 352 GLY A N 1
ATOM 2760 C CA . GLY A 1 352 ? -8.643 15.229 1.621 1.00 46.62 352 GLY A CA 1
ATOM 2761 C C . GLY A 1 352 ? -10.025 15.854 1.476 1.00 46.62 352 GLY A C 1
ATOM 2762 O O . GLY A 1 352 ? -10.256 16.963 1.960 1.00 46.62 352 GLY A O 1
ATOM 2763 N N . THR A 1 353 ? -10.972 15.141 0.881 1.00 35.88 353 THR A N 1
ATOM 2764 C CA . THR A 1 353 ? -12.248 15.729 0.466 1.00 35.88 353 THR A CA 1
ATOM 2765 C C . THR A 1 353 ? -13.422 14.918 0.994 1.00 35.88 353 THR A C 1
ATOM 2767 O O . THR A 1 353 ? -13.536 13.710 0.782 1.00 35.88 353 THR A O 1
ATOM 2770 N N . LEU A 1 354 ? -14.303 15.601 1.732 1.00 34.78 354 LEU A N 1
ATOM 2771 C CA . LEU A 1 354 ? -15.653 15.106 1.966 1.00 34.78 354 LEU A CA 1
ATOM 2772 C C . LEU A 1 354 ? -16.282 14.852 0.588 1.00 34.78 354 LEU A C 1
ATOM 2774 O O . LEU A 1 354 ? -16.112 15.689 -0.300 1.00 34.78 354 LEU A O 1
ATOM 2778 N N . PRO A 1 355 ? -17.013 13.750 0.376 1.00 37.44 355 PRO A N 1
ATOM 2779 C CA . PRO A 1 355 ? -17.818 13.646 -0.826 1.00 37.44 355 PRO A CA 1
ATOM 2780 C C . PRO A 1 355 ? -18.801 14.825 -0.874 1.00 37.44 355 PRO A C 1
ATOM 2782 O O . PRO A 1 355 ? -19.458 15.114 0.127 1.00 37.44 355 PRO A O 1
ATOM 2785 N N . ASP A 1 356 ? -18.969 15.423 -2.057 1.00 37.78 356 ASP A N 1
ATOM 2786 C CA . ASP A 1 356 ? -20.006 16.406 -2.446 1.00 37.78 356 ASP A CA 1
ATOM 2787 C C . ASP A 1 356 ? -21.462 15.924 -2.230 1.00 37.78 356 ASP A C 1
ATOM 2789 O O . ASP A 1 356 ? -22.435 16.526 -2.682 1.00 37.78 356 ASP A O 1
ATOM 2793 N N . LEU A 1 357 ? -21.654 14.858 -1.454 1.00 35.94 357 LEU A N 1
ATOM 2794 C CA . LEU A 1 357 ? -22.935 14.381 -0.940 1.00 35.94 357 LEU A CA 1
ATOM 2795 C C . LEU A 1 357 ? -23.586 15.346 0.066 1.00 35.94 357 LEU A C 1
ATOM 2797 O O . LEU A 1 357 ? -24.650 15.038 0.598 1.00 35.94 357 LEU A O 1
ATOM 2801 N N . LEU A 1 358 ? -22.982 16.518 0.270 1.00 37.09 358 LEU A N 1
ATOM 2802 C CA . LEU A 1 358 ? -23.560 17.664 0.957 1.00 37.09 358 LEU A CA 1
ATOM 2803 C C . LEU A 1 358 ? -24.241 18.689 0.037 1.00 37.09 358 LEU A C 1
ATOM 2805 O O . LEU A 1 358 ? -24.856 19.620 0.553 1.00 37.09 358 LEU A O 1
ATOM 2809 N N . GLN A 1 359 ? -24.187 18.535 -1.294 1.00 40.69 359 GLN A N 1
ATOM 2810 C CA . GLN A 1 359 ? -24.849 19.478 -2.210 1.00 40.69 359 GLN A CA 1
ATOM 2811 C C . GLN A 1 359 ? -26.027 18.926 -3.012 1.00 40.69 359 GLN A C 1
ATOM 2813 O O . GLN A 1 359 ? -26.794 19.728 -3.540 1.00 40.69 359 GLN A O 1
ATOM 2818 N N . GLN A 1 360 ? -26.265 17.614 -3.080 1.00 31.92 360 GLN A N 1
ATOM 2819 C CA . GLN A 1 360 ? -27.445 17.109 -3.791 1.00 31.92 360 GLN A CA 1
ATOM 2820 C C . GLN A 1 360 ? -28.187 16.021 -3.021 1.00 31.92 360 GLN A C 1
ATOM 2822 O O . GLN A 1 360 ? -27.777 14.865 -2.922 1.00 31.92 360 GLN A O 1
ATOM 2827 N N . GLY A 1 361 ? -29.350 16.422 -2.505 1.00 42.66 361 GLY A N 1
ATOM 2828 C CA . GLY A 1 361 ? -30.465 15.509 -2.340 1.00 42.66 361 GLY A CA 1
ATOM 2829 C C . GLY A 1 361 ? -30.899 14.933 -3.693 1.00 42.66 361 GLY A C 1
ATOM 2830 O O . GLY A 1 361 ? -30.738 15.564 -4.728 1.00 42.66 361 GLY A O 1
ATOM 2831 N N . GLU A 1 362 ? -31.505 13.748 -3.611 1.00 35.50 362 GLU A N 1
ATOM 2832 C CA . GLU A 1 362 ? -32.162 12.963 -4.669 1.00 35.50 362 GLU A CA 1
ATOM 2833 C C . GLU A 1 362 ? -31.385 11.786 -5.305 1.00 35.50 362 GLU A C 1
ATOM 2835 O O . GLU A 1 362 ? -30.572 11.913 -6.206 1.00 35.50 362 GLU A O 1
ATOM 2840 N N . ARG A 1 363 ? -31.801 10.591 -4.843 1.00 34.78 363 ARG A N 1
ATOM 2841 C CA . ARG A 1 363 ? -32.052 9.331 -5.578 1.00 34.78 363 ARG A CA 1
ATOM 2842 C C . ARG A 1 363 ? -30.913 8.707 -6.410 1.00 34.78 363 ARG A C 1
ATOM 2844 O O . ARG A 1 363 ? -30.657 9.090 -7.539 1.00 34.78 363 ARG A O 1
ATOM 2851 N N . THR A 1 364 ? -30.474 7.511 -6.006 1.00 32.03 364 THR A N 1
ATOM 2852 C CA . THR A 1 364 ? -31.021 6.226 -6.509 1.00 32.03 364 THR A CA 1
ATOM 2853 C C . THR A 1 364 ? -30.404 5.016 -5.790 1.00 32.03 364 THR A C 1
ATOM 2855 O O . THR A 1 364 ? -29.338 5.073 -5.186 1.00 32.03 364 THR A O 1
ATOM 2858 N N . SER A 1 365 ? -31.179 3.937 -5.779 1.00 32.28 365 SER A N 1
ATOM 2859 C CA . SER A 1 365 ? -31.039 2.663 -5.071 1.00 32.28 365 SER A CA 1
ATOM 2860 C C . SER A 1 365 ? -30.023 1.697 -5.689 1.00 32.28 365 SER A C 1
ATOM 2862 O O . SER A 1 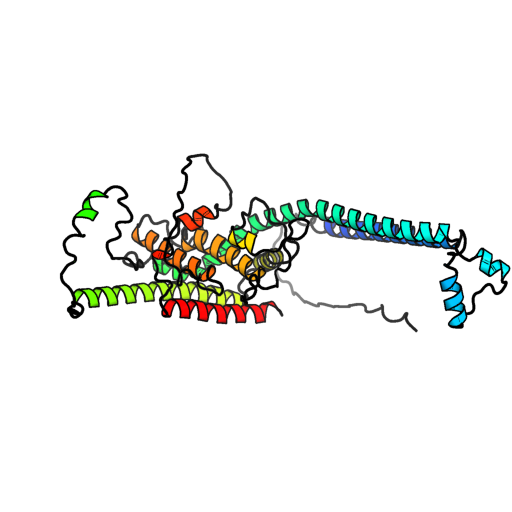365 ? -29.995 1.552 -6.906 1.00 32.28 365 SER A O 1
ATOM 2864 N N . PHE A 1 366 ? -29.326 0.920 -4.851 1.00 26.72 366 PHE A N 1
ATOM 2865 C CA . PHE A 1 366 ? -28.640 -0.310 -5.264 1.00 26.72 366 PHE A CA 1
ATOM 2866 C C . PHE A 1 366 ? -29.158 -1.518 -4.475 1.00 26.72 366 PHE A C 1
ATOM 2868 O O . PHE A 1 366 ? -29.137 -1.535 -3.245 1.00 26.72 366 PHE A O 1
ATOM 2875 N N . SER A 1 367 ? -29.624 -2.528 -5.209 1.00 28.66 367 SER A N 1
ATOM 2876 C CA . SER A 1 367 ? -29.969 -3.869 -4.736 1.00 28.66 367 SER A CA 1
ATOM 2877 C C . SER A 1 367 ? -28.745 -4.788 -4.790 1.00 28.66 367 SER A C 1
ATOM 2879 O O . SER A 1 367 ? -28.057 -4.839 -5.809 1.00 28.66 367 SER A O 1
ATOM 2881 N N . ILE A 1 368 ? -28.502 -5.540 -3.715 1.00 31.25 368 ILE A N 1
ATOM 2882 C CA . ILE A 1 368 ? -27.457 -6.571 -3.619 1.00 31.25 368 ILE A CA 1
ATOM 2883 C C . ILE A 1 368 ? -28.086 -7.933 -3.961 1.00 31.25 368 ILE A C 1
ATOM 2885 O O . ILE A 1 368 ? -29.099 -8.272 -3.345 1.00 31.25 368 ILE A O 1
ATOM 2889 N N . PRO A 1 369 ? -27.519 -8.739 -4.880 1.00 32.38 369 PRO A N 1
ATOM 2890 C CA . PRO A 1 369 ? -27.935 -10.123 -5.054 1.00 32.38 369 PRO A CA 1
ATOM 2891 C C . PRO A 1 369 ? -27.258 -11.028 -4.015 1.00 32.38 369 PRO A C 1
ATOM 2893 O O . PRO A 1 369 ? -26.088 -10.858 -3.667 1.00 32.38 369 PRO A O 1
ATOM 2896 N N . SER A 1 370 ? -28.016 -12.006 -3.531 1.00 37.19 370 SER A N 1
ATOM 2897 C CA . SER A 1 370 ? -27.561 -13.100 -2.677 1.00 37.19 370 SER A CA 1
ATOM 2898 C C . SER A 1 370 ? -27.002 -14.246 -3.525 1.00 37.19 370 SER A C 1
ATOM 2900 O O . SER A 1 370 ? -27.537 -14.558 -4.586 1.00 37.19 370 SER A O 1
ATOM 2902 N N . SER A 1 371 ? -25.946 -14.904 -3.043 1.00 32.50 371 SER A N 1
ATOM 2903 C CA . SER A 1 371 ? -25.623 -16.280 -3.437 1.00 32.50 371 SER A CA 1
ATOM 2904 C C . SER A 1 371 ? -24.977 -17.017 -2.258 1.00 32.50 371 SER A C 1
ATOM 2906 O O . SER A 1 371 ? -24.143 -16.409 -1.577 1.00 32.50 371 SER A O 1
ATOM 2908 N N . PRO A 1 372 ? -25.345 -18.288 -2.011 1.00 49.34 372 PRO A N 1
ATOM 2909 C CA . PRO A 1 372 ? -24.808 -19.097 -0.924 1.00 49.34 372 PRO A CA 1
ATOM 2910 C C . PRO A 1 372 ? -23.631 -19.999 -1.352 1.00 49.34 372 PRO A C 1
ATOM 2912 O O . PRO A 1 372 ? -23.478 -20.320 -2.528 1.00 49.34 372 PRO A O 1
ATOM 2915 N N . ASP A 1 373 ? -22.860 -20.373 -0.327 1.00 36.25 373 ASP A N 1
ATOM 2916 C CA . ASP A 1 373 ? -22.034 -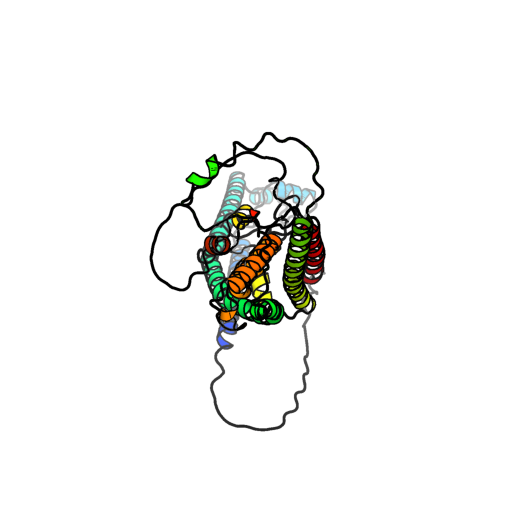21.568 -0.074 1.00 36.25 373 ASP A CA 1
ATOM 2917 C C . ASP A 1 373 ? -20.895 -22.040 -1.003 1.00 36.25 373 ASP A C 1
ATOM 2919 O O . ASP A 1 373 ? -21.036 -22.245 -2.204 1.00 36.25 373 ASP A O 1
ATOM 2923 N N . GLY A 1 374 ? -19.753 -22.320 -0.351 1.00 32.09 374 GLY A N 1
ATOM 2924 C CA . GLY A 1 374 ? -18.595 -23.060 -0.867 1.00 32.09 374 GLY A CA 1
ATOM 2925 C C . GLY A 1 374 ? -17.315 -22.772 -0.063 1.00 32.09 374 GLY A C 1
ATOM 2926 O O . GLY A 1 374 ? -16.828 -21.645 -0.081 1.00 32.09 374 GLY A O 1
ATOM 2927 N N . ALA A 1 375 ? -16.813 -23.782 0.654 1.00 35.25 375 ALA A N 1
ATOM 2928 C CA . ALA A 1 375 ? -15.801 -23.745 1.717 1.00 35.25 375 ALA A CA 1
ATOM 2929 C C . ALA A 1 375 ? -14.378 -23.256 1.340 1.00 35.25 375 ALA A C 1
ATOM 2931 O O . ALA A 1 375 ? -13.950 -23.396 0.199 1.00 35.25 375 ALA A O 1
ATOM 2932 N N . GLU A 1 376 ? -13.727 -22.680 2.368 1.00 36.75 376 GLU A N 1
ATOM 2933 C CA . GLU A 1 376 ? -12.304 -22.651 2.805 1.00 36.75 376 GLU A CA 1
ATOM 2934 C C . GLU A 1 376 ? -11.187 -22.927 1.768 1.00 36.75 376 GLU A C 1
ATOM 2936 O O . GLU A 1 376 ? -11.290 -23.807 0.930 1.00 36.75 376 GLU A O 1
ATOM 2941 N N . GLU A 1 377 ? -10.044 -22.233 1.716 1.00 29.12 377 GLU A N 1
ATOM 2942 C CA . GLU A 1 377 ? -9.172 -21.713 2.777 1.00 29.12 377 GLU A CA 1
ATOM 2943 C C . GLU A 1 377 ? -8.142 -20.748 2.115 1.00 29.12 377 GLU A C 1
ATOM 2945 O O . GLU A 1 377 ? -7.784 -20.911 0.946 1.00 29.12 377 GLU A O 1
ATOM 2950 N N . GLY A 1 378 ? -7.658 -19.720 2.827 1.00 32.62 378 GLY A N 1
ATOM 2951 C CA . GLY A 1 378 ? -6.443 -18.970 2.441 1.00 32.62 378 GLY A CA 1
ATOM 2952 C C . GLY A 1 378 ? -6.567 -17.755 1.501 1.00 32.62 378 GLY A C 1
ATOM 2953 O O . GLY A 1 378 ? -5.559 -17.323 0.941 1.00 32.62 378 GLY A O 1
ATOM 2954 N N . ARG A 1 379 ? -7.754 -17.158 1.309 1.00 38.94 379 ARG A N 1
ATOM 2955 C CA . ARG A 1 379 ? -7.895 -15.905 0.532 1.00 38.94 379 ARG A CA 1
ATOM 2956 C C . ARG A 1 379 ? -7.974 -14.678 1.432 1.00 38.94 379 ARG A C 1
ATOM 2958 O O . ARG A 1 379 ? -8.877 -14.582 2.259 1.00 38.94 379 ARG A O 1
ATOM 2965 N N . PHE A 1 380 ? -7.077 -13.718 1.184 1.00 40.84 380 PHE A N 1
ATOM 2966 C CA . PHE A 1 380 ? -7.189 -12.327 1.627 1.00 40.84 380 PHE A CA 1
ATOM 2967 C C . PHE A 1 380 ? -8.652 -11.881 1.532 1.00 40.84 380 PHE A C 1
ATOM 2969 O O . PHE A 1 380 ? -9.269 -11.994 0.466 1.00 40.84 380 PHE A O 1
ATOM 2976 N N . GLY A 1 381 ? -9.221 -11.468 2.669 1.00 41.00 381 GLY A N 1
ATOM 2977 C CA . GLY A 1 381 ? -10.648 -11.197 2.810 1.00 41.00 381 GLY A CA 1
ATOM 2978 C C . GLY A 1 381 ? -11.153 -10.332 1.661 1.00 41.00 381 GLY A C 1
ATOM 2979 O O . GLY A 1 381 ? -10.591 -9.274 1.377 1.00 41.00 381 GLY A O 1
ATOM 2980 N N . LYS A 1 382 ? -12.197 -10.800 0.962 1.00 48.53 382 LYS A N 1
ATOM 2981 C CA . LYS A 1 382 ? -12.838 -10.035 -0.115 1.00 48.53 382 LYS A CA 1
ATOM 2982 C C . LYS A 1 382 ? -13.133 -8.644 0.440 1.00 48.53 382 LYS A C 1
ATOM 2984 O O . LYS A 1 382 ? -13.803 -8.543 1.454 1.00 48.53 382 LYS A O 1
ATOM 2989 N N . SER A 1 383 ? -12.653 -7.590 -0.209 1.00 36.47 383 SER A N 1
ATOM 2990 C CA . SER A 1 383 ? -12.869 -6.184 0.172 1.00 36.47 383 SER A CA 1
ATOM 2991 C C . SER A 1 383 ? -14.317 -5.880 0.618 1.00 36.47 383 SER A C 1
ATOM 2993 O O . SER A 1 383 ? -14.532 -5.210 1.628 1.00 36.47 383 SER A O 1
ATOM 2995 N N . ALA A 1 384 ? -15.305 -6.455 -0.079 1.00 39.78 384 ALA A N 1
ATOM 2996 C CA . ALA A 1 384 ? -16.726 -6.353 0.252 1.00 39.78 384 ALA A CA 1
ATOM 2997 C C . ALA A 1 384 ? -17.074 -6.859 1.667 1.00 39.78 384 ALA A C 1
ATOM 2999 O O . ALA A 1 384 ? -18.027 -6.386 2.274 1.00 39.78 384 ALA A O 1
ATOM 3000 N N . HIS A 1 385 ? -16.296 -7.797 2.206 1.00 49.66 385 HIS A N 1
ATOM 3001 C CA . HIS A 1 385 ? -16.436 -8.328 3.555 1.00 49.66 385 HIS A CA 1
ATOM 3002 C C . HIS A 1 385 ? -16.069 -7.293 4.618 1.00 49.66 385 HIS A C 1
ATOM 3004 O O . HIS A 1 385 ? -16.806 -7.162 5.585 1.00 49.66 385 HIS A O 1
ATOM 3010 N N . VAL A 1 386 ? -15.001 -6.505 4.424 1.00 47.75 386 VAL A N 1
ATOM 3011 C CA . VAL A 1 386 ? -14.657 -5.423 5.364 1.00 47.75 386 VAL A CA 1
ATOM 3012 C C . VAL A 1 386 ? -15.806 -4.426 5.413 1.00 47.75 386 VAL A C 1
ATOM 3014 O O . VAL A 1 386 ? -16.347 -4.181 6.482 1.00 47.75 386 VAL A O 1
ATOM 3017 N N . THR A 1 387 ? -16.271 -3.940 4.260 1.00 44.97 387 THR A N 1
ATOM 3018 C CA . THR A 1 387 ? -17.416 -3.019 4.202 1.00 44.97 387 THR A CA 1
ATOM 3019 C C . THR A 1 387 ? -18.692 -3.624 4.796 1.00 44.97 387 THR A C 1
ATOM 3021 O O . THR A 1 387 ? -19.432 -2.911 5.463 1.00 44.97 387 THR A O 1
ATOM 3024 N N . ALA A 1 388 ? -18.935 -4.926 4.620 1.00 56.41 388 ALA A N 1
ATOM 3025 C CA . ALA A 1 388 ? -20.081 -5.617 5.216 1.00 56.41 388 ALA A CA 1
ATOM 3026 C C . ALA A 1 388 ? -19.992 -5.762 6.748 1.00 56.41 388 ALA A C 1
ATOM 3028 O O . ALA A 1 388 ? -21.021 -5.914 7.405 1.00 56.41 388 ALA A O 1
ATOM 3029 N N . LEU A 1 389 ? -18.784 -5.729 7.324 1.00 53.75 389 LEU A N 1
ATOM 3030 C CA . LEU A 1 389 ? -18.567 -5.780 8.775 1.00 53.75 389 LEU A CA 1
ATOM 3031 C C . LEU A 1 389 ? -18.676 -4.404 9.444 1.00 53.75 389 LEU A C 1
ATOM 3033 O O . LEU A 1 389 ? -18.866 -4.330 10.662 1.00 53.75 389 LEU A O 1
ATOM 3037 N N . LEU A 1 390 ? -18.545 -3.331 8.664 1.00 70.06 390 LEU A N 1
ATOM 3038 C CA . LEU A 1 390 ? -18.621 -1.957 9.137 1.00 70.06 390 LEU A CA 1
ATOM 3039 C C . LEU A 1 390 ? -20.071 -1.471 9.208 1.00 70.06 390 LEU A C 1
ATOM 3041 O O . LEU A 1 390 ? -20.932 -1.853 8.416 1.00 70.06 390 LEU A O 1
ATOM 3045 N N . LEU A 1 391 ? -20.342 -0.582 10.162 1.00 56.94 391 LEU A N 1
ATOM 3046 C CA . LEU A 1 391 ? -21.601 0.151 10.209 1.00 56.94 391 LEU A CA 1
ATOM 3047 C C . LEU A 1 391 ? -21.718 1.091 8.991 1.00 56.94 391 LEU A C 1
ATOM 3049 O O . LEU A 1 391 ? -20.702 1.656 8.567 1.00 56.94 391 LEU A O 1
ATOM 3053 N N . PRO A 1 392 ? -22.930 1.285 8.430 1.00 50.38 392 PRO A N 1
ATOM 3054 C CA . PRO A 1 392 ? -23.147 2.195 7.307 1.00 50.38 392 PRO A CA 1
ATOM 3055 C C . PRO A 1 392 ? -22.656 3.607 7.633 1.00 50.38 392 PRO A C 1
ATOM 3057 O O . PRO A 1 392 ? -22.928 4.102 8.718 1.00 50.38 392 PRO A O 1
ATOM 3060 N N . ALA A 1 393 ? -22.032 4.309 6.680 1.00 44.25 393 ALA A N 1
ATOM 3061 C CA . ALA A 1 393 ? -21.490 5.658 6.908 1.00 44.25 393 ALA A CA 1
ATOM 3062 C C . ALA A 1 393 ? -22.508 6.650 7.518 1.00 44.25 393 ALA A C 1
ATOM 3064 O O . ALA A 1 393 ? -22.134 7.513 8.301 1.00 44.25 393 ALA A O 1
ATOM 3065 N N . ARG A 1 394 ? -23.808 6.473 7.230 1.00 45.09 394 ARG A N 1
ATOM 3066 C CA . ARG A 1 394 ? -24.912 7.289 7.772 1.00 45.09 394 ARG A CA 1
ATOM 3067 C C . ARG A 1 394 ? -25.158 7.120 9.277 1.00 45.09 394 ARG A C 1
ATOM 3069 O O . ARG A 1 394 ? -25.906 7.906 9.842 1.00 45.09 394 ARG A O 1
ATOM 3076 N N . SER A 1 395 ? -24.583 6.104 9.925 1.00 44.56 395 SER A N 1
ATOM 3077 C CA . SER A 1 395 ? -24.724 5.908 11.374 1.00 44.56 395 SER A CA 1
ATOM 3078 C C . SER A 1 395 ? -23.814 6.824 12.196 1.00 44.56 395 SER A C 1
ATOM 3080 O O . SER A 1 395 ? -23.963 6.878 13.415 1.00 44.56 395 SER A O 1
ATOM 3082 N N . PHE A 1 396 ? -22.877 7.532 11.553 1.00 46.38 396 PHE A N 1
ATOM 3083 C CA . PHE A 1 396 ? -22.008 8.518 12.190 1.00 46.38 396 PHE A CA 1
ATOM 3084 C C . PHE A 1 396 ? -22.193 9.890 11.533 1.00 46.38 396 PHE A 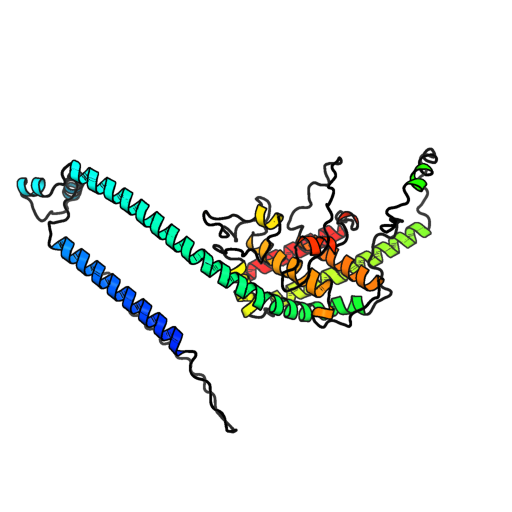C 1
ATOM 3086 O O . PHE A 1 396 ? -22.197 9.975 10.306 1.00 46.38 396 PHE A O 1
ATOM 3093 N N . PRO A 1 397 ? -22.340 10.973 12.314 1.00 51.00 397 PRO A N 1
ATOM 3094 C CA . PRO A 1 397 ? -22.409 12.320 11.768 1.00 51.00 397 PRO A CA 1
ATOM 3095 C C . PRO A 1 397 ? -21.009 12.749 11.302 1.00 51.00 397 PRO A C 1
ATOM 3097 O O . PRO A 1 397 ? -20.252 13.359 12.049 1.00 51.00 397 PRO A O 1
ATOM 3100 N N . VAL A 1 398 ? -20.656 12.401 10.061 1.00 44.50 398 VAL A N 1
ATOM 3101 C CA . VAL A 1 398 ? -19.393 12.801 9.400 1.00 44.50 398 VAL A CA 1
ATOM 3102 C C . VAL A 1 398 ? -19.270 14.333 9.287 1.00 44.50 398 VAL A C 1
ATOM 3104 O O . VAL A 1 398 ? -18.173 14.869 9.176 1.00 44.50 398 VAL A O 1
ATOM 3107 N N . GLU A 1 399 ? -20.392 15.043 9.386 1.00 49.59 399 GLU A N 1
ATOM 3108 C CA . GLU A 1 399 ? -20.498 16.505 9.300 1.00 49.59 399 GLU A CA 1
ATOM 3109 C C . GLU A 1 399 ? -20.202 17.241 10.618 1.00 49.59 399 GLU A C 1
ATOM 3111 O O . GLU A 1 399 ? -20.257 18.466 10.670 1.00 49.59 399 GLU A O 1
ATOM 3116 N N . ASP A 1 400 ? -19.880 16.518 11.692 1.00 52.81 400 ASP A N 1
ATOM 3117 C CA . ASP A 1 400 ? -19.525 17.117 12.978 1.00 52.81 400 ASP A CA 1
ATOM 3118 C C . ASP A 1 400 ? -18.147 17.806 12.902 1.00 52.81 400 ASP A C 1
ATOM 3120 O O . ASP A 1 400 ? -17.144 17.175 12.540 1.00 52.81 400 ASP A O 1
ATOM 3124 N N . GLY A 1 401 ? -18.080 19.090 13.270 1.00 57.47 401 GLY A N 1
ATOM 3125 C CA . GLY A 1 401 ? -16.855 19.900 13.211 1.00 57.47 401 GLY A CA 1
ATOM 3126 C C . GLY A 1 401 ? -15.687 19.290 13.997 1.00 57.47 401 GLY A C 1
ATOM 3127 O O . GLY A 1 401 ? -14.535 19.376 13.576 1.00 57.47 401 GLY A O 1
ATOM 3128 N N . ASP A 1 402 ? -15.982 18.565 15.078 1.00 47.09 402 ASP A N 1
ATOM 3129 C CA . ASP A 1 402 ? -14.982 17.871 15.896 1.00 47.09 402 ASP A CA 1
ATOM 3130 C C . ASP A 1 402 ? -14.366 16.635 15.222 1.00 47.09 402 ASP A C 1
ATOM 3132 O O . ASP A 1 402 ? -13.237 16.249 15.560 1.00 47.09 402 ASP A O 1
ATOM 3136 N N . THR A 1 403 ? -15.106 15.998 14.308 1.00 51.78 403 THR A N 1
ATOM 3137 C CA . THR A 1 403 ? -14.629 14.868 13.493 1.00 51.78 403 THR A CA 1
ATOM 3138 C C . THR A 1 403 ? -13.783 15.392 12.339 1.00 51.78 403 THR A C 1
ATOM 3140 O O . THR A 1 403 ? -12.700 14.869 12.083 1.00 51.78 403 THR A O 1
ATOM 3143 N N . GLN A 1 404 ? -14.220 16.487 11.711 1.00 56.88 404 GLN A N 1
ATOM 3144 C CA . GLN A 1 404 ? -13.447 17.195 10.689 1.00 56.88 404 GLN A CA 1
ATOM 3145 C C . GLN A 1 404 ? -12.105 17.705 11.229 1.00 56.88 404 GLN A C 1
ATOM 3147 O O . GLN A 1 404 ? -11.082 17.551 10.566 1.00 56.88 404 GLN A O 1
ATOM 3152 N N . PHE A 1 405 ? -12.081 18.220 12.461 1.00 60.66 405 PHE A N 1
ATOM 3153 C CA . PHE A 1 405 ? -10.846 18.640 13.123 1.00 60.66 405 PHE A CA 1
ATOM 3154 C C . PHE A 1 405 ? -9.848 17.485 13.301 1.00 60.66 405 PHE A C 1
ATOM 3156 O O . PHE A 1 405 ? -8.672 17.654 13.003 1.00 60.66 405 PHE A O 1
ATOM 3163 N N . MET A 1 406 ? -10.298 16.296 13.723 1.00 50.66 406 MET A N 1
ATOM 3164 C CA . MET A 1 406 ? -9.414 15.122 13.840 1.00 50.66 406 MET A CA 1
ATOM 3165 C C . MET A 1 406 ? -8.842 14.690 12.490 1.00 50.66 406 MET A C 1
ATOM 3167 O O . MET A 1 406 ? -7.678 14.312 12.405 1.00 50.66 406 MET A O 1
ATOM 3171 N N . ILE A 1 407 ? -9.658 14.752 11.437 1.00 52.59 407 ILE A N 1
ATOM 3172 C CA . ILE A 1 407 ? -9.216 14.450 10.073 1.00 52.59 407 ILE A CA 1
ATOM 3173 C C . ILE A 1 407 ? -8.159 15.474 9.627 1.00 52.59 407 ILE A C 1
ATOM 3175 O O . ILE A 1 407 ? -7.162 15.095 9.017 1.00 52.59 407 ILE A O 1
ATOM 3179 N N . ALA A 1 408 ? -8.334 16.756 9.962 1.00 57.72 408 ALA A N 1
ATOM 3180 C CA . ALA A 1 408 ? -7.359 17.807 9.674 1.00 57.72 408 ALA A CA 1
ATOM 3181 C C . ALA A 1 408 ? -6.054 17.648 10.483 1.00 57.72 408 ALA A C 1
ATOM 3183 O O . ALA A 1 408 ? -4.969 17.782 9.921 1.00 57.72 408 ALA A O 1
ATOM 3184 N N . GLU A 1 409 ? -6.141 17.302 11.772 1.00 56.00 409 GLU A N 1
ATOM 3185 C CA . GLU A 1 409 ? -4.984 17.021 12.637 1.00 56.00 409 GLU A CA 1
ATOM 3186 C C . GLU A 1 409 ? -4.190 15.814 12.112 1.00 56.00 409 GLU A C 1
ATOM 3188 O O . GLU A 1 409 ? -2.969 15.882 11.980 1.00 56.00 409 GLU A O 1
ATOM 3193 N N . GLN A 1 410 ? -4.882 14.749 11.688 1.00 53.88 410 GLN A N 1
ATOM 3194 C CA . GLN A 1 410 ? -4.252 13.586 11.065 1.00 53.88 410 GLN A CA 1
ATOM 3195 C C . GLN A 1 410 ? -3.512 13.952 9.765 1.00 53.88 410 GLN A C 1
ATOM 3197 O O . GLN A 1 410 ? -2.425 13.429 9.533 1.00 53.88 410 GLN A O 1
ATOM 3202 N N . ARG A 1 411 ? -4.038 14.868 8.936 1.00 57.72 411 ARG A N 1
ATOM 3203 C CA . ARG A 1 411 ? -3.337 15.348 7.725 1.00 57.72 411 ARG A CA 1
ATOM 3204 C C . ARG A 1 411 ? -2.050 16.081 8.058 1.00 57.72 411 ARG A C 1
ATOM 3206 O O . ARG A 1 411 ? -1.030 15.820 7.427 1.00 57.72 411 ARG A O 1
ATOM 3213 N N . ALA A 1 412 ? -2.081 16.954 9.063 1.00 56.69 412 ALA A N 1
ATOM 3214 C CA . ALA A 1 412 ? -0.881 17.646 9.520 1.00 56.69 412 ALA A CA 1
ATOM 3215 C C . ALA A 1 412 ? 0.199 16.642 9.969 1.00 56.69 412 ALA A C 1
ATOM 3217 O O . ALA A 1 412 ? 1.374 16.809 9.644 1.00 56.69 412 ALA A O 1
ATOM 3218 N N . SER A 1 413 ? -0.202 15.555 10.636 1.00 47.06 413 SER A N 1
ATOM 3219 C CA . SER A 1 413 ? 0.702 14.466 11.023 1.00 47.06 413 SER A CA 1
ATOM 3220 C C . SER A 1 413 ? 1.183 13.611 9.841 1.00 47.06 413 SER A C 1
ATOM 3222 O O . SER A 1 413 ? 2.355 13.243 9.802 1.00 47.06 413 SER A O 1
ATOM 3224 N N . SER A 1 414 ? 0.333 13.324 8.849 1.00 41.84 414 SER A N 1
ATOM 3225 C CA . SER A 1 414 ? 0.739 12.630 7.617 1.00 41.84 414 SER A CA 1
ATOM 3226 C C . SER A 1 414 ? 1.752 13.451 6.814 1.00 41.84 414 SER A C 1
ATOM 3228 O O . SER A 1 414 ? 2.769 12.920 6.388 1.00 41.84 414 SER A O 1
ATOM 3230 N N . LEU A 1 415 ? 1.577 14.766 6.688 1.00 47.16 415 LEU A N 1
ATOM 3231 C CA . LEU A 1 415 ? 2.563 15.627 6.020 1.00 47.16 415 LEU A CA 1
ATOM 3232 C C . LEU A 1 415 ? 3.936 15.612 6.722 1.00 47.16 415 LEU A C 1
ATOM 3234 O O . LEU A 1 415 ? 4.976 15.663 6.062 1.00 47.16 415 LEU A O 1
ATOM 3238 N N . LEU A 1 416 ? 3.962 15.485 8.054 1.00 43.22 416 LEU A N 1
ATOM 3239 C CA . LEU A 1 416 ? 5.203 15.332 8.825 1.00 43.22 416 LEU A CA 1
ATOM 3240 C C . LEU A 1 416 ? 5.882 13.973 8.591 1.00 43.22 416 LEU A C 1
ATOM 3242 O O . LEU A 1 416 ? 7.109 13.926 8.492 1.00 43.22 416 LEU A O 1
ATOM 3246 N N . PHE A 1 417 ? 5.106 12.898 8.421 1.00 42.19 417 PHE A N 1
ATOM 3247 C CA . PHE A 1 417 ? 5.597 11.570 8.031 1.00 42.19 417 PHE A CA 1
ATOM 3248 C C . PHE A 1 417 ? 6.346 11.601 6.685 1.00 42.19 417 PHE A C 1
ATOM 3250 O O . PHE A 1 417 ? 7.368 10.937 6.513 1.00 42.19 417 PHE A O 1
ATOM 3257 N N . HIS A 1 418 ? 5.883 12.402 5.723 1.00 43.38 418 HIS A N 1
ATOM 3258 C CA . HIS A 1 418 ? 6.494 12.466 4.388 1.00 43.38 418 HIS A CA 1
ATOM 3259 C C . HIS A 1 418 ? 7.822 13.211 4.354 1.00 43.38 418 HIS A C 1
ATOM 3261 O O . HIS A 1 418 ? 8.707 12.870 3.569 1.00 43.38 418 HIS A O 1
ATOM 3267 N N . ARG A 1 419 ? 8.003 14.176 5.255 1.00 41.78 419 ARG A N 1
ATOM 3268 C CA . ARG A 1 419 ? 9.240 14.953 5.346 1.00 41.78 419 ARG A CA 1
ATOM 3269 C C . ARG A 1 419 ? 10.417 14.145 5.901 1.00 41.78 419 ARG A C 1
ATOM 3271 O O . ARG A 1 419 ? 11.561 14.526 5.679 1.00 41.78 419 ARG A O 1
ATOM 3278 N N . THR A 1 420 ? 10.147 13.050 6.612 1.00 37.16 420 THR A N 1
ATOM 3279 C CA . THR A 1 420 ? 11.170 12.179 7.214 1.00 37.16 420 THR A CA 1
ATOM 3280 C C . THR A 1 420 ? 11.460 10.928 6.386 1.00 37.16 420 THR A C 1
ATOM 3282 O O . THR A 1 420 ? 12.575 10.426 6.453 1.00 37.16 420 THR A O 1
ATOM 3285 N N . ALA A 1 421 ? 10.512 10.452 5.570 1.00 34.22 421 ALA A N 1
ATOM 3286 C CA . ALA A 1 421 ? 10.707 9.306 4.673 1.00 34.22 421 ALA A CA 1
ATOM 3287 C C . ALA A 1 421 ? 11.404 9.655 3.338 1.00 34.22 421 ALA A C 1
ATOM 3289 O O . ALA A 1 421 ? 11.819 8.751 2.612 1.00 34.22 421 ALA A O 1
ATOM 3290 N N . SER A 1 422 ? 11.517 10.946 2.992 1.00 34.47 422 SER A N 1
ATOM 3291 C CA . SER A 1 422 ? 12.222 11.423 1.790 1.00 34.47 422 SER A CA 1
ATOM 3292 C C . SER A 1 422 ? 13.710 11.743 2.016 1.00 34.47 422 SER A C 1
ATOM 3294 O O . SER A 1 422 ? 14.346 12.299 1.118 1.00 34.47 422 SER A O 1
ATOM 3296 N N . VAL A 1 423 ? 14.239 11.454 3.209 1.00 35.75 423 VAL A N 1
ATOM 3297 C CA . VAL A 1 423 ? 15.665 11.529 3.576 1.00 35.75 423 VAL A CA 1
ATOM 3298 C C . VAL A 1 423 ? 16.182 10.106 3.710 1.00 35.75 423 VAL A C 1
ATOM 3300 O O . VAL A 1 423 ? 17.284 9.837 3.181 1.00 35.75 423 VAL A O 1
#

Sequence (423 aa):
MLEDLNKGEWKGGSKYSTQSAGGGATGGHQGTSNQTEDSDAARRNAERNESRKRISMLLKQSESRHGLRRPRWRIEMDLQNGLVLPFQDAEALEAESMRPIEIFRAAACAVLMITSIRRQVFQKRQSEKAKKLQDLDAMLKVYFDTTRAWLGKLVKAPILSVLHEPSLVLNVHDGNSQLGSSLSISKKMGSLFNKHSSTVAAAPTAAQLAAEKEQKERRIKVKVRVKGILDLLIRAIERQEIPSGILEFLKRFSTDGVYFPASYPLFPQEVRHLDWDELGASHRMMEPFAPDSEISRAEMMLTNFVCVRLLIPHVVLAPWDVGIGTKTNNKQVLMNLRVLASVLFLACNHGGTLPDLLQQGERTSFSIPSSPDGAEEGRFGKSAHVTALLLPARSFPVEDGDTQFMIAEQRASSLLFHRTASV

pLDDT: mean 75.2, std 23.22, range [26.72, 98.31]

Secondary structure (DSSP, 8-state):
--------------------------------SSHHHHHHHHHHHHHHHHHHHHHHHHHHHHHHSS---B-HHHHHHHHHTT---S---HHHHHHHBPPHHHHHHHHHHHHHHHHHHHHHHHHHHHHHHHHHHHHHHHHHHHHHHHHHHHHHHHTHHHHHHHHH-TT-------SS--TT-TT-GGGTTTTSS--------PPPPHHHHHHHHHHHHHHHHHHHHHHHHHHHHHHHHHTT-S-HHHHHHHHHHTSTT----TTSPPPHHHHHHSEE-TTS-EE-TTSBSSTT--SBHHHHHHHIIIIIIIIIIIIIS-GGGGTSS-----HHHHHHHHHHHHHHHHHHH-SS---STTT-------PPPP------------HHHHHHHSPPGGGS-TT-HHHHHHHHHHHHHHHHHHHHHT-

Radius of gyration: 33.95 Å; chains: 1; bounding box: 95×56×88 Å